Protein AF-U5DNF2-F1 (afdb_monomer)

InterPro domains:
  IPR011105 Cell wall hydrolase, SleB [PF07486] (314-427)
  IPR042047 Cell wall hydrolase SleB, domain 1 [G3DSA:1.10.10.2520] (299-389)

Radius of gyration: 23.35 Å; Cα contacts (8 Å, |Δi|>4): 906; chains: 1; bounding box: 60×56×62 Å

Foldseek 3Di:
DWKKKFFQAWWKWFQDLDDPVPDDPVGIDIDHHGDMFIFPDWDDDDNQWIWTQTAQPPGITTTRNVRMDMDDFDQDPDDPQVLVVVLCVLAVNDDDADPQAKAKEKEQQADLVGDGHRNDAFAQRIWIFIWYYDPNHIDTPAIFRWDQFAWPQLLPDVVLQQAQWGQDAFKQPLQFAFDDDPHDTFTWQPFGWTWTQHNNVSSRDSPHDIDIDGPPGQTEEEDDPPPDDNGGCNHVDSRHIYGHDPVSRVVVVVSVCSGPQCVVPVGGRHMYHYDYSVSSRDDPDPPDDDDPDDPVVLVLLLLQLLLLCQAPLPFDLLSSLQSLLLLVLLLVPPPPPNGHNGSNCNSCPPPNGLCNDPPDPNVVVSVPDDCVDPSSVSSSVSNVCVVVVSHDHPQQSFNDKDFQPDDQDPLPPPFDFSDDGGRMTTGHPD

Sequence (430 aa):
MGQSIRALVNTVAKKEPIDSLHLEGNRKTNILAGWVCPILDSQGAENNHVKVNLGFNAGIWYFYKPHIQLYGSMHASGTLAEKVVACCEERDFPLDREPGEINIIGIEGMHPNGEFNLDQNDKWNDTVAILTFREGKPHFNLLCKATTEPGYHYTHNTEIHEGVARLDTGYHHNLWQVGQHRGYEALAQKGNLARLVRDANRDYLRNDTTSYERLRGINLHTTKPGLASPDTIGKWSAGCVVIYSPKEFLQFMELVKGSSQFRRYSDFAFSFILIWSRWLEQTPRPIEPVPTVSDDYDVDIDVLARTIWGEARGEKRLGKTAVAWVVRNRASRSPSYGWPPTIRQVCQQPWQFSCWNENDPNRDKLLTVNVSNSEFRESQEIAKKVLNGEIPDPTNGADHFFANYISTPDWARGQSIVAEIGVHLFYRLV

Structure (mmCIF, N/CA/C/O backbone):
data_AF-U5DNF2-F1
#
_entry.id   AF-U5DNF2-F1
#
loop_
_atom_site.group_PDB
_atom_site.id
_atom_site.type_symbol
_atom_site.label_atom_id
_atom_site.label_alt_id
_atom_site.label_comp_id
_atom_site.label_asym_id
_atom_site.label_entity_id
_atom_site.label_seq_id
_atom_site.pdbx_PDB_ins_code
_atom_site.Cartn_x
_atom_site.Cartn_y
_atom_site.Cartn_z
_atom_site.occupancy
_atom_site.B_iso_or_equiv
_atom_site.auth_seq_id
_atom_site.auth_comp_id
_atom_site.auth_asym_id
_atom_site.auth_atom_id
_atom_site.pdbx_PDB_model_num
ATOM 1 N N . MET A 1 1 ? 6.412 27.424 5.410 1.00 42.31 1 MET A N 1
ATOM 2 C CA . MET A 1 1 ? 6.980 27.160 4.070 1.00 42.31 1 MET A CA 1
ATOM 3 C C . MET A 1 1 ? 7.927 25.986 4.222 1.00 42.31 1 MET A C 1
ATOM 5 O O . MET A 1 1 ? 8.867 26.116 4.995 1.00 42.31 1 MET A O 1
ATOM 9 N N . GLY A 1 2 ? 7.637 24.842 3.600 1.00 57.50 2 GLY A N 1
ATOM 10 C CA . GLY A 1 2 ? 8.504 23.664 3.693 1.00 57.50 2 GLY A CA 1
ATOM 11 C C . GLY A 1 2 ? 9.762 23.852 2.847 1.00 57.50 2 GLY A C 1
ATOM 12 O O . GLY A 1 2 ? 9.683 24.354 1.725 1.00 57.50 2 GLY A O 1
ATOM 13 N N . GLN A 1 3 ? 10.925 23.494 3.385 1.00 73.06 3 GLN A N 1
ATOM 14 C CA . GLN A 1 3 ? 12.145 23.310 2.600 1.00 73.06 3 GLN A CA 1
ATOM 15 C C . GLN A 1 3 ? 12.346 21.808 2.377 1.00 73.06 3 GLN A C 1
ATOM 17 O O . GLN A 1 3 ? 11.937 20.995 3.203 1.00 73.06 3 GLN A O 1
ATOM 22 N N . SER A 1 4 ? 12.999 21.439 1.284 1.00 77.62 4 SER A N 1
ATOM 23 C CA . SER A 1 4 ? 13.388 20.064 0.976 1.00 77.62 4 SER A CA 1
ATOM 24 C C . SER A 1 4 ? 14.872 20.013 0.622 1.00 77.62 4 SER A C 1
ATOM 26 O O . SER A 1 4 ? 15.437 20.986 0.118 1.00 77.62 4 SER A O 1
ATOM 28 N N . ILE A 1 5 ? 15.500 18.869 0.876 1.00 82.19 5 ILE A N 1
ATOM 29 C CA . ILE A 1 5 ? 16.857 18.529 0.458 1.00 82.19 5 ILE A CA 1
ATOM 30 C C . ILE A 1 5 ? 16.806 17.531 -0.690 1.00 82.19 5 ILE A C 1
ATOM 32 O O . ILE A 1 5 ? 16.055 16.566 -0.622 1.00 82.19 5 ILE A O 1
ATOM 36 N N . ARG A 1 6 ? 17.643 17.725 -1.708 1.00 79.62 6 ARG A N 1
ATOM 37 C CA . ARG A 1 6 ? 17.862 16.770 -2.797 1.00 79.62 6 ARG A CA 1
ATOM 38 C C . ARG A 1 6 ? 19.317 16.365 -2.895 1.00 79.62 6 ARG A C 1
ATOM 40 O O . ARG A 1 6 ? 20.182 17.231 -2.825 1.00 79.62 6 ARG A O 1
ATOM 47 N N . ALA A 1 7 ? 19.580 15.086 -3.133 1.00 73.69 7 ALA A N 1
ATOM 48 C CA . ALA A 1 7 ? 20.891 14.592 -3.528 1.00 73.69 7 ALA A CA 1
ATOM 49 C C . ALA A 1 7 ? 21.111 14.813 -5.034 1.00 73.69 7 ALA A C 1
ATOM 51 O O . ALA A 1 7 ? 20.321 14.367 -5.864 1.00 73.69 7 ALA A O 1
ATOM 52 N N . LEU A 1 8 ? 22.177 15.521 -5.393 1.00 64.94 8 LEU A N 1
ATOM 53 C CA . LEU A 1 8 ? 22.583 15.780 -6.779 1.00 64.94 8 LEU A CA 1
ATOM 54 C C . LEU A 1 8 ? 23.404 14.622 -7.361 1.00 64.94 8 LEU A C 1
ATOM 56 O O . LEU A 1 8 ? 23.393 14.398 -8.565 1.00 64.94 8 LEU A O 1
ATOM 60 N N . VAL A 1 9 ? 24.094 13.884 -6.494 1.00 62.97 9 VAL A N 1
ATOM 61 C CA . VAL A 1 9 ? 24.914 12.709 -6.808 1.00 62.97 9 VAL A CA 1
ATOM 62 C C . VAL A 1 9 ? 24.701 11.647 -5.731 1.00 62.97 9 VAL A C 1
ATOM 64 O O . VAL A 1 9 ? 24.157 11.952 -4.666 1.00 62.97 9 VAL A O 1
ATOM 67 N N . ASN A 1 10 ? 25.162 10.418 -5.974 1.00 61.34 10 ASN A N 1
ATOM 68 C CA . ASN A 1 10 ? 25.234 9.410 -4.919 1.00 61.34 10 ASN A CA 1
ATOM 69 C C . ASN A 1 10 ? 26.087 9.960 -3.768 1.00 61.34 10 ASN A C 1
ATOM 71 O O . ASN A 1 10 ? 27.220 10.398 -3.966 1.00 61.34 10 ASN A O 1
ATOM 75 N N . THR A 1 11 ? 25.522 9.985 -2.570 1.00 78.69 11 THR A N 1
ATOM 76 C CA . THR A 1 11 ? 26.112 10.633 -1.402 1.00 78.69 11 THR A CA 1
ATOM 77 C C . THR A 1 11 ? 25.825 9.836 -0.138 1.00 78.69 11 THR A C 1
ATOM 79 O O . THR A 1 11 ? 25.131 8.824 -0.165 1.00 78.69 11 THR A O 1
ATOM 82 N N . VAL A 1 12 ? 26.379 10.281 0.985 1.00 75.69 12 VAL A N 1
ATOM 83 C CA . VAL A 1 12 ? 26.211 9.632 2.284 1.00 75.69 12 VAL A CA 1
ATOM 84 C C . VAL A 1 12 ? 25.625 10.640 3.264 1.00 75.69 12 VAL A C 1
ATOM 86 O O . VAL A 1 12 ? 26.224 11.690 3.512 1.00 75.69 12 VAL A O 1
ATOM 89 N N . ALA A 1 13 ? 24.469 10.314 3.836 1.00 79.12 13 ALA A N 1
ATOM 90 C CA . ALA A 1 13 ? 23.935 11.021 4.993 1.00 79.12 13 ALA A CA 1
ATOM 91 C C . ALA A 1 13 ? 24.624 10.492 6.255 1.00 79.12 13 ALA A C 1
ATOM 93 O O . ALA A 1 13 ? 24.758 9.281 6.430 1.00 79.12 13 ALA A O 1
ATOM 94 N N . LYS A 1 14 ? 25.083 11.387 7.135 1.00 84.38 14 LYS A N 1
ATOM 95 C CA . LYS A 1 14 ? 25.913 11.026 8.298 1.00 84.38 14 LYS A CA 1
ATOM 96 C C . LYS A 1 14 ? 25.365 11.557 9.614 1.00 84.38 14 LYS A C 1
ATOM 98 O O . LYS A 1 14 ? 24.763 12.622 9.638 1.00 84.38 14 LYS A O 1
ATOM 103 N N . LYS A 1 15 ? 25.613 10.867 10.726 1.00 82.44 15 LYS A N 1
ATOM 104 C CA . LYS A 1 15 ? 25.274 11.382 12.067 1.00 82.44 15 LYS A CA 1
ATOM 105 C C . LYS A 1 15 ? 26.269 12.418 12.597 1.00 82.44 15 LYS A C 1
ATOM 107 O O . LYS A 1 15 ? 25.939 13.123 13.542 1.00 82.44 15 LYS A O 1
ATOM 112 N N . GLU A 1 16 ? 27.436 12.547 11.966 1.00 82.62 16 GLU A N 1
ATOM 113 C CA . GLU A 1 16 ? 28.480 13.517 12.317 1.00 82.62 16 GLU A CA 1
ATOM 114 C C . GLU A 1 16 ? 29.124 14.137 11.059 1.00 82.62 16 GLU A C 1
ATOM 116 O O . GLU A 1 16 ? 29.165 13.492 10.002 1.00 82.62 16 GLU A O 1
ATOM 121 N N . PRO A 1 17 ? 29.673 15.364 11.143 1.00 82.62 17 PRO A N 1
ATOM 122 C CA . PRO A 1 17 ? 30.290 16.073 10.019 1.00 82.62 17 PRO A CA 1
ATOM 123 C C . PRO A 1 17 ? 31.735 15.616 9.724 1.00 82.62 17 PRO A C 1
ATOM 125 O O . PRO A 1 17 ? 32.603 16.438 9.434 1.00 82.62 17 PRO A O 1
ATOM 128 N N . ILE A 1 18 ? 32.009 14.308 9.779 1.00 77.88 18 ILE A N 1
ATOM 129 C CA . ILE A 1 18 ? 33.337 13.710 9.524 1.00 77.88 18 ILE A CA 1
ATOM 130 C C . ILE A 1 18 ? 33.327 12.821 8.276 1.00 77.88 18 ILE A C 1
ATOM 132 O O . ILE A 1 18 ? 32.259 12.520 7.746 1.00 77.88 18 ILE A O 1
ATOM 136 N N . ASP A 1 19 ? 34.490 12.414 7.762 1.00 75.38 19 ASP A N 1
ATOM 137 C CA . ASP A 1 19 ? 34.551 11.527 6.591 1.00 75.38 19 ASP A CA 1
ATOM 138 C C . ASP A 1 19 ? 33.742 10.236 6.822 1.00 75.38 19 ASP A C 1
ATOM 140 O O . ASP A 1 19 ? 33.830 9.601 7.874 1.00 75.38 19 ASP A O 1
ATOM 144 N N . SER A 1 20 ? 32.946 9.851 5.823 1.00 73.69 20 SER A N 1
ATOM 145 C CA . SER A 1 20 ? 32.124 8.641 5.862 1.00 73.69 20 SER A CA 1
ATOM 146 C C . SER A 1 20 ? 32.933 7.358 6.067 1.00 73.69 20 SER A C 1
ATOM 148 O O . SER A 1 20 ? 32.396 6.401 6.622 1.00 73.69 20 SER A O 1
ATOM 150 N N . LEU A 1 21 ? 34.206 7.320 5.661 1.00 73.38 21 LEU A N 1
ATOM 151 C CA . LEU A 1 21 ? 35.096 6.174 5.868 1.00 73.38 21 LEU A CA 1
ATOM 152 C C . LEU A 1 21 ? 35.409 5.937 7.351 1.00 73.38 21 LEU A C 1
ATOM 154 O O . LEU A 1 21 ? 35.654 4.800 7.742 1.00 73.38 21 LEU A O 1
ATOM 158 N N . HIS A 1 22 ? 35.330 6.980 8.180 1.00 80.62 22 HIS A N 1
ATOM 159 C CA . HIS A 1 22 ? 35.590 6.915 9.621 1.00 80.62 22 HIS A CA 1
ATOM 160 C C . HIS A 1 22 ? 34.326 6.686 10.462 1.00 80.62 22 HIS A C 1
ATOM 162 O O . HIS A 1 22 ? 34.403 6.633 11.686 1.00 80.62 22 HIS A O 1
ATOM 168 N N . LEU A 1 23 ? 33.159 6.562 9.823 1.00 71.31 23 LEU A N 1
ATOM 169 C CA . LEU A 1 23 ? 31.889 6.303 10.496 1.00 71.31 23 LEU A CA 1
ATOM 170 C C . LEU A 1 23 ? 31.502 4.828 10.403 1.00 71.31 23 LEU A C 1
ATOM 172 O O . LEU A 1 23 ? 31.531 4.226 9.323 1.00 71.31 23 LEU A O 1
ATOM 176 N N . GLU A 1 24 ? 31.063 4.279 11.534 1.00 69.00 24 GLU A N 1
ATOM 177 C CA . GLU A 1 24 ? 30.434 2.962 11.608 1.00 69.00 24 GLU A CA 1
ATOM 178 C C . GLU A 1 24 ? 29.165 2.900 10.740 1.00 69.00 24 GLU A C 1
ATOM 180 O O . GLU A 1 24 ? 28.495 3.910 10.501 1.00 69.00 24 GLU A O 1
ATOM 185 N N . GLY A 1 25 ? 28.834 1.704 10.243 1.00 54.19 25 GLY A N 1
ATOM 186 C CA . GLY A 1 25 ? 27.746 1.499 9.278 1.00 54.19 25 GLY A CA 1
ATOM 187 C C . GLY A 1 25 ? 26.366 1.946 9.773 1.00 54.19 25 GLY A C 1
ATOM 188 O O . GLY A 1 25 ? 25.574 2.442 8.987 1.00 54.19 25 GLY A O 1
ATOM 189 N N . ASN A 1 26 ? 26.100 1.867 11.075 1.00 65.12 26 ASN A N 1
ATOM 190 C CA . ASN A 1 26 ? 24.862 2.343 11.709 1.00 65.12 26 ASN A CA 1
ATOM 191 C C . ASN A 1 26 ? 24.789 3.879 11.865 1.00 65.12 26 ASN A C 1
ATOM 193 O O . ASN A 1 26 ? 23.743 4.413 12.230 1.00 65.12 26 ASN A O 1
ATOM 197 N N . ARG A 1 27 ? 25.882 4.610 11.604 1.00 68.75 27 ARG A N 1
ATOM 198 C CA . ARG A 1 27 ? 25.961 6.078 11.739 1.00 68.75 27 ARG A CA 1
ATOM 199 C C . ARG A 1 27 ? 25.954 6.811 10.400 1.00 68.75 27 ARG A C 1
ATOM 201 O O . ARG A 1 27 ? 26.093 8.039 10.370 1.00 68.75 27 ARG A O 1
ATOM 208 N N . LYS A 1 28 ? 25.795 6.077 9.300 1.00 72.56 28 LYS A N 1
ATOM 209 C CA . LYS A 1 28 ? 25.769 6.612 7.941 1.00 72.56 28 LYS A CA 1
ATOM 210 C C . LYS A 1 28 ? 24.793 5.827 7.072 1.00 72.56 28 LYS A C 1
ATOM 212 O O . LYS A 1 28 ? 24.588 4.644 7.295 1.00 72.56 28 LYS A O 1
ATOM 217 N N . THR A 1 29 ? 24.209 6.470 6.071 1.00 70.06 29 THR A N 1
ATOM 218 C CA . THR A 1 29 ? 23.381 5.774 5.083 1.00 70.06 29 THR A CA 1
ATOM 219 C C . THR A 1 29 ? 23.651 6.301 3.684 1.00 70.06 29 THR A C 1
ATOM 221 O O . THR A 1 29 ? 23.907 7.494 3.499 1.00 70.06 29 THR A O 1
ATOM 224 N N . ASN A 1 30 ? 23.637 5.400 2.704 1.00 66.06 30 ASN A N 1
ATOM 225 C CA . ASN A 1 30 ? 23.854 5.748 1.307 1.00 66.06 30 ASN A CA 1
ATOM 226 C C . ASN A 1 30 ? 22.571 6.332 0.723 1.00 66.06 30 ASN A C 1
ATOM 228 O O . ASN A 1 30 ? 21.487 5.776 0.878 1.00 66.06 30 ASN A O 1
ATOM 232 N N . ILE A 1 31 ? 22.718 7.446 0.024 1.00 63.38 31 ILE A N 1
ATOM 233 C CA . ILE A 1 31 ? 21.638 8.198 -0.592 1.00 63.38 31 ILE A CA 1
ATOM 234 C C . ILE A 1 31 ? 21.933 8.282 -2.084 1.00 63.38 31 ILE A C 1
ATOM 236 O O . ILE A 1 31 ? 22.993 8.757 -2.487 1.00 63.38 31 ILE A O 1
ATOM 240 N N . LEU A 1 32 ? 21.006 7.804 -2.907 1.00 54.78 32 LEU A N 1
ATOM 241 C CA . LEU A 1 32 ? 21.160 7.833 -4.358 1.00 54.78 32 LEU A CA 1
ATOM 242 C C . LEU A 1 32 ? 20.923 9.240 -4.917 1.00 54.78 32 LEU A C 1
ATOM 244 O O . LEU A 1 32 ? 20.154 10.027 -4.357 1.00 54.78 32 LEU A O 1
ATOM 248 N N . ALA A 1 33 ? 21.565 9.544 -6.044 1.00 56.81 33 ALA A N 1
ATOM 249 C CA . ALA A 1 33 ? 21.292 10.753 -6.810 1.00 56.81 33 ALA A CA 1
ATOM 250 C C . ALA A 1 33 ? 19.790 10.859 -7.127 1.00 56.81 33 ALA A C 1
ATOM 252 O O . ALA A 1 33 ? 19.139 9.870 -7.455 1.00 56.81 33 ALA A O 1
ATOM 253 N N . GLY A 1 34 ? 19.231 12.062 -7.013 1.00 52.78 34 GLY A N 1
ATOM 254 C CA . GLY A 1 34 ? 17.803 12.313 -7.202 1.00 52.78 34 GLY A CA 1
ATOM 255 C C . GLY A 1 34 ? 16.940 12.089 -5.959 1.00 52.78 34 GLY A C 1
ATOM 256 O O . GLY A 1 34 ? 15.789 12.514 -5.972 1.00 52.78 34 GLY A O 1
ATOM 257 N N . TRP A 1 35 ? 17.472 11.507 -4.875 1.00 70.00 35 TRP A N 1
ATOM 258 C CA . TRP A 1 35 ? 16.742 11.380 -3.609 1.00 70.00 35 TRP A CA 1
ATOM 259 C C . TRP A 1 35 ? 16.317 12.748 -3.074 1.00 70.00 35 TRP A C 1
ATOM 261 O O . TRP A 1 35 ? 17.135 13.669 -3.055 1.00 70.00 35 TRP A O 1
ATOM 271 N N . VAL A 1 36 ? 15.070 12.869 -2.607 1.00 64.50 36 VAL A N 1
ATOM 272 C CA . VAL A 1 36 ? 14.536 14.091 -1.996 1.00 64.50 36 VAL A CA 1
ATOM 273 C C . VAL A 1 36 ? 13.842 13.797 -0.670 1.00 64.50 36 VAL A C 1
ATOM 275 O O . VAL A 1 36 ? 13.149 12.790 -0.540 1.00 64.50 36 VAL A O 1
ATOM 278 N N . CYS A 1 37 ? 13.987 14.702 0.298 1.00 61.94 37 CYS A N 1
ATOM 279 C CA . CYS A 1 37 ? 13.280 14.646 1.573 1.00 61.94 37 CYS A CA 1
ATOM 280 C C . CYS A 1 37 ? 12.952 16.054 2.103 1.00 61.94 37 CYS A C 1
ATOM 282 O O . CYS A 1 37 ? 13.775 16.960 1.965 1.00 61.94 37 CYS A O 1
ATOM 284 N N . PRO A 1 38 ? 11.786 16.276 2.726 1.00 64.56 38 PRO A N 1
ATOM 285 C CA . PRO A 1 38 ? 11.510 17.465 3.527 1.00 64.56 38 PRO A CA 1
ATOM 286 C C . PRO A 1 38 ? 12.495 17.665 4.660 1.00 64.56 38 PRO A C 1
ATOM 288 O O . PRO A 1 38 ? 12.936 16.714 5.309 1.00 64.56 38 PRO A O 1
ATOM 291 N N . ILE A 1 39 ? 12.783 18.930 4.934 1.00 71.88 39 ILE A N 1
ATOM 292 C CA . ILE A 1 39 ? 13.620 19.342 6.049 1.00 71.88 39 ILE A CA 1
ATOM 293 C C . ILE A 1 39 ? 12.798 20.226 6.986 1.00 71.88 39 ILE A C 1
ATOM 295 O O . ILE A 1 39 ? 12.076 21.124 6.552 1.00 71.88 39 ILE A O 1
ATOM 299 N N . LEU A 1 40 ? 12.896 19.941 8.280 1.00 65.62 40 LEU A N 1
ATOM 300 C CA . LEU A 1 40 ? 12.295 20.730 9.355 1.00 65.62 40 LEU A CA 1
ATOM 301 C C . LEU A 1 40 ? 13.070 22.025 9.548 1.00 65.62 40 LEU A C 1
ATOM 303 O O . LEU A 1 40 ? 12.498 23.102 9.688 1.00 65.62 40 LEU A O 1
ATOM 307 N N . ASP A 1 41 ? 14.390 21.896 9.506 1.00 73.50 41 ASP A N 1
ATOM 308 C CA . ASP A 1 41 ? 15.338 22.986 9.550 1.00 73.50 41 ASP A CA 1
ATOM 309 C C . ASP A 1 41 ? 16.657 22.551 8.899 1.00 73.50 41 ASP A C 1
ATOM 311 O O . ASP A 1 41 ? 16.923 21.367 8.654 1.00 73.50 41 ASP A O 1
ATOM 315 N N . SER A 1 42 ? 17.489 23.541 8.600 1.00 81.50 42 SER A N 1
ATOM 316 C CA . SER A 1 42 ? 18.898 23.324 8.314 1.00 81.50 42 SER A CA 1
ATOM 317 C C . SER A 1 42 ? 19.724 24.346 9.083 1.00 81.50 42 SER A C 1
ATOM 319 O O . SER A 1 42 ? 19.302 25.487 9.283 1.00 81.50 42 SER A O 1
ATOM 321 N N . GLN A 1 43 ? 20.900 23.929 9.540 1.00 79.06 43 GLN A N 1
ATOM 322 C CA . GLN A 1 43 ? 21.872 24.794 10.201 1.00 79.06 43 GLN A CA 1
ATOM 323 C C . GLN A 1 43 ? 23.115 24.939 9.315 1.00 79.06 43 GLN A C 1
ATOM 325 O O . GLN A 1 43 ? 23.354 24.125 8.419 1.00 79.06 43 GLN A O 1
ATOM 330 N N . GLY A 1 44 ? 23.877 26.016 9.545 1.00 70.31 44 GLY A N 1
ATOM 331 C CA . GLY A 1 44 ? 25.045 26.401 8.748 1.00 70.31 44 GLY A CA 1
ATOM 332 C C . GLY A 1 44 ? 26.069 25.279 8.542 1.00 70.31 44 GLY A C 1
ATOM 333 O O . GLY A 1 44 ? 26.063 24.260 9.229 1.00 70.31 44 GLY A O 1
ATOM 334 N N . ALA A 1 45 ? 26.946 25.459 7.554 1.00 73.88 45 ALA A N 1
ATOM 335 C CA . ALA A 1 45 ? 27.891 24.418 7.176 1.00 73.88 45 ALA A CA 1
ATOM 336 C C . ALA A 1 45 ? 29.030 24.275 8.202 1.00 73.88 45 ALA A C 1
ATOM 338 O O . ALA A 1 45 ? 29.739 25.240 8.473 1.00 73.88 45 ALA A O 1
ATOM 339 N N . GLU A 1 46 ? 29.247 23.058 8.693 1.00 73.94 46 GLU A N 1
ATOM 340 C CA . GLU A 1 46 ? 30.386 22.665 9.529 1.00 73.94 46 GLU A CA 1
ATOM 341 C C . GLU A 1 46 ? 31.239 21.668 8.733 1.00 73.94 46 GLU A C 1
ATOM 343 O O . GLU A 1 46 ? 30.721 20.675 8.227 1.00 73.94 46 GLU A O 1
ATOM 348 N N . ASN A 1 47 ? 32.534 21.942 8.536 1.00 76.88 47 ASN A N 1
ATOM 349 C CA . ASN A 1 47 ? 33.428 21.113 7.708 1.00 76.88 47 ASN A CA 1
ATOM 350 C C . ASN A 1 47 ? 32.863 20.785 6.306 1.00 76.88 47 ASN A C 1
ATOM 352 O O . ASN A 1 47 ? 32.930 19.642 5.859 1.00 76.88 47 ASN A O 1
ATOM 356 N N . ASN A 1 48 ? 32.258 21.762 5.616 1.00 83.12 48 ASN A N 1
ATOM 357 C CA . ASN A 1 48 ? 31.547 21.585 4.334 1.00 83.12 48 ASN A CA 1
ATOM 358 C C . ASN A 1 48 ? 30.325 20.646 4.375 1.00 83.12 48 ASN A C 1
ATOM 360 O O . ASN A 1 48 ? 29.813 20.258 3.322 1.00 83.12 48 ASN A O 1
ATOM 364 N N . HIS A 1 49 ? 29.817 20.320 5.562 1.00 86.44 49 HIS A N 1
ATOM 365 C CA . HIS A 1 49 ? 28.593 19.553 5.744 1.00 86.44 49 HIS A CA 1
ATOM 366 C C . HIS A 1 49 ? 27.464 20.445 6.234 1.00 86.44 49 HIS A C 1
ATOM 368 O O . HIS A 1 49 ? 27.636 21.208 7.178 1.00 86.44 49 HIS A O 1
ATOM 374 N N . VAL A 1 50 ? 26.297 20.339 5.608 1.00 87.75 50 VAL A N 1
ATOM 375 C CA . VAL A 1 50 ? 25.073 20.980 6.090 1.00 87.75 50 VAL A CA 1
ATOM 376 C C . VAL A 1 50 ? 24.410 20.038 7.080 1.00 87.75 50 VAL A C 1
ATOM 378 O O . VAL A 1 50 ? 24.181 18.870 6.757 1.00 87.75 50 VAL A O 1
ATOM 381 N N . LYS A 1 51 ? 24.098 20.550 8.270 1.00 89.06 51 LYS A N 1
ATOM 382 C CA . LYS A 1 51 ? 23.270 19.850 9.247 1.00 89.06 51 LYS A CA 1
ATOM 383 C C . LYS A 1 51 ? 21.810 20.068 8.879 1.00 89.06 51 LYS A C 1
ATOM 385 O O . LYS A 1 51 ? 21.357 21.205 8.779 1.00 89.06 51 LYS A O 1
ATOM 390 N N . VAL A 1 52 ? 21.094 18.980 8.669 1.00 85.31 52 VAL A N 1
ATOM 391 C CA . VAL A 1 52 ? 19.715 18.964 8.206 1.00 85.31 52 VAL A CA 1
ATOM 392 C C . VAL A 1 52 ? 18.897 18.139 9.177 1.00 85.31 52 VAL A C 1
ATOM 394 O O . VAL A 1 52 ? 19.231 16.988 9.459 1.00 85.31 52 VAL A O 1
ATOM 397 N N . ASN A 1 53 ? 17.822 18.724 9.682 1.00 76.88 53 ASN A N 1
ATOM 398 C CA . ASN A 1 53 ? 16.815 17.996 10.425 1.00 76.88 53 ASN A CA 1
ATOM 399 C C . ASN A 1 53 ? 15.784 17.474 9.423 1.00 76.88 53 ASN A C 1
ATOM 401 O O . ASN A 1 53 ? 14.974 18.244 8.911 1.00 76.88 53 ASN A O 1
ATOM 405 N N . LEU A 1 54 ? 15.880 16.197 9.060 1.00 69.31 54 LEU A N 1
ATOM 406 C CA . LEU A 1 54 ? 14.963 15.584 8.104 1.00 69.31 54 LEU A CA 1
ATOM 407 C C . LEU A 1 54 ? 13.586 15.388 8.755 1.00 69.31 54 LEU A C 1
ATOM 409 O O . LEU A 1 54 ? 13.492 15.024 9.928 1.00 69.31 54 LEU A O 1
ATOM 413 N N . GLY A 1 55 ? 12.520 15.611 7.985 1.00 55.06 55 GLY A N 1
ATOM 414 C CA . GLY A 1 55 ? 11.153 15.302 8.414 1.00 55.06 55 GLY A CA 1
ATOM 415 C C . GLY A 1 55 ? 10.886 13.794 8.541 1.00 55.06 55 GLY A C 1
ATOM 416 O O . GLY A 1 55 ? 11.759 12.972 8.261 1.00 55.06 55 GLY A O 1
ATOM 417 N N . PHE A 1 56 ? 9.661 13.431 8.939 1.00 51.28 56 PHE A N 1
ATOM 418 C CA . PHE A 1 56 ? 9.177 12.037 9.003 1.00 51.28 56 PHE A CA 1
ATOM 419 C C . PHE A 1 56 ? 10.028 11.117 9.886 1.00 51.28 56 PHE A C 1
ATOM 421 O O . PHE A 1 56 ? 10.499 10.072 9.440 1.00 51.28 56 PHE A O 1
ATOM 428 N N . ASN A 1 57 ? 10.315 11.561 11.112 1.00 44.06 57 ASN A N 1
ATOM 429 C CA . ASN A 1 57 ? 11.136 10.836 12.086 1.00 44.06 57 ASN A CA 1
ATOM 430 C C . ASN A 1 57 ? 12.533 10.379 11.604 1.00 44.06 57 ASN A C 1
ATOM 432 O O . ASN A 1 57 ? 13.222 9.629 12.295 1.00 44.06 57 ASN A O 1
ATOM 436 N N . ALA A 1 58 ? 13.019 10.888 10.466 1.00 56.94 58 ALA A N 1
ATOM 437 C CA . ALA A 1 58 ? 14.357 10.585 9.970 1.00 56.94 58 ALA A CA 1
ATOM 438 C C . ALA A 1 58 ? 15.449 11.272 10.815 1.00 56.94 58 ALA A C 1
ATOM 440 O O . ALA A 1 58 ? 16.585 10.797 10.868 1.00 56.94 58 ALA A O 1
ATOM 441 N N . GLY A 1 59 ? 15.109 12.347 11.532 1.00 65.62 59 GLY A N 1
ATOM 442 C CA . GLY A 1 59 ? 15.975 13.007 12.507 1.00 65.62 59 GLY A CA 1
ATOM 443 C C . GLY A 1 59 ? 17.124 13.798 11.878 1.00 65.62 59 GLY A C 1
ATOM 444 O O . GLY A 1 59 ? 17.120 14.132 10.695 1.00 65.62 59 GLY A O 1
ATOM 445 N N . ILE A 1 60 ? 18.134 14.120 12.689 1.00 80.31 60 ILE A N 1
ATOM 446 C CA . ILE A 1 60 ? 19.245 14.985 12.270 1.00 80.31 60 ILE A CA 1
ATOM 447 C C . ILE A 1 60 ? 20.310 14.188 11.506 1.00 80.31 60 ILE A C 1
ATOM 449 O O . ILE A 1 60 ? 20.749 13.121 11.957 1.00 80.31 60 ILE A O 1
ATOM 453 N N . TRP A 1 61 ? 20.751 14.753 10.380 1.00 83.62 61 TRP A N 1
ATOM 454 C CA . TRP A 1 61 ? 21.810 14.237 9.517 1.00 83.62 61 TRP A CA 1
ATOM 455 C C . TRP A 1 61 ? 22.709 15.350 8.976 1.00 83.62 61 TRP A C 1
ATOM 457 O O . TRP A 1 61 ? 22.318 16.507 8.872 1.00 83.62 61 TRP A O 1
ATOM 467 N N . TYR A 1 62 ? 23.919 14.976 8.587 1.00 88.25 62 TYR A N 1
ATOM 468 C CA . TYR A 1 62 ? 24.910 15.815 7.936 1.00 88.25 62 TYR A CA 1
ATOM 469 C C . TYR A 1 62 ? 25.101 15.354 6.495 1.00 88.25 62 TYR A C 1
ATOM 471 O O . TYR A 1 62 ? 25.378 14.178 6.243 1.00 88.25 62 TYR A O 1
ATOM 479 N N . PHE A 1 63 ? 25.010 16.294 5.560 1.00 85.88 63 PHE A N 1
ATOM 480 C CA . PHE A 1 63 ? 25.197 16.058 4.130 1.00 85.88 63 PHE A CA 1
ATOM 481 C C . PHE A 1 63 ? 26.346 16.893 3.594 1.00 85.88 63 PHE A C 1
ATOM 483 O O . PHE A 1 63 ? 26.466 18.066 3.939 1.00 85.88 63 PHE A O 1
ATOM 490 N N . TYR A 1 64 ? 27.182 16.313 2.731 1.00 85.44 64 TYR A N 1
ATOM 491 C CA . TYR A 1 64 ? 28.249 17.070 2.082 1.00 85.44 64 TYR A CA 1
ATOM 492 C C . TYR A 1 64 ? 27.634 18.093 1.126 1.00 85.44 64 TYR A C 1
ATOM 494 O O . TYR A 1 64 ? 26.924 17.725 0.190 1.00 85.44 64 TYR A O 1
ATOM 502 N N . LYS A 1 65 ? 27.874 19.383 1.383 1.00 85.38 65 LYS A N 1
ATOM 503 C CA . LYS A 1 65 ? 27.164 20.498 0.743 1.00 85.38 65 LYS A CA 1
ATOM 504 C C . LYS A 1 65 ? 27.198 20.450 -0.795 1.00 85.38 65 LYS A C 1
ATOM 506 O O . LYS A 1 65 ? 26.148 20.668 -1.385 1.00 85.38 65 LYS A O 1
ATOM 511 N N . PRO A 1 66 ? 28.325 20.128 -1.464 1.00 85.31 66 PRO A N 1
ATOM 512 C CA . PRO A 1 66 ? 28.360 20.012 -2.926 1.00 85.31 66 PRO A CA 1
ATOM 513 C C . PRO A 1 66 ? 27.491 18.892 -3.508 1.00 85.31 66 PRO A C 1
ATOM 515 O O . PRO A 1 66 ? 27.160 18.934 -4.687 1.00 85.31 66 PRO A O 1
ATOM 518 N N . HIS A 1 67 ? 27.123 17.885 -2.712 1.00 84.50 67 HIS A N 1
ATOM 519 C CA . HIS A 1 67 ? 26.312 16.760 -3.178 1.00 84.50 67 HIS A CA 1
ATOM 520 C C . HIS A 1 67 ? 24.812 17.011 -3.053 1.00 84.50 67 HIS A C 1
ATOM 522 O O . HIS A 1 67 ? 24.033 16.137 -3.429 1.00 84.50 67 HIS A O 1
ATOM 528 N N . ILE A 1 68 ? 24.394 18.147 -2.492 1.00 83.31 68 ILE A N 1
ATOM 529 C CA . ILE A 1 68 ? 22.992 18.393 -2.171 1.00 83.31 68 ILE A CA 1
ATOM 530 C C . ILE A 1 68 ? 22.516 19.775 -2.606 1.00 83.31 68 ILE A C 1
ATOM 532 O O . ILE A 1 68 ? 23.288 20.724 -2.719 1.00 83.31 68 ILE A O 1
ATOM 536 N N . GLN A 1 69 ? 21.208 19.897 -2.792 1.00 84.25 69 GLN A N 1
ATOM 537 C CA . GLN A 1 69 ? 20.526 21.161 -3.024 1.00 84.25 69 GLN A CA 1
ATOM 538 C C . GLN A 1 69 ? 19.378 21.312 -2.028 1.00 84.25 69 GLN A C 1
ATOM 540 O O . GLN A 1 69 ? 18.578 20.393 -1.868 1.00 84.25 69 GLN A O 1
ATOM 545 N N . LEU A 1 70 ? 19.287 22.477 -1.384 1.00 81.00 70 LEU A N 1
ATOM 546 C CA . LEU A 1 70 ? 18.117 22.871 -0.602 1.00 81.00 70 LEU A CA 1
ATOM 547 C C . LEU A 1 70 ? 17.214 23.751 -1.469 1.00 81.00 70 LEU A C 1
ATOM 549 O O . LEU A 1 70 ? 17.702 24.691 -2.099 1.00 81.00 70 LEU A O 1
ATOM 553 N N . TYR A 1 71 ? 15.915 23.470 -1.503 1.00 68.06 71 TYR A N 1
ATOM 554 C CA . TYR A 1 71 ? 14.934 24.306 -2.201 1.00 68.06 71 TYR A CA 1
ATOM 555 C C . TYR A 1 71 ? 13.596 24.339 -1.462 1.00 68.06 71 TYR A C 1
ATOM 557 O O . TYR A 1 71 ? 13.271 23.440 -0.692 1.00 68.06 71 TYR A O 1
ATOM 565 N N . GLY A 1 72 ? 12.820 25.404 -1.676 1.00 56.69 72 GLY A N 1
ATOM 566 C CA . GLY A 1 72 ? 11.460 25.512 -1.145 1.00 56.69 72 GLY A CA 1
ATOM 567 C C . GLY A 1 72 ? 10.511 24.568 -1.881 1.00 56.69 72 GLY A C 1
ATOM 568 O O . GLY A 1 72 ? 10.579 24.465 -3.106 1.00 56.69 72 GLY A O 1
ATOM 569 N N . SER A 1 73 ? 9.627 23.887 -1.150 1.00 50.31 73 SER A N 1
ATOM 570 C CA . SER A 1 73 ? 8.622 22.999 -1.737 1.00 50.31 73 SER A CA 1
ATOM 571 C C . SER A 1 73 ? 7.737 23.782 -2.713 1.00 50.31 73 SER A C 1
ATOM 573 O O . SER A 1 73 ? 7.008 24.688 -2.299 1.00 50.31 73 SER A O 1
ATOM 575 N N . MET A 1 74 ? 7.760 23.439 -4.002 1.00 42.72 74 MET A N 1
ATOM 576 C CA . MET A 1 74 ? 6.706 23.874 -4.916 1.00 42.72 74 MET A CA 1
ATOM 577 C C . MET A 1 74 ? 5.482 23.003 -4.648 1.00 42.72 74 MET A C 1
ATOM 579 O O . MET A 1 74 ? 5.497 21.802 -4.906 1.00 42.72 74 MET A O 1
ATOM 583 N N . HIS A 1 75 ? 4.418 23.590 -4.099 1.00 44.31 75 HIS A N 1
ATOM 584 C CA . HIS A 1 75 ? 3.145 22.888 -4.019 1.00 44.31 75 HIS A CA 1
ATOM 585 C C . HIS A 1 75 ? 2.644 22.641 -5.442 1.00 44.31 75 HIS A C 1
ATOM 587 O O . HIS A 1 75 ? 2.357 23.588 -6.171 1.00 44.31 75 HIS A O 1
ATOM 593 N N . ALA A 1 76 ? 2.512 21.371 -5.820 1.00 46.66 76 ALA A N 1
ATOM 594 C CA . ALA A 1 76 ? 1.748 20.990 -6.996 1.00 46.66 76 ALA A CA 1
ATOM 595 C C . ALA A 1 76 ? 0.367 21.662 -6.946 1.00 46.66 76 ALA A C 1
ATOM 597 O O . ALA A 1 76 ? -0.311 21.615 -5.908 1.00 46.66 76 ALA A O 1
ATOM 598 N N . SER A 1 77 ? -0.036 22.292 -8.048 1.00 54.81 77 SER A N 1
ATOM 599 C CA . SER A 1 77 ? -1.394 22.801 -8.230 1.00 54.81 77 SER A CA 1
ATOM 600 C C . SER A 1 77 ? -2.381 21.631 -8.203 1.00 54.81 77 SER A C 1
ATOM 602 O O . SER A 1 77 ? -2.147 20.632 -8.878 1.00 54.81 77 SER A O 1
ATOM 604 N N . GLY A 1 78 ? -3.465 21.753 -7.436 1.00 74.19 78 GLY A N 1
ATOM 605 C CA . GLY A 1 78 ? -4.516 20.734 -7.335 1.00 74.19 78 GLY A CA 1
ATOM 606 C C . GLY A 1 78 ? -4.975 20.475 -5.899 1.00 74.19 78 GLY A C 1
ATOM 607 O O . GLY A 1 78 ? -4.269 20.764 -4.928 1.00 74.19 78 GLY A O 1
ATOM 608 N N . THR A 1 79 ? -6.179 19.933 -5.768 1.00 90.69 79 THR A N 1
ATOM 609 C CA . THR A 1 79 ? -6.771 19.448 -4.518 1.00 90.69 79 THR A CA 1
ATOM 610 C C . THR A 1 79 ? -5.991 18.253 -3.961 1.00 90.69 79 THR A C 1
ATOM 612 O O . THR A 1 79 ? -5.267 17.559 -4.676 1.00 90.69 79 THR A O 1
ATOM 615 N N . LEU A 1 80 ? -6.154 17.965 -2.666 1.00 91.50 80 LEU A N 1
ATOM 616 C CA . LEU A 1 80 ? -5.549 16.783 -2.042 1.00 91.50 80 LEU A CA 1
ATOM 617 C C . LEU A 1 80 ? -5.994 15.477 -2.723 1.00 91.50 80 LEU A C 1
ATOM 619 O O . LEU A 1 80 ? -5.181 14.578 -2.907 1.00 91.50 80 LEU A O 1
ATOM 623 N N . ALA A 1 81 ? -7.264 15.384 -3.131 1.00 95.25 81 ALA A N 1
ATOM 624 C CA . ALA A 1 81 ? -7.795 14.208 -3.818 1.00 95.25 81 ALA A CA 1
ATOM 625 C C . ALA A 1 81 ? -7.101 13.978 -5.168 1.00 95.25 81 ALA A C 1
ATOM 627 O O . ALA A 1 81 ? -6.715 12.854 -5.468 1.00 95.25 81 ALA A O 1
ATOM 628 N N . GLU A 1 82 ? -6.866 15.039 -5.945 1.00 93.06 82 GLU A N 1
ATOM 629 C CA . GLU A 1 82 ? -6.113 14.958 -7.204 1.00 93.06 82 GLU A CA 1
ATOM 630 C C . GLU A 1 82 ? -4.663 14.519 -6.972 1.00 93.06 82 GLU A C 1
ATOM 632 O O . GLU A 1 82 ? -4.163 13.670 -7.704 1.00 93.06 82 GLU A O 1
ATOM 637 N N . LYS A 1 83 ? -4.003 15.026 -5.922 1.00 89.62 83 LYS A N 1
ATOM 638 C CA . LYS A 1 83 ? -2.636 14.607 -5.563 1.00 89.62 83 LYS A CA 1
ATOM 639 C C . LYS A 1 83 ? -2.570 13.131 -5.185 1.00 89.62 83 LYS A C 1
ATOM 641 O O . LYS A 1 83 ? -1.651 12.435 -5.600 1.00 89.62 83 LYS A O 1
ATOM 646 N N . VAL A 1 84 ? -3.548 12.651 -4.419 1.00 94.00 84 VAL A N 1
ATOM 647 C CA . VAL A 1 84 ? -3.640 11.242 -4.018 1.00 94.00 84 VAL A CA 1
ATOM 648 C C . VAL A 1 84 ? -3.913 10.351 -5.223 1.00 94.00 84 VAL A C 1
ATOM 650 O O . VAL A 1 84 ? -3.247 9.330 -5.367 1.00 94.00 84 VAL A O 1
ATOM 653 N N . VAL A 1 85 ? -4.819 10.748 -6.122 1.00 94.19 85 VAL A N 1
ATOM 654 C CA . VAL A 1 85 ? -5.058 10.015 -7.373 1.00 94.19 85 VAL A CA 1
ATOM 655 C C . VAL A 1 85 ? -3.805 9.974 -8.234 1.00 94.19 85 VAL A C 1
ATOM 657 O O . VAL A 1 85 ? -3.412 8.886 -8.635 1.00 94.19 85 VAL A O 1
ATOM 660 N N . ALA A 1 86 ? -3.131 11.106 -8.443 1.00 84.19 86 ALA A N 1
ATOM 661 C CA . ALA A 1 86 ? -1.885 11.150 -9.203 1.00 84.19 86 ALA A CA 1
ATOM 662 C C . ALA A 1 86 ? -0.795 10.268 -8.569 1.00 84.19 86 ALA A C 1
ATOM 664 O O . ALA A 1 86 ? -0.101 9.543 -9.274 1.00 84.19 86 ALA A O 1
ATOM 665 N N . CYS A 1 87 ? -0.676 10.273 -7.237 1.00 80.25 87 CYS A N 1
ATOM 666 C CA . CYS A 1 87 ? 0.243 9.400 -6.506 1.00 80.25 87 CYS A CA 1
ATOM 667 C C . CYS A 1 87 ? -0.085 7.914 -6.703 1.00 80.25 87 CYS A C 1
ATOM 669 O O . CYS A 1 87 ? 0.835 7.107 -6.841 1.00 80.25 87 CYS A O 1
ATOM 671 N N . CYS A 1 88 ? -1.372 7.553 -6.695 1.00 83.25 88 CYS A N 1
ATOM 672 C CA . CYS A 1 88 ? -1.830 6.188 -6.946 1.00 83.25 88 CYS A CA 1
ATOM 673 C C . CYS A 1 88 ? -1.576 5.774 -8.399 1.00 83.25 88 CYS A C 1
ATOM 675 O O . CYS A 1 88 ? -1.045 4.696 -8.625 1.00 83.25 88 CYS A O 1
ATOM 677 N N . GLU A 1 89 ? -1.892 6.634 -9.370 1.00 81.88 89 GLU A N 1
ATOM 678 C CA . GLU A 1 89 ? -1.663 6.395 -10.800 1.00 81.88 89 GLU A CA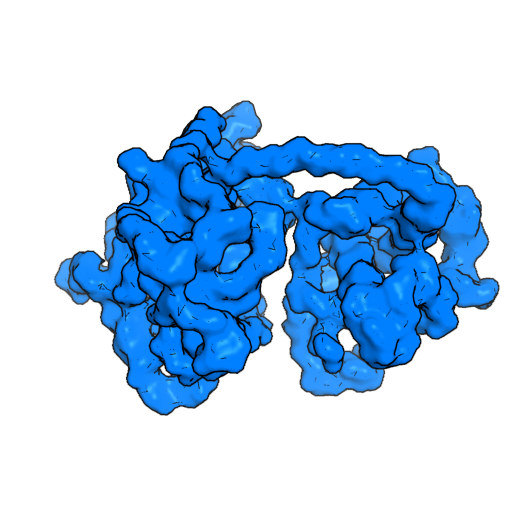 1
ATOM 679 C C . GLU A 1 89 ? -0.171 6.251 -11.123 1.00 81.88 89 GLU A C 1
ATOM 681 O O . GLU A 1 89 ? 0.208 5.319 -11.820 1.00 81.88 89 GLU A O 1
ATOM 686 N N . GLU A 1 90 ? 0.690 7.106 -10.559 1.00 70.81 90 GLU A N 1
ATOM 687 C CA . GLU A 1 90 ? 2.152 6.999 -10.701 1.00 70.81 90 GLU A CA 1
ATOM 688 C C . GLU A 1 90 ? 2.701 5.682 -10.133 1.00 70.81 90 GLU A C 1
ATOM 690 O O . GLU A 1 90 ? 3.771 5.229 -10.533 1.00 70.81 90 GLU A O 1
ATOM 695 N N . ARG A 1 91 ? 1.981 5.066 -9.191 1.00 75.25 91 ARG A N 1
ATOM 696 C CA . ARG A 1 91 ? 2.385 3.822 -8.525 1.00 75.25 91 ARG A CA 1
ATOM 697 C C . ARG A 1 91 ? 1.581 2.603 -8.975 1.00 75.25 91 ARG A C 1
ATOM 699 O O . ARG A 1 91 ? 1.703 1.548 -8.358 1.00 75.25 91 ARG A O 1
ATOM 706 N N . ASP A 1 92 ? 0.757 2.754 -10.013 1.00 71.69 92 ASP A N 1
ATOM 707 C CA . ASP A 1 92 ? -0.160 1.728 -10.520 1.00 71.69 92 ASP A CA 1
ATOM 708 C C . ASP A 1 92 ? -1.065 1.108 -9.434 1.00 71.69 92 ASP A C 1
ATOM 710 O O . ASP A 1 92 ? -1.445 -0.063 -9.503 1.00 71.69 92 ASP A O 1
ATOM 714 N N . PHE A 1 93 ? -1.441 1.886 -8.415 1.00 85.94 93 PHE A N 1
ATOM 715 C CA . PHE A 1 93 ? -2.415 1.460 -7.414 1.00 85.94 93 PHE A CA 1
ATOM 716 C C . PHE A 1 93 ? -3.825 1.549 -8.011 1.00 85.94 93 PHE A C 1
ATOM 718 O O . PHE A 1 93 ? -4.262 2.652 -8.362 1.00 85.94 93 PHE A O 1
ATOM 725 N N . PRO A 1 94 ? -4.550 0.420 -8.142 1.00 84.88 94 PRO A N 1
ATOM 726 C CA . PRO A 1 94 ? -5.874 0.419 -8.746 1.00 84.88 94 PRO A CA 1
ATOM 727 C C . PRO A 1 94 ? -6.847 1.290 -7.953 1.00 84.88 94 PRO A C 1
ATOM 729 O O . PRO A 1 94 ? -6.921 1.188 -6.729 1.00 84.88 94 PRO A O 1
ATOM 732 N N . LEU A 1 95 ? -7.609 2.116 -8.670 1.00 95.69 95 LEU A N 1
ATOM 733 C CA . LEU A 1 95 ? -8.681 2.932 -8.112 1.00 95.69 95 LEU A CA 1
ATOM 734 C C . LEU A 1 95 ? -9.996 2.580 -8.799 1.00 95.69 95 LEU A C 1
ATOM 736 O O . LEU A 1 95 ? -10.087 2.645 -10.027 1.00 95.69 95 LEU A O 1
ATOM 740 N N . ASP A 1 96 ? -11.003 2.273 -7.994 1.00 95.69 96 ASP A N 1
ATOM 741 C CA . ASP A 1 96 ? -12.386 2.107 -8.419 1.00 95.69 96 ASP A CA 1
ATOM 742 C C . ASP A 1 96 ? -12.974 3.488 -8.758 1.00 95.69 96 ASP A C 1
ATOM 744 O O . ASP A 1 96 ? -12.819 4.452 -7.995 1.00 95.69 96 ASP A O 1
ATOM 748 N N . ARG A 1 97 ? -13.599 3.621 -9.933 1.00 96.12 97 ARG A N 1
ATOM 749 C CA . ARG A 1 97 ? -14.013 4.920 -10.506 1.00 96.12 97 ARG A CA 1
ATOM 750 C C . ARG A 1 97 ? -15.482 4.987 -10.880 1.00 96.12 97 ARG A C 1
ATOM 752 O O . ARG A 1 97 ? -15.956 6.077 -11.208 1.00 96.12 97 ARG A O 1
ATOM 759 N N . GLU A 1 98 ? -16.195 3.866 -10.849 1.00 93.38 98 GLU A N 1
ATOM 760 C CA . GLU A 1 98 ? -17.590 3.865 -11.254 1.00 93.38 98 GLU A CA 1
ATOM 761 C C . GLU A 1 98 ? -18.451 4.625 -10.234 1.00 93.38 98 GLU A C 1
ATOM 763 O O . GLU A 1 98 ? -18.135 4.677 -9.038 1.00 93.38 98 GLU A O 1
ATOM 768 N N . PRO A 1 99 ? -19.569 5.229 -10.671 1.00 92.00 99 PRO A N 1
ATOM 769 C CA . PRO A 1 99 ? -20.455 5.953 -9.772 1.00 92.00 99 PRO A CA 1
ATOM 770 C C . PRO A 1 99 ? -20.891 5.111 -8.563 1.00 92.00 99 PRO A C 1
ATOM 772 O O . PRO A 1 99 ? -21.474 4.033 -8.690 1.00 92.00 99 PRO A O 1
ATOM 775 N N . GLY A 1 100 ? -20.641 5.644 -7.366 1.00 92.75 100 GLY A N 1
ATOM 776 C CA . GLY A 1 100 ? -20.972 4.992 -6.098 1.00 92.75 100 GLY A CA 1
ATOM 777 C C . GLY A 1 100 ? -19.935 3.987 -5.595 1.00 92.75 100 GLY A C 1
ATOM 778 O O . GLY A 1 100 ? -20.134 3.453 -4.501 1.00 92.75 100 GLY A O 1
ATOM 779 N N . GLU A 1 101 ? -18.854 3.741 -6.340 1.00 97.12 101 GLU A N 1
ATOM 780 C CA . GLU A 1 101 ? -17.702 3.000 -5.831 1.00 97.12 101 GLU A CA 1
ATOM 781 C C . GLU A 1 101 ? -16.856 3.860 -4.888 1.00 97.12 101 GLU A C 1
ATOM 783 O O . GLU A 1 101 ? -16.773 5.085 -5.021 1.00 97.12 101 GLU A O 1
ATOM 788 N N . ILE A 1 102 ? -16.231 3.205 -3.912 1.00 98.50 102 ILE A N 1
ATOM 789 C CA . ILE A 1 102 ? -15.354 3.847 -2.933 1.00 98.50 102 ILE A CA 1
ATOM 790 C C . ILE A 1 102 ? -13.948 3.259 -2.959 1.00 98.50 102 ILE A C 1
ATOM 792 O O . ILE A 1 102 ? -13.771 2.075 -3.221 1.00 98.50 102 ILE A O 1
ATOM 796 N N . ASN A 1 103 ? -12.966 4.074 -2.581 1.00 98.62 103 ASN A N 1
ATOM 797 C CA . ASN A 1 103 ? -11.591 3.658 -2.330 1.00 98.62 103 ASN A CA 1
ATOM 798 C C . ASN A 1 103 ? -11.211 4.040 -0.899 1.00 98.62 103 ASN A C 1
ATOM 800 O O . ASN A 1 103 ? -11.429 5.184 -0.485 1.00 98.62 103 ASN A O 1
ATOM 804 N N . ILE A 1 104 ? -10.636 3.099 -0.149 1.00 98.75 104 ILE A N 1
ATOM 805 C CA . ILE A 1 104 ? -10.180 3.341 1.222 1.00 98.75 104 ILE A CA 1
ATOM 806 C C . ILE A 1 104 ? -8.694 3.688 1.184 1.00 98.75 104 ILE A C 1
ATOM 808 O O . ILE A 1 104 ? -7.868 2.858 0.799 1.00 98.75 104 ILE A O 1
ATOM 812 N N . ILE A 1 105 ? -8.365 4.914 1.590 1.00 98.62 105 ILE A N 1
ATOM 813 C CA . ILE A 1 105 ? -7.005 5.454 1.533 1.00 98.62 105 ILE A CA 1
ATOM 814 C C . ILE A 1 105 ? -6.502 5.732 2.949 1.00 98.62 105 ILE A C 1
ATOM 816 O O . ILE A 1 105 ? -7.165 6.426 3.715 1.00 98.62 105 ILE A O 1
ATOM 820 N N . GLY A 1 106 ? -5.328 5.218 3.292 1.00 98.38 106 GLY A N 1
ATOM 821 C CA . GLY A 1 106 ? -4.533 5.640 4.438 1.00 98.38 106 GLY A CA 1
ATOM 822 C C . GLY A 1 106 ? -3.408 6.554 3.975 1.00 98.38 106 GLY A C 1
ATOM 823 O O . GLY A 1 106 ? -2.737 6.259 2.989 1.00 98.38 106 GLY A O 1
ATOM 824 N N . ILE A 1 107 ? -3.206 7.659 4.679 1.00 96.19 107 ILE A N 1
ATOM 825 C CA . ILE A 1 107 ? -2.132 8.613 4.424 1.00 96.19 107 ILE A CA 1
ATOM 826 C C . ILE A 1 107 ? -1.373 8.785 5.730 1.00 96.19 107 ILE A C 1
ATOM 828 O O . ILE A 1 107 ? -1.856 9.441 6.655 1.00 96.19 107 ILE A O 1
ATOM 832 N N . GLU A 1 108 ? -0.207 8.156 5.787 1.00 88.38 108 GLU A N 1
ATOM 833 C CA . GLU A 1 108 ? 0.687 8.201 6.938 1.00 88.38 108 GLU A CA 1
ATOM 834 C C . GLU A 1 108 ? 1.435 9.539 6.989 1.00 88.38 108 GLU A C 1
ATOM 836 O O . GLU A 1 108 ? 1.917 10.018 5.955 1.00 88.38 108 GLU A O 1
ATOM 841 N N . GLY A 1 109 ? 1.498 10.163 8.166 1.00 81.00 109 GLY A N 1
ATOM 842 C CA . GLY A 1 109 ? 2.165 11.447 8.375 1.00 81.00 109 GLY A CA 1
ATOM 843 C C . GLY A 1 109 ? 1.416 12.652 7.792 1.00 81.00 109 GLY A C 1
ATOM 844 O O . GLY A 1 109 ? 2.043 13.597 7.298 1.00 81.00 109 GLY A O 1
ATOM 845 N N . MET A 1 110 ? 0.078 12.632 7.794 1.00 86.31 110 MET A N 1
ATOM 846 C CA . MET A 1 110 ? -0.757 13.751 7.335 1.00 86.31 110 MET A CA 1
ATOM 847 C C . MET A 1 110 ? -2.013 13.930 8.190 1.00 86.31 110 MET A C 1
ATOM 849 O O . MET A 1 110 ? -2.700 12.969 8.532 1.00 86.31 110 MET A O 1
ATOM 853 N N . HIS A 1 111 ? -2.352 15.181 8.495 1.00 85.94 111 HIS A N 1
ATOM 854 C CA . HIS A 1 111 ? -3.589 15.544 9.177 1.00 85.94 111 HIS A CA 1
ATOM 855 C C . HIS A 1 111 ? -4.799 15.559 8.222 1.00 85.94 111 HIS A C 1
ATOM 857 O O . HIS A 1 111 ? -4.636 15.816 7.028 1.00 85.94 111 HIS A O 1
ATOM 863 N N . PRO A 1 112 ? -6.038 15.384 8.731 1.00 92.31 112 PRO A N 1
ATOM 864 C CA . PRO A 1 112 ? -7.242 15.379 7.890 1.00 92.31 112 PRO A CA 1
ATOM 865 C C . PRO A 1 112 ? -7.496 16.676 7.110 1.00 92.31 112 PRO A C 1
ATOM 867 O O . PRO A 1 112 ? -8.220 16.665 6.120 1.00 92.31 112 PRO A O 1
ATOM 870 N N . ASN A 1 113 ? -6.904 17.796 7.535 1.00 85.56 113 ASN A N 1
ATOM 871 C CA . ASN A 1 113 ? -6.945 19.071 6.813 1.00 85.56 113 ASN A CA 1
ATOM 872 C C . ASN A 1 113 ? -5.984 19.118 5.601 1.00 85.56 113 ASN A C 1
ATOM 874 O O . ASN A 1 113 ? -5.967 20.115 4.883 1.00 85.56 113 ASN A O 1
ATOM 878 N N . GLY A 1 114 ? -5.205 18.057 5.362 1.00 81.50 114 GLY A N 1
ATOM 879 C CA . GLY A 1 114 ? -4.224 17.952 4.282 1.00 81.50 114 GLY A CA 1
ATOM 880 C C . GLY A 1 114 ? -2.836 18.496 4.622 1.00 81.50 114 GLY A C 1
ATOM 881 O O . GLY A 1 114 ? -1.976 18.530 3.743 1.00 81.50 114 GLY A O 1
ATOM 882 N N . GLU A 1 115 ? -2.601 18.928 5.863 1.00 75.94 115 GLU A N 1
ATOM 883 C CA . GLU A 1 115 ? -1.285 19.380 6.311 1.00 75.94 115 GLU A CA 1
ATOM 884 C C . GLU A 1 115 ? -0.385 18.189 6.663 1.00 75.94 115 GLU A C 1
ATOM 886 O O . GLU A 1 115 ? -0.777 17.278 7.398 1.00 75.94 115 GLU A O 1
ATOM 891 N N . PHE A 1 116 ? 0.848 18.210 6.154 1.00 71.75 116 PHE A N 1
ATOM 892 C CA . PHE A 1 116 ? 1.893 17.261 6.532 1.00 71.75 116 PHE A CA 1
ATOM 893 C C . PHE A 1 116 ? 2.251 17.400 8.010 1.00 71.75 116 PHE A C 1
ATOM 895 O O . PHE A 1 116 ? 2.237 18.501 8.563 1.00 71.75 116 PHE A O 1
ATOM 902 N N . ASN A 1 117 ? 2.642 16.294 8.636 1.00 68.38 117 ASN A N 1
ATOM 903 C CA . ASN A 1 117 ? 3.203 16.314 9.980 1.00 68.38 117 ASN A CA 1
ATOM 904 C C . ASN A 1 117 ? 4.453 15.435 10.088 1.00 68.38 117 ASN A C 1
ATOM 906 O O . ASN A 1 117 ? 4.905 14.833 9.120 1.00 68.38 117 ASN A O 1
ATOM 910 N N . LEU A 1 118 ? 5.049 15.428 11.280 1.00 58.84 118 LEU A N 1
ATOM 911 C CA . LEU A 1 118 ? 6.356 14.819 11.543 1.00 58.84 118 LEU A CA 1
ATOM 912 C C . LEU A 1 118 ? 6.364 13.294 11.564 1.00 58.84 118 LEU A C 1
ATOM 914 O O . LEU A 1 118 ? 7.434 12.718 11.743 1.00 58.84 118 LEU A O 1
ATOM 918 N N . ASP A 1 119 ? 5.201 12.677 11.414 1.00 67.44 119 ASP A N 1
ATOM 919 C CA . ASP A 1 119 ? 5.019 11.247 11.571 1.00 67.44 119 ASP A CA 1
ATOM 920 C C . ASP A 1 119 ? 5.531 10.724 12.929 1.00 67.44 119 ASP A C 1
ATOM 922 O O . ASP A 1 119 ? 6.418 9.880 13.026 1.00 67.44 119 ASP A O 1
ATOM 926 N N . GLN A 1 120 ? 5.080 11.366 14.014 1.00 70.44 120 GLN A N 1
ATOM 927 C CA . GLN A 1 120 ? 5.562 11.051 15.356 1.00 70.44 120 GLN A CA 1
ATOM 928 C C . GLN A 1 120 ? 5.013 9.704 15.819 1.00 70.44 120 GLN A C 1
ATOM 930 O O . GLN A 1 120 ? 3.804 9.544 15.966 1.00 70.44 120 GLN A O 1
ATOM 935 N N . ASN A 1 121 ? 5.925 8.808 16.184 1.00 80.44 121 ASN A N 1
ATOM 936 C CA . ASN A 1 121 ? 5.622 7.532 16.822 1.00 80.44 121 ASN A CA 1
ATOM 937 C C . ASN A 1 121 ? 4.585 7.664 17.950 1.00 80.44 121 ASN A C 1
ATOM 939 O O . ASN A 1 121 ? 4.674 8.557 18.798 1.00 80.44 121 ASN A O 1
ATOM 943 N N . ASP A 1 122 ? 3.658 6.705 18.008 1.00 84.50 122 ASP A N 1
ATOM 944 C CA . ASP A 1 122 ? 2.613 6.628 19.033 1.00 84.50 122 ASP A CA 1
ATOM 945 C C . ASP A 1 122 ? 1.669 7.848 19.060 1.00 84.50 122 ASP A C 1
ATOM 947 O O . ASP A 1 122 ? 1.153 8.209 20.118 1.00 84.50 122 ASP A O 1
ATOM 951 N N . LYS A 1 123 ? 1.397 8.489 17.914 1.00 89.75 123 LYS A N 1
ATOM 952 C CA . LYS A 1 123 ? 0.448 9.612 17.807 1.00 89.75 123 LYS A CA 1
ATOM 953 C C . LYS A 1 123 ? -0.715 9.328 16.854 1.00 89.75 123 LYS A C 1
ATOM 955 O O . LYS A 1 123 ? -0.743 8.383 16.082 1.00 89.75 123 LYS A O 1
ATOM 960 N N . TRP A 1 124 ? -1.744 10.165 16.962 1.00 94.69 124 TRP A N 1
ATOM 961 C CA . TRP A 1 124 ? -2.904 10.160 16.068 1.00 94.69 124 TRP A CA 1
ATOM 962 C C . TRP A 1 124 ? -2.703 11.188 14.958 1.00 94.69 124 TRP A C 1
ATOM 964 O O . TRP A 1 124 ? -3.295 12.272 14.970 1.00 94.69 124 TRP A O 1
ATOM 974 N N . ASN A 1 125 ? -1.780 10.895 14.063 1.00 86.56 125 ASN A N 1
ATOM 975 C CA . ASN A 1 125 ? -1.205 11.835 13.110 1.00 86.56 125 ASN A CA 1
ATOM 976 C C . ASN A 1 125 ? -1.290 11.327 11.665 1.00 86.56 125 ASN A C 1
ATOM 978 O O . ASN A 1 125 ? -0.688 11.921 10.776 1.00 86.56 125 ASN A O 1
ATOM 982 N N . ASP A 1 126 ? -2.117 10.315 11.428 1.00 96.31 126 ASP A N 1
ATOM 983 C CA . ASP A 1 126 ? -2.433 9.837 10.092 1.00 96.31 126 ASP A CA 1
ATOM 984 C C . ASP A 1 126 ? -3.848 10.229 9.699 1.00 96.31 126 ASP A C 1
ATOM 986 O O . ASP A 1 126 ? -4.689 10.625 10.520 1.00 96.31 126 ASP A O 1
ATOM 990 N N . THR A 1 127 ? -4.124 10.058 8.413 1.00 98.19 127 THR A N 1
ATOM 991 C CA . THR A 1 127 ? -5.451 10.243 7.849 1.00 98.19 127 THR A CA 1
ATOM 992 C C . THR A 1 127 ? -5.939 8.950 7.226 1.00 98.19 127 THR A C 1
ATOM 994 O O . THR A 1 127 ? -5.246 8.335 6.423 1.00 98.19 127 THR A O 1
ATOM 997 N N . VAL A 1 128 ? -7.169 8.561 7.551 1.00 98.69 128 VAL A N 1
ATOM 998 C CA . VAL A 1 128 ? -7.900 7.520 6.820 1.00 98.69 128 VAL A CA 1
ATOM 999 C C . VAL A 1 128 ? -9.072 8.176 6.114 1.00 98.69 128 VAL A C 1
ATOM 1001 O O . VAL A 1 128 ? -9.797 8.967 6.715 1.00 98.69 128 VAL A O 1
ATOM 1004 N N . ALA A 1 129 ? -9.249 7.875 4.835 1.00 98.38 129 ALA A N 1
ATOM 1005 C CA . ALA A 1 129 ? -10.148 8.604 3.963 1.00 98.38 129 ALA A CA 1
ATOM 1006 C C . ALA A 1 129 ? -10.964 7.686 3.050 1.00 98.38 129 ALA A C 1
ATOM 1008 O O . ALA A 1 129 ? -10.523 6.598 2.676 1.00 98.38 129 ALA A O 1
ATOM 1009 N N . ILE A 1 130 ? -12.139 8.176 2.652 1.00 98.69 130 ILE A N 1
ATOM 1010 C CA . ILE A 1 130 ? -12.960 7.587 1.590 1.00 98.69 130 ILE A CA 1
ATOM 1011 C C . ILE A 1 130 ? -12.877 8.484 0.359 1.00 98.69 130 ILE A C 1
ATOM 1013 O O . ILE A 1 130 ? -13.423 9.592 0.349 1.00 98.69 130 ILE A O 1
ATOM 1017 N N . LEU A 1 131 ? -12.198 7.995 -0.675 1.00 98.56 131 LEU A N 1
ATOM 1018 C CA . LEU A 1 131 ? -12.057 8.647 -1.973 1.00 98.56 131 LEU A CA 1
ATOM 1019 C C . LEU A 1 131 ? -13.084 8.074 -2.952 1.00 98.56 131 LEU A C 1
ATOM 1021 O O . LEU A 1 131 ? -13.185 6.856 -3.103 1.00 98.56 131 LEU A O 1
ATOM 1025 N N . THR A 1 132 ? -13.816 8.940 -3.651 1.00 98.12 132 THR A N 1
ATOM 1026 C CA . THR A 1 132 ? -14.726 8.521 -4.728 1.00 98.12 132 THR A CA 1
ATOM 1027 C C . THR A 1 132 ? -14.612 9.468 -5.930 1.00 98.12 132 THR A C 1
ATOM 1029 O O . THR A 1 132 ? -13.925 10.493 -5.860 1.00 98.12 132 THR A O 1
ATOM 1032 N N . PHE A 1 133 ? -15.267 9.142 -7.045 1.00 96.69 133 PHE A N 1
ATOM 1033 C CA . PHE A 1 133 ? -15.255 9.948 -8.270 1.00 96.69 133 PHE A CA 1
ATOM 1034 C C . PHE A 1 133 ? -16.674 10.459 -8.580 1.00 96.69 133 PHE A C 1
ATOM 1036 O O . PHE A 1 133 ? -17.609 9.666 -8.658 1.00 96.69 133 PHE A O 1
ATOM 1043 N N . ARG A 1 134 ? -16.863 11.782 -8.749 1.00 91.19 134 ARG A N 1
ATOM 1044 C CA . ARG A 1 134 ? -18.111 12.355 -9.316 1.00 91.19 134 ARG A CA 1
ATOM 1045 C C . ARG A 1 134 ? -17.773 12.986 -10.646 1.00 91.19 134 ARG A C 1
ATOM 1047 O O . ARG A 1 134 ? -16.856 13.799 -10.705 1.00 91.19 134 ARG A O 1
ATOM 1054 N N . GLU A 1 135 ? -18.494 12.605 -11.696 1.00 89.38 135 GLU A N 1
ATOM 1055 C CA . GLU A 1 135 ? -18.278 13.149 -13.045 1.00 89.38 135 GLU A CA 1
ATOM 1056 C C . GLU A 1 135 ? -16.800 13.042 -13.483 1.00 89.38 135 GLU A C 1
ATOM 1058 O O . GLU A 1 135 ? -16.227 13.961 -14.063 1.00 89.38 135 GLU A O 1
ATOM 1063 N N . GLY A 1 136 ? -16.146 11.929 -13.124 1.00 86.69 136 GLY A N 1
ATOM 1064 C CA . GLY A 1 136 ? -14.730 11.675 -13.409 1.00 86.69 136 GLY A CA 1
ATOM 1065 C C . GLY A 1 136 ? -13.728 12.430 -12.526 1.00 86.69 136 GLY A C 1
ATOM 1066 O O . GLY A 1 136 ? -12.531 12.175 -12.636 1.00 86.69 136 GLY A O 1
ATOM 1067 N N . LYS A 1 137 ? -14.175 13.316 -11.625 1.00 93.69 137 LYS A N 1
ATOM 1068 C CA . LYS A 1 137 ? -13.299 14.089 -10.732 1.00 93.69 137 LYS A CA 1
ATOM 1069 C C . LYS A 1 137 ? -13.188 13.460 -9.338 1.00 93.69 137 LYS A C 1
ATOM 1071 O O . LYS A 1 137 ? -14.217 13.124 -8.734 1.00 93.69 137 LYS A O 1
ATOM 1076 N N . PRO A 1 138 ? -11.966 13.324 -8.797 1.00 96.56 138 PRO A N 1
ATOM 1077 C CA . PRO A 1 138 ? -11.766 12.734 -7.485 1.00 96.56 138 PRO A CA 1
ATOM 1078 C C . PRO A 1 138 ? -12.153 13.692 -6.362 1.00 96.56 138 PRO A C 1
ATOM 1080 O O . PRO A 1 138 ? -11.928 14.898 -6.437 1.00 96.56 138 PRO A O 1
ATOM 1083 N N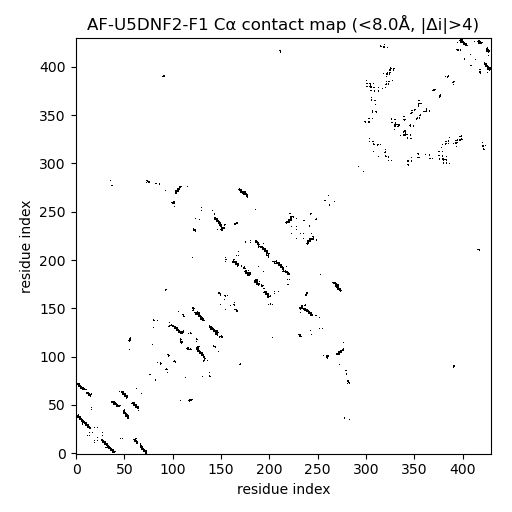 . HIS A 1 139 ? -12.714 13.141 -5.292 1.00 95.25 139 HIS A N 1
ATOM 1084 C CA . HIS A 1 139 ? -13.048 13.889 -4.085 1.00 95.25 139 HIS A CA 1
ATOM 1085 C C . HIS A 1 139 ? -13.055 12.969 -2.864 1.00 95.25 139 HIS A C 1
ATOM 1087 O O . HIS A 1 139 ? -13.422 11.794 -2.944 1.00 95.25 139 HIS A O 1
ATOM 1093 N N . PHE A 1 140 ? -12.693 13.527 -1.713 1.00 97.19 140 PHE A N 1
ATOM 1094 C CA . PHE A 1 140 ? -12.847 12.841 -0.438 1.00 97.19 140 PHE A CA 1
ATOM 1095 C C . PHE A 1 140 ? -14.249 13.079 0.119 1.00 97.19 140 PHE A C 1
ATOM 1097 O O . PHE A 1 140 ? -14.637 14.221 0.356 1.00 97.19 140 PHE A 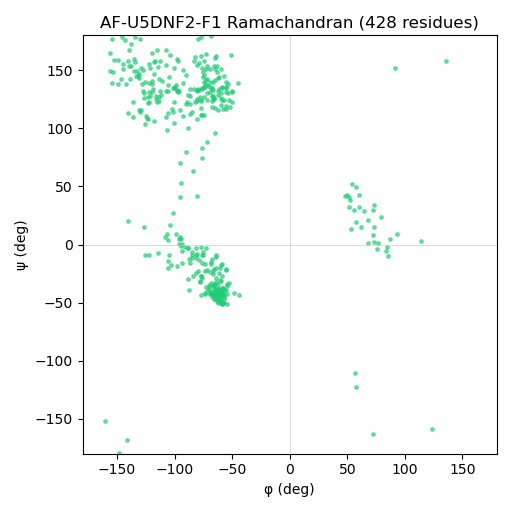O 1
ATOM 1104 N N . ASN A 1 141 ? -14.999 12.000 0.348 1.00 95.50 141 ASN A N 1
ATOM 1105 C CA . ASN A 1 141 ? -16.270 12.061 1.076 1.00 95.50 141 ASN A CA 1
ATOM 1106 C C . ASN A 1 141 ? -16.050 12.198 2.584 1.00 95.50 141 ASN A C 1
ATOM 1108 O O . ASN A 1 141 ? -16.901 12.747 3.280 1.00 95.50 141 ASN A O 1
ATOM 1112 N N . LEU A 1 142 ? -14.930 11.672 3.082 1.00 97.88 142 LEU A N 1
ATOM 1113 C CA . LEU A 1 142 ? -14.582 11.682 4.494 1.00 97.88 142 LEU A CA 1
ATOM 1114 C C . LEU A 1 142 ? -13.062 11.614 4.656 1.00 97.88 142 LEU A C 1
ATOM 1116 O O . LEU A 1 142 ? -12.403 10.862 3.938 1.00 97.88 142 LEU A O 1
ATOM 1120 N N . LEU A 1 143 ? -12.538 12.387 5.605 1.00 98.25 143 LEU A N 1
ATOM 1121 C CA . LEU A 1 143 ? -11.145 12.399 6.052 1.00 98.25 143 LEU A CA 1
ATOM 1122 C C . LEU A 1 143 ? -11.175 12.317 7.581 1.00 98.25 143 LEU A C 1
ATOM 1124 O O . LEU A 1 143 ? -11.707 13.213 8.232 1.00 98.25 143 LEU A O 1
ATOM 1128 N N . CYS A 1 144 ? -10.650 11.236 8.148 1.00 98.31 144 CYS A N 1
ATOM 1129 C CA . CYS A 1 144 ? -10.692 10.966 9.581 1.00 98.31 144 CYS A CA 1
ATOM 1130 C C . CYS A 1 144 ? -9.302 11.062 10.195 1.00 98.31 144 CYS A C 1
ATOM 1132 O O . CYS A 1 144 ? -8.336 10.548 9.627 1.00 98.31 144 CYS A O 1
ATOM 1134 N N . LYS A 1 145 ? -9.221 11.628 11.406 1.00 98.00 145 LYS A N 1
ATOM 1135 C CA . LYS A 1 145 ? -8.013 11.531 12.234 1.00 98.00 145 LYS A CA 1
ATOM 1136 C C . LYS A 1 145 ? -7.817 10.069 12.627 1.00 98.00 145 LYS A C 1
ATOM 1138 O O . LYS A 1 145 ? -8.728 9.453 13.186 1.00 98.00 145 LYS A O 1
ATOM 1143 N N . ALA A 1 146 ? -6.646 9.515 12.348 1.00 98.25 146 ALA A N 1
ATOM 1144 C CA . ALA A 1 146 ? -6.394 8.093 12.511 1.00 98.25 146 ALA A CA 1
ATOM 1145 C C . ALA A 1 146 ? -4.938 7.799 12.894 1.00 98.25 146 ALA A C 1
ATOM 1147 O O . ALA A 1 146 ? -4.118 8.702 13.069 1.00 98.25 146 ALA A O 1
ATOM 1148 N N . THR A 1 147 ? -4.651 6.512 13.040 1.00 97.62 147 THR A N 1
ATOM 1149 C CA . THR A 1 147 ? -3.310 5.943 12.945 1.00 97.62 147 THR A CA 1
ATOM 1150 C C . THR A 1 147 ? -3.342 4.721 12.029 1.00 97.62 147 THR A C 1
ATOM 1152 O O . THR A 1 147 ? -4.325 3.970 11.999 1.00 97.62 147 THR A O 1
ATOM 1155 N N . THR A 1 148 ? -2.268 4.537 11.279 1.00 96.50 148 THR A N 1
ATOM 1156 C CA . THR A 1 148 ? -1.944 3.359 10.472 1.00 96.50 148 THR A CA 1
ATOM 1157 C C . THR A 1 148 ? -0.795 2.557 11.094 1.00 96.50 148 THR A C 1
ATOM 1159 O O . THR A 1 148 ? -0.335 1.563 10.528 1.00 96.50 148 THR A O 1
ATOM 1162 N N . GLU A 1 149 ? -0.381 2.962 12.296 1.00 92.31 149 GLU A N 1
ATOM 1163 C CA . GLU A 1 149 ? 0.766 2.467 13.035 1.00 92.31 149 GLU A CA 1
ATOM 1164 C C . GLU A 1 149 ? 0.354 1.801 14.363 1.00 92.31 149 GLU A C 1
ATOM 1166 O O . GLU A 1 149 ? -0.730 2.050 14.908 1.00 92.31 149 GLU A O 1
ATOM 1171 N N . PRO A 1 150 ? 1.204 0.922 14.920 1.00 94.75 150 PRO A N 1
ATOM 1172 C CA . PRO A 1 150 ? 1.027 0.395 16.262 1.00 94.75 150 PRO A CA 1
ATOM 1173 C C . PRO A 1 150 ? 1.330 1.444 17.337 1.00 94.75 150 PRO A C 1
ATOM 1175 O O . PRO A 1 150 ? 2.171 2.327 17.178 1.00 94.75 150 PRO A O 1
ATOM 1178 N N . GLY A 1 151 ? 0.663 1.299 18.481 1.00 92.81 151 GLY A N 1
ATOM 1179 C CA . GLY A 1 151 ? 0.926 2.131 19.650 1.00 92.81 151 GLY A CA 1
ATOM 1180 C C . GLY A 1 151 ? 2.117 1.651 20.476 1.00 92.81 151 GLY A C 1
ATOM 1181 O O . GLY A 1 151 ? 2.503 0.478 20.432 1.00 92.81 151 GLY A O 1
ATOM 1182 N N . TYR A 1 152 ? 2.647 2.554 21.304 1.00 91.50 152 TYR A N 1
ATOM 1183 C CA . TYR A 1 152 ? 3.837 2.345 22.140 1.00 91.50 152 TYR A CA 1
ATOM 1184 C C . TYR A 1 152 ? 3.785 1.031 22.925 1.00 91.50 152 TYR A C 1
ATOM 1186 O O . TYR A 1 152 ? 4.777 0.304 22.997 1.00 91.50 152 TYR A O 1
ATOM 1194 N N . HIS A 1 153 ? 2.612 0.704 23.483 1.00 94.12 153 HIS A N 1
ATOM 1195 C CA . HIS A 1 153 ? 2.418 -0.496 24.295 1.00 94.12 153 HIS A CA 1
ATOM 1196 C C . HIS A 1 153 ? 2.774 -1.781 23.548 1.00 94.12 153 HIS A C 1
ATOM 1198 O O . HIS A 1 153 ? 3.329 -2.687 24.159 1.00 94.12 153 HIS A O 1
ATOM 1204 N N . TYR A 1 154 ? 2.442 -1.870 22.259 1.00 94.94 154 TYR A N 1
ATOM 1205 C CA . TYR A 1 154 ? 2.687 -3.069 21.465 1.00 94.94 154 TYR A CA 1
ATOM 1206 C C . TYR A 1 154 ? 4.080 -3.067 20.850 1.00 94.94 154 TYR A C 1
ATOM 1208 O O . TYR A 1 154 ? 4.738 -4.100 20.884 1.00 94.94 154 TYR A O 1
ATOM 1216 N N . THR A 1 155 ? 4.567 -1.914 20.385 1.00 89.75 155 THR A N 1
ATOM 1217 C CA . THR A 1 155 ? 5.938 -1.787 19.868 1.00 89.75 155 THR A CA 1
ATOM 1218 C C . THR A 1 155 ? 6.981 -2.193 20.908 1.00 89.75 155 THR A C 1
ATOM 1220 O O . THR A 1 155 ? 7.965 -2.848 20.585 1.00 89.75 155 THR A O 1
ATOM 1223 N N . HIS A 1 156 ? 6.747 -1.864 22.181 1.00 90.12 156 HIS A N 1
ATOM 1224 C CA . HIS A 1 156 ? 7.671 -2.178 23.275 1.00 90.12 156 HIS A CA 1
ATOM 1225 C C . HIS A 1 156 ? 7.327 -3.473 24.020 1.00 90.12 156 HIS A C 1
ATOM 1227 O O . HIS A 1 156 ? 7.968 -3.784 25.025 1.00 90.12 156 HIS A O 1
ATOM 1233 N N . ASN A 1 157 ? 6.339 -4.246 23.556 1.00 89.81 157 ASN A N 1
ATOM 1234 C CA . ASN A 1 157 ? 6.004 -5.511 24.197 1.00 89.81 157 ASN A CA 1
ATOM 1235 C C . ASN A 1 157 ? 7.027 -6.596 23.822 1.00 89.81 157 ASN A C 1
ATOM 1237 O O . ASN A 1 157 ? 7.067 -7.077 22.692 1.00 89.81 157 ASN A O 1
ATOM 1241 N N . THR A 1 158 ? 7.832 -7.020 24.796 1.00 85.50 158 THR A N 1
ATOM 1242 C CA . THR A 1 158 ? 8.858 -8.060 24.630 1.00 85.50 158 THR A CA 1
ATOM 1243 C C . THR A 1 158 ? 8.303 -9.465 24.390 1.00 85.50 158 THR A C 1
ATOM 1245 O O . THR A 1 158 ? 9.055 -10.336 23.961 1.00 85.50 158 THR A O 1
ATOM 1248 N N . GLU A 1 159 ? 7.014 -9.691 24.654 1.00 89.81 159 GLU A N 1
ATOM 1249 C CA . GLU A 1 159 ? 6.326 -10.961 24.379 1.00 89.81 159 GLU A CA 1
ATOM 1250 C C . GLU A 1 159 ? 5.996 -11.143 22.889 1.00 89.81 159 GLU A C 1
ATOM 1252 O O . GLU A 1 159 ? 5.724 -12.258 22.450 1.00 89.81 159 GLU A O 1
ATOM 1257 N N . ILE A 1 160 ? 6.039 -10.070 22.090 1.00 86.44 160 ILE A N 1
ATOM 1258 C CA . ILE A 1 160 ? 5.868 -10.136 20.634 1.00 86.44 160 ILE A CA 1
ATOM 1259 C C . ILE A 1 160 ? 7.250 -10.340 20.013 1.00 86.44 160 ILE A C 1
ATOM 1261 O O . ILE A 1 160 ? 7.910 -9.393 19.585 1.00 86.44 160 ILE A O 1
ATOM 1265 N N . HIS A 1 161 ? 7.724 -11.583 20.038 1.00 85.62 161 HIS A N 1
ATOM 1266 C CA . HIS A 1 161 ? 9.094 -11.924 19.651 1.00 85.62 161 HIS A CA 1
ATOM 1267 C C . HIS A 1 161 ? 9.410 -11.603 18.190 1.00 85.62 161 HIS A C 1
ATOM 1269 O O . HIS A 1 161 ? 10.533 -11.207 17.890 1.00 85.62 161 HIS A O 1
ATOM 1275 N N . GLU A 1 162 ? 8.433 -11.737 17.295 1.00 86.44 162 GLU A N 1
ATOM 1276 C CA . GLU A 1 162 ? 8.600 -11.384 15.889 1.00 86.44 162 GLU A CA 1
ATOM 1277 C C . GLU A 1 162 ? 8.592 -9.873 15.629 1.00 86.44 162 GLU A C 1
ATOM 1279 O O . GLU A 1 162 ? 8.897 -9.471 14.518 1.00 86.44 162 GLU A O 1
ATOM 1284 N N . GLY A 1 163 ? 8.254 -9.039 16.618 1.00 90.50 163 GLY A N 1
ATOM 1285 C CA . GLY A 1 163 ? 8.016 -7.611 16.427 1.00 90.50 163 GLY A CA 1
ATOM 1286 C C . GLY A 1 163 ? 6.552 -7.275 16.146 1.00 90.50 163 GLY A C 1
ATOM 1287 O O . GLY A 1 163 ? 5.771 -8.080 15.618 1.00 90.50 163 GLY A O 1
ATOM 1288 N N . VAL A 1 164 ? 6.150 -6.061 16.526 1.00 94.00 164 VAL A N 1
ATOM 1289 C CA . VAL A 1 164 ? 4.769 -5.617 16.313 1.00 94.00 164 VAL A CA 1
ATOM 1290 C C . VAL A 1 164 ? 4.474 -5.521 14.815 1.00 94.00 164 VAL A C 1
ATOM 1292 O O . VAL A 1 164 ? 5.322 -5.126 14.015 1.00 94.00 164 VAL A O 1
ATOM 1295 N N . ALA A 1 165 ? 3.265 -5.917 14.419 1.00 94.56 165 ALA A N 1
ATOM 1296 C CA . ALA A 1 165 ? 2.844 -5.808 13.033 1.00 94.56 165 ALA A CA 1
ATOM 1297 C C . ALA A 1 165 ? 2.681 -4.337 12.628 1.00 94.56 165 ALA A C 1
ATOM 1299 O O . ALA A 1 165 ? 2.032 -3.557 13.325 1.00 94.56 165 ALA A O 1
ATOM 1300 N N . ARG A 1 166 ? 3.211 -3.984 11.460 1.00 92.94 166 ARG A N 1
ATOM 1301 C CA . ARG A 1 166 ? 2.949 -2.729 10.753 1.00 92.94 166 ARG A CA 1
ATOM 1302 C C . ARG A 1 166 ? 2.420 -3.073 9.375 1.00 92.94 166 ARG A C 1
ATOM 1304 O O . ARG A 1 166 ? 3.054 -3.844 8.661 1.00 92.94 166 ARG A O 1
ATOM 1311 N N . LEU A 1 167 ? 1.270 -2.532 8.986 1.00 93.38 167 LEU A N 1
ATOM 1312 C CA . LEU A 1 167 ? 0.800 -2.709 7.615 1.00 93.38 167 LEU A CA 1
ATOM 1313 C C . LEU A 1 167 ? 1.765 -1.986 6.671 1.00 93.38 167 LEU A C 1
ATOM 1315 O O . LEU A 1 167 ? 2.042 -0.806 6.878 1.00 93.38 167 LEU A O 1
ATOM 1319 N N . ASP A 1 168 ? 2.302 -2.685 5.675 1.00 87.56 168 ASP A N 1
ATOM 1320 C CA . ASP A 1 168 ? 3.271 -2.102 4.747 1.00 87.56 168 ASP A CA 1
ATOM 1321 C C . ASP A 1 168 ? 2.633 -1.001 3.881 1.00 87.56 168 ASP A C 1
ATOM 1323 O O . ASP A 1 168 ? 1.425 -1.022 3.637 1.00 87.56 168 ASP A O 1
ATOM 1327 N N . THR A 1 169 ? 3.409 -0.036 3.391 1.00 84.62 169 THR A N 1
ATOM 1328 C CA . THR A 1 169 ? 2.864 0.968 2.467 1.00 84.62 169 THR A CA 1
ATOM 1329 C C . THR A 1 169 ? 2.652 0.370 1.079 1.00 84.62 169 THR A C 1
ATOM 1331 O O . THR A 1 169 ? 3.373 -0.521 0.642 1.00 84.62 169 THR A O 1
ATOM 1334 N N . GLY A 1 170 ? 1.619 0.825 0.378 1.00 82.12 170 GLY A N 1
ATOM 1335 C CA . GLY A 1 170 ? 1.232 0.425 -0.970 1.00 82.12 170 GLY A CA 1
ATOM 1336 C C . GLY A 1 170 ? -0.205 -0.088 -1.056 1.00 82.12 170 GLY A C 1
ATOM 1337 O O . GLY A 1 170 ? -1.051 0.221 -0.217 1.00 82.12 170 GLY A O 1
ATOM 1338 N N . TYR A 1 171 ? -0.486 -0.858 -2.106 1.00 89.50 171 TYR A N 1
ATOM 1339 C CA . TYR A 1 171 ? -1.806 -1.427 -2.367 1.00 89.50 171 TYR A CA 1
ATOM 1340 C C . TYR A 1 171 ? -1.992 -2.796 -1.699 1.00 89.50 171 TYR A C 1
ATOM 1342 O O . TYR A 1 171 ? -1.257 -3.741 -1.985 1.00 89.50 171 TYR A O 1
ATOM 1350 N N . HIS A 1 172 ? -3.013 -2.909 -0.850 1.00 91.38 172 HIS A N 1
ATOM 1351 C CA . HIS A 1 172 ? -3.462 -4.151 -0.222 1.00 91.38 172 HIS A CA 1
ATOM 1352 C C . HIS A 1 172 ? -4.767 -4.601 -0.860 1.00 91.38 172 HIS A C 1
ATOM 1354 O O . HIS A 1 172 ? -5.846 -4.108 -0.521 1.00 91.38 172 HIS A O 1
ATOM 1360 N N . HIS A 1 173 ? -4.656 -5.542 -1.789 1.00 91.56 173 HIS A N 1
ATOM 1361 C CA . HIS A 1 173 ? -5.798 -6.100 -2.499 1.00 91.56 173 HIS A CA 1
ATOM 1362 C C . HIS A 1 173 ? -6.702 -6.906 -1.553 1.00 91.56 173 HIS A C 1
ATOM 1364 O O . HIS A 1 173 ? -6.237 -7.824 -0.875 1.00 91.56 173 HIS A O 1
ATOM 1370 N N . ASN A 1 174 ? -8.001 -6.594 -1.546 1.00 93.62 174 ASN A N 1
ATOM 1371 C CA . ASN A 1 174 ? -9.039 -7.315 -0.800 1.00 93.62 174 ASN A CA 1
ATOM 1372 C C . ASN A 1 174 ? -8.717 -7.511 0.691 1.00 93.62 174 ASN A C 1
ATOM 1374 O O . ASN A 1 174 ? -8.969 -8.575 1.247 1.00 93.62 174 ASN A O 1
ATOM 1378 N N . LEU A 1 175 ? -8.156 -6.503 1.357 1.00 94.69 175 LEU A N 1
ATOM 1379 C CA . LEU A 1 175 ? -7.686 -6.623 2.737 1.00 94.69 175 LEU A CA 1
ATOM 1380 C C . LEU A 1 175 ? -8.819 -6.891 3.744 1.00 94.69 175 LEU A C 1
ATOM 1382 O O . LEU A 1 175 ? -8.678 -7.744 4.626 1.00 94.69 175 LEU A O 1
ATOM 1386 N N . TRP A 1 176 ? -9.963 -6.212 3.611 1.00 97.06 176 TRP A N 1
ATOM 1387 C CA . TRP A 1 176 ? -11.014 -6.230 4.636 1.00 97.06 176 TRP A CA 1
ATOM 1388 C C . TRP A 1 176 ? -12.407 -6.506 4.103 1.00 97.06 176 TRP A C 1
ATOM 1390 O O . TRP A 1 176 ? -12.786 -6.022 3.052 1.00 97.06 176 TRP A O 1
ATOM 1400 N N . GLN A 1 177 ? -13.224 -7.185 4.898 1.00 97.00 177 GLN A N 1
ATOM 1401 C CA . GLN A 1 177 ? -14.669 -7.298 4.688 1.00 97.00 177 GLN A CA 1
ATOM 1402 C C . GLN A 1 177 ? -15.403 -6.678 5.877 1.00 97.00 177 GLN A C 1
ATOM 1404 O O . GLN A 1 177 ? -14.865 -6.645 6.988 1.00 97.00 177 GLN A O 1
ATOM 1409 N N . VAL A 1 178 ? -16.659 -6.262 5.697 1.00 97.75 178 VAL A N 1
ATOM 1410 C CA . VAL A 1 178 ? -17.501 -5.895 6.846 1.00 97.75 178 VAL A CA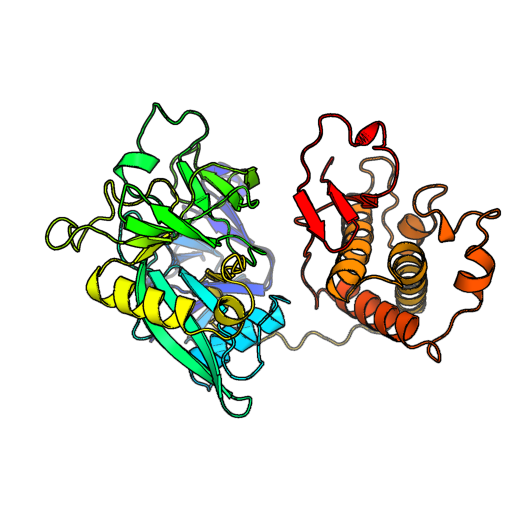 1
ATOM 1411 C C . VAL A 1 178 ? -17.646 -7.113 7.767 1.00 97.75 178 VAL A C 1
ATOM 1413 O O . VAL A 1 178 ? -17.978 -8.232 7.356 1.00 97.75 178 VAL A O 1
ATOM 1416 N N . GLY A 1 179 ? -17.308 -6.916 9.034 1.00 95.94 179 GLY A N 1
ATOM 1417 C CA . GLY A 1 179 ? -17.142 -7.964 10.027 1.00 95.94 179 GLY A CA 1
ATOM 1418 C C . GLY A 1 179 ? -17.222 -7.411 11.440 1.00 95.94 179 GLY A C 1
ATOM 1419 O O . GLY A 1 179 ? -17.918 -6.435 11.691 1.00 95.94 179 GLY A O 1
ATOM 1420 N N . GLN A 1 180 ? -16.542 -8.067 12.378 1.00 95.12 180 GLN A N 1
ATOM 1421 C CA . GLN A 1 180 ? -16.586 -7.714 13.794 1.00 95.12 180 GLN A CA 1
ATOM 1422 C C . GLN A 1 180 ? -15.175 -7.488 14.332 1.00 95.12 180 GLN A C 1
ATOM 1424 O O . GLN A 1 180 ? -14.262 -8.257 14.037 1.00 95.12 180 GLN A O 1
ATOM 1429 N N . HIS A 1 181 ? -15.022 -6.478 15.181 1.00 94.19 181 HIS A N 1
ATOM 1430 C CA . HIS A 1 181 ? -13.842 -6.254 16.002 1.00 94.19 181 HIS A CA 1
ATOM 1431 C C . HIS A 1 181 ? -14.282 -6.153 17.463 1.00 94.19 181 HIS A C 1
ATOM 1433 O O . HIS A 1 181 ? -14.945 -5.200 17.852 1.00 94.19 181 HIS A O 1
ATOM 1439 N N . ARG A 1 182 ? -13.931 -7.149 18.289 1.00 91.69 182 ARG A N 1
ATOM 1440 C CA . ARG A 1 182 ? -14.193 -7.147 19.746 1.00 91.69 182 ARG A CA 1
ATOM 1441 C C . ARG A 1 182 ? -15.642 -6.770 20.132 1.00 91.69 182 ARG A C 1
ATOM 1443 O O . ARG A 1 182 ? -15.854 -6.042 21.098 1.00 91.69 182 ARG A O 1
ATOM 1450 N N . GLY A 1 183 ? -16.623 -7.288 19.389 1.00 91.94 183 GLY A N 1
ATOM 1451 C CA . GLY A 1 183 ? -18.053 -7.151 19.698 1.00 91.94 183 GLY A CA 1
ATOM 1452 C C . GLY A 1 183 ? -18.778 -5.973 19.038 1.00 91.94 183 GLY A C 1
ATOM 1453 O O . GLY A 1 183 ? -19.924 -5.719 19.396 1.00 91.94 183 GLY A O 1
ATOM 1454 N N . TYR A 1 184 ? -18.148 -5.258 18.102 1.00 95.75 184 TYR A N 1
ATOM 1455 C CA . TYR A 1 184 ? -18.826 -4.264 17.265 1.00 95.75 184 TYR A CA 1
ATOM 1456 C C . TYR A 1 184 ? -18.426 -4.384 15.790 1.00 95.75 184 TYR A C 1
ATOM 1458 O O . TYR A 1 184 ? -17.390 -4.965 15.458 1.00 95.75 184 TYR A O 1
ATOM 1466 N N . GLU A 1 185 ? -19.266 -3.844 14.904 1.00 97.50 185 GLU A N 1
ATOM 1467 C CA . GLU A 1 185 ? -19.056 -3.898 13.454 1.00 97.50 185 GLU A CA 1
ATOM 1468 C C . GLU A 1 185 ? -17.824 -3.082 13.034 1.00 97.50 185 GLU A C 1
ATOM 1470 O O . GLU A 1 185 ? -17.648 -1.940 13.456 1.00 97.50 185 GLU A O 1
ATOM 1475 N N . ALA A 1 186 ? -16.971 -3.673 12.200 1.00 98.06 186 ALA A N 1
ATOM 1476 C CA . ALA A 1 186 ? -15.752 -3.050 11.694 1.00 98.06 186 ALA A CA 1
ATOM 1477 C C . ALA A 1 186 ? -15.338 -3.652 10.346 1.00 98.06 186 ALA A C 1
ATOM 1479 O O . ALA A 1 186 ? -15.945 -4.616 9.875 1.00 98.06 186 ALA A O 1
ATOM 1480 N N . LEU A 1 187 ? -14.279 -3.119 9.739 1.00 98.12 187 LEU A N 1
ATOM 1481 C CA . LEU A 1 187 ? -13.627 -3.749 8.595 1.00 98.12 187 LEU A CA 1
ATOM 1482 C C . LEU A 1 187 ? -12.590 -4.754 9.102 1.00 98.12 187 LEU A C 1
ATOM 1484 O O . LEU A 1 187 ? -11.602 -4.385 9.735 1.00 98.12 187 LEU A O 1
ATOM 1488 N N . ALA A 1 188 ? -12.853 -6.038 8.870 1.00 96.75 188 ALA A N 1
ATOM 1489 C CA . ALA A 1 188 ? -12.103 -7.135 9.462 1.00 96.75 188 ALA A CA 1
ATOM 1490 C C . ALA A 1 188 ? -11.301 -7.935 8.430 1.00 96.75 188 ALA A C 1
ATOM 1492 O O . ALA A 1 188 ? -11.785 -8.218 7.331 1.00 96.75 188 ALA A O 1
ATOM 1493 N N . GLN A 1 189 ? -10.095 -8.363 8.812 1.00 93.81 189 GLN A N 1
ATOM 1494 C CA . GLN A 1 189 ? -9.266 -9.273 8.015 1.00 93.81 189 GLN A CA 1
ATOM 1495 C C . GLN A 1 189 ? -9.801 -10.710 8.127 1.00 93.81 189 GLN A C 1
ATOM 1497 O O . GLN A 1 189 ? -9.325 -11.522 8.924 1.00 93.81 189 GLN A O 1
ATOM 1502 N N . LYS A 1 190 ? -10.808 -11.047 7.321 1.00 85.00 190 LYS A N 1
ATOM 1503 C CA . LYS A 1 190 ? -11.451 -12.371 7.296 1.00 85.00 190 LYS A CA 1
ATOM 1504 C C . LYS A 1 190 ? -10.686 -13.370 6.411 1.00 85.00 190 LYS A C 1
ATOM 1506 O O . LYS A 1 190 ? -11.184 -13.841 5.401 1.00 85.00 190 LYS A O 1
ATOM 1511 N N . GLY A 1 191 ? -9.442 -13.676 6.782 1.00 76.25 191 GLY A N 1
ATOM 1512 C CA . GLY A 1 191 ? -8.589 -14.644 6.064 1.00 76.25 191 GLY A CA 1
ATOM 1513 C C . GLY A 1 191 ? -7.835 -14.079 4.858 1.00 76.25 191 GLY A C 1
ATOM 1514 O O . GLY A 1 191 ? -6.967 -14.755 4.299 1.00 76.25 191 GLY A O 1
ATOM 1515 N N . ASN A 1 192 ? -8.104 -12.825 4.506 1.00 85.12 192 ASN A N 1
ATOM 1516 C CA . ASN A 1 192 ? -7.391 -12.091 3.469 1.00 85.12 192 ASN A CA 1
ATOM 1517 C C . ASN A 1 192 ? -5.924 -11.855 3.849 1.00 85.12 192 ASN A C 1
ATOM 1519 O O . ASN A 1 192 ? -5.579 -11.780 5.032 1.00 85.12 192 ASN A O 1
ATOM 1523 N N . LEU A 1 193 ? -5.062 -11.760 2.840 1.00 86.25 193 LEU A N 1
ATOM 1524 C CA . LEU A 1 193 ? -3.625 -11.588 3.020 1.00 86.25 193 LEU A CA 1
ATOM 1525 C C . LEU A 1 193 ? -3.312 -10.129 3.368 1.00 86.25 193 LEU A C 1
ATOM 1527 O O . LEU A 1 193 ? -3.719 -9.226 2.644 1.00 86.25 193 LEU A O 1
ATOM 1531 N N . ALA A 1 194 ? -2.587 -9.904 4.460 1.00 89.81 194 ALA A N 1
ATOM 1532 C CA . ALA A 1 194 ? -2.024 -8.601 4.793 1.00 89.81 194 ALA A CA 1
ATOM 1533 C C . ALA A 1 194 ? -0.516 -8.626 4.542 1.00 89.81 194 ALA A C 1
ATOM 1535 O O . ALA A 1 194 ? 0.165 -9.549 4.999 1.00 89.81 194 ALA A O 1
ATOM 1536 N N . ARG A 1 195 ? 0.004 -7.611 3.845 1.00 90.12 195 ARG A N 1
ATOM 1537 C CA . ARG A 1 195 ? 1.448 -7.393 3.719 1.00 90.12 195 ARG A CA 1
ATOM 1538 C C . ARG A 1 195 ? 1.925 -6.596 4.933 1.00 90.12 195 ARG A C 1
ATOM 1540 O O . ARG A 1 195 ? 1.508 -5.458 5.133 1.00 90.12 195 ARG A O 1
ATOM 1547 N N . LEU A 1 196 ? 2.743 -7.211 5.776 1.00 91.56 196 LEU A N 1
ATOM 1548 C CA . LEU A 1 196 ? 3.167 -6.658 7.060 1.00 91.56 196 LEU A CA 1
ATOM 1549 C C . LEU A 1 196 ? 4.680 -6.504 7.107 1.00 91.56 196 LEU A C 1
ATOM 1551 O O . LEU A 1 196 ? 5.404 -7.401 6.694 1.00 91.56 196 LEU A O 1
ATOM 1555 N N . VAL A 1 197 ? 5.160 -5.415 7.687 1.00 85.50 197 VAL A N 1
ATOM 1556 C CA . VAL A 1 197 ? 6.529 -5.322 8.192 1.00 85.50 197 VAL A CA 1
ATOM 1557 C C . VAL A 1 197 ? 6.491 -5.588 9.689 1.00 85.50 197 VAL A C 1
ATOM 1559 O O . VAL A 1 197 ? 5.630 -5.070 10.404 1.00 85.50 197 VAL A O 1
ATOM 1562 N N . ARG A 1 198 ? 7.383 -6.457 10.152 1.00 89.81 198 ARG A N 1
ATOM 1563 C CA . ARG A 1 198 ? 7.469 -6.863 11.550 1.00 89.81 198 ARG A CA 1
ATOM 1564 C C . ARG A 1 198 ? 8.597 -6.102 12.223 1.00 89.81 198 ARG A C 1
ATOM 1566 O O . ARG A 1 198 ? 9.751 -6.408 11.972 1.00 89.81 198 ARG A O 1
ATOM 1573 N N . ASP A 1 199 ? 8.224 -5.115 13.033 1.00 82.56 199 ASP A N 1
ATOM 1574 C CA . ASP A 1 199 ? 9.120 -4.180 13.725 1.00 82.56 199 ASP A CA 1
ATOM 1575 C C . ASP A 1 199 ? 9.780 -4.880 14.923 1.00 82.56 199 ASP A C 1
ATOM 1577 O O . ASP A 1 199 ? 9.363 -4.740 16.079 1.00 82.56 199 ASP A O 1
ATOM 1581 N N . ALA A 1 200 ? 10.740 -5.755 14.620 1.00 85.25 200 ALA A N 1
ATOM 1582 C CA . ALA A 1 200 ? 11.433 -6.591 15.598 1.00 85.25 200 ALA A CA 1
ATOM 1583 C C . ALA A 1 200 ? 12.500 -5.789 16.351 1.00 85.25 200 ALA A C 1
ATOM 1585 O O . ALA A 1 200 ? 12.778 -6.049 17.527 1.00 85.25 200 ALA A O 1
ATOM 1586 N N . ASN A 1 201 ? 13.083 -4.798 15.672 1.00 81.44 201 ASN A N 1
ATOM 1587 C CA . ASN A 1 201 ? 14.095 -3.904 16.222 1.00 81.44 201 ASN A CA 1
ATOM 1588 C C . ASN A 1 201 ? 13.493 -2.751 17.063 1.00 81.44 201 ASN A C 1
ATOM 1590 O O . ASN A 1 201 ? 14.229 -2.121 17.827 1.00 81.44 201 ASN A O 1
ATOM 1594 N N . ARG A 1 202 ? 12.166 -2.547 17.004 1.00 83.62 202 ARG A N 1
ATOM 1595 C CA . ARG A 1 202 ? 11.387 -1.552 17.764 1.00 83.62 202 ARG A CA 1
ATOM 1596 C C . ARG A 1 202 ? 11.749 -0.106 17.418 1.00 83.62 202 ARG A C 1
ATOM 1598 O O . ARG A 1 202 ? 11.637 0.778 18.272 1.00 83.62 202 ARG A O 1
ATOM 1605 N N . ASP A 1 203 ? 12.203 0.142 16.192 1.00 73.62 203 ASP A N 1
ATOM 1606 C CA . ASP A 1 203 ? 12.612 1.466 15.712 1.00 73.62 203 ASP A CA 1
ATOM 1607 C C . ASP A 1 203 ? 11.456 2.284 15.114 1.00 73.62 203 ASP A C 1
ATOM 1609 O O . ASP A 1 203 ? 11.623 3.468 14.817 1.00 73.62 203 ASP A O 1
ATOM 1613 N N . TYR A 1 204 ? 10.268 1.679 15.049 1.00 73.81 204 TYR A N 1
ATOM 1614 C CA . TYR A 1 204 ? 9.042 2.213 14.469 1.00 73.81 204 TYR A CA 1
ATOM 1615 C C . TYR A 1 204 ? 9.005 2.308 12.943 1.00 73.81 204 TYR A C 1
ATOM 1617 O O . TYR A 1 204 ? 8.052 2.841 12.378 1.00 73.81 204 TYR A O 1
ATOM 1625 N N . LEU A 1 205 ? 9.994 1.763 12.251 1.00 69.88 205 LEU A N 1
ATOM 1626 C CA . LEU A 1 205 ? 10.116 1.893 10.812 1.00 69.88 205 LEU A CA 1
ATOM 1627 C C . LEU A 1 205 ? 9.565 0.661 10.086 1.00 69.88 205 LEU A C 1
ATOM 1629 O O . LEU A 1 205 ? 9.432 -0.441 10.614 1.00 69.88 205 LEU A O 1
ATOM 1633 N N . ARG A 1 206 ? 9.239 0.859 8.807 1.00 72.50 206 ARG A N 1
ATOM 1634 C CA . ARG A 1 206 ? 8.916 -0.215 7.854 1.00 72.50 206 ARG A CA 1
ATOM 1635 C C . ARG A 1 206 ? 10.165 -0.617 7.065 1.00 72.50 206 ARG A C 1
ATOM 1637 O O . ARG A 1 206 ? 10.181 -0.533 5.841 1.00 72.50 206 ARG A O 1
ATOM 1644 N N . ASN A 1 207 ? 11.245 -0.942 7.770 1.00 61.75 207 ASN A N 1
ATOM 1645 C CA . ASN A 1 207 ? 12.552 -1.279 7.185 1.00 61.75 207 ASN A CA 1
ATOM 1646 C C . ASN A 1 207 ? 12.980 -2.738 7.436 1.00 61.75 207 ASN A C 1
ATOM 1648 O O . ASN A 1 207 ? 13.972 -3.179 6.857 1.00 61.75 207 ASN A O 1
ATOM 1652 N N . ASP A 1 208 ? 12.230 -3.472 8.258 1.00 67.81 208 ASP A N 1
ATOM 1653 C CA . ASP A 1 208 ? 12.404 -4.903 8.481 1.00 67.81 208 ASP A CA 1
ATOM 1654 C C . ASP A 1 208 ? 11.826 -5.740 7.321 1.00 67.81 208 ASP A C 1
ATOM 1656 O O . ASP A 1 208 ? 11.274 -5.237 6.338 1.00 67.81 208 ASP A O 1
ATOM 1660 N N . THR A 1 209 ? 11.968 -7.064 7.419 1.00 68.81 209 THR A N 1
ATOM 1661 C CA . THR A 1 209 ? 11.507 -7.981 6.371 1.00 68.81 209 THR A CA 1
ATOM 1662 C C . THR A 1 209 ? 9.985 -7.978 6.265 1.00 68.81 209 THR A C 1
ATOM 1664 O O . THR A 1 209 ? 9.266 -8.213 7.238 1.00 68.81 209 THR A O 1
ATOM 1667 N N . THR A 1 210 ? 9.493 -7.773 5.047 1.00 76.00 210 THR A N 1
ATOM 1668 C CA . THR A 1 210 ? 8.077 -7.921 4.731 1.00 76.00 210 THR A CA 1
ATOM 1669 C C . THR A 1 210 ? 7.639 -9.381 4.846 1.00 76.00 210 THR A C 1
ATOM 1671 O O . THR A 1 210 ? 8.277 -10.295 4.324 1.00 76.00 210 THR A O 1
ATOM 1674 N N . SER A 1 211 ? 6.499 -9.587 5.485 1.00 81.31 211 SER A N 1
ATOM 1675 C CA . SER A 1 211 ? 5.806 -10.854 5.670 1.00 81.31 211 SER A CA 1
ATOM 1676 C C . SER A 1 211 ? 4.390 -10.755 5.102 1.00 81.31 211 SER A C 1
ATOM 1678 O O . SER A 1 211 ? 3.824 -9.669 4.979 1.00 81.31 211 SER A O 1
ATOM 1680 N N . TYR A 1 212 ? 3.813 -11.895 4.732 1.00 84.12 212 TYR A N 1
ATOM 1681 C CA . TYR A 1 212 ? 2.477 -11.972 4.147 1.00 84.12 212 TYR A CA 1
ATOM 1682 C C . TYR A 1 212 ? 1.631 -12.887 5.009 1.00 84.12 212 TYR A C 1
ATOM 1684 O O . TYR A 1 212 ? 1.844 -14.098 5.047 1.00 84.12 212 TYR A O 1
ATOM 1692 N N . GLU A 1 213 ? 0.694 -12.305 5.748 1.00 87.25 213 GLU A N 1
ATOM 1693 C CA . GLU A 1 213 ? 0.058 -13.001 6.857 1.00 87.25 213 GLU A CA 1
ATOM 1694 C C . GLU A 1 213 ? -1.463 -12.952 6.765 1.00 87.25 213 GLU A C 1
ATOM 1696 O O . GLU A 1 213 ? -2.066 -11.924 6.455 1.00 87.25 213 GLU A O 1
ATOM 1701 N N . ARG A 1 214 ? -2.099 -14.087 7.064 1.00 88.75 214 ARG A N 1
ATOM 1702 C CA . ARG A 1 214 ? -3.558 -14.243 7.116 1.00 88.75 214 ARG A CA 1
ATOM 1703 C C . ARG A 1 214 ? -4.011 -14.378 8.567 1.00 88.75 214 ARG A C 1
ATOM 1705 O O . ARG A 1 214 ? -3.251 -14.840 9.413 1.00 88.75 214 ARG A O 1
ATOM 1712 N N . LEU A 1 215 ? -5.267 -14.014 8.838 1.00 83.12 215 LEU A N 1
ATOM 1713 C CA . LEU A 1 215 ? -5.937 -14.241 10.132 1.00 83.12 215 LEU A CA 1
ATOM 1714 C C . LEU A 1 215 ? -5.198 -13.648 11.349 1.00 83.12 215 LEU A C 1
ATOM 1716 O O . LEU A 1 215 ? -5.318 -14.155 12.462 1.00 83.12 215 LEU A O 1
ATOM 1720 N N . ARG A 1 216 ? -4.455 -12.552 11.160 1.00 87.75 216 ARG A N 1
ATOM 1721 C CA . ARG A 1 216 ? -3.777 -11.839 12.256 1.00 87.75 216 ARG A CA 1
ATOM 1722 C C . ARG A 1 216 ? -4.670 -10.826 12.960 1.00 87.75 216 ARG A C 1
ATOM 1724 O O . ARG A 1 216 ? -4.296 -10.304 14.003 1.00 87.75 216 ARG A O 1
ATOM 1731 N N . GLY A 1 217 ? -5.860 -10.569 12.418 1.00 88.62 217 GLY A N 1
ATOM 1732 C CA . GLY A 1 217 ? -6.794 -9.603 12.986 1.00 88.62 217 GLY A CA 1
ATOM 1733 C C . GLY A 1 217 ? -6.338 -8.161 12.780 1.00 88.62 217 GLY A C 1
ATOM 1734 O O . GLY A 1 217 ? -6.666 -7.303 13.599 1.00 88.62 217 GLY A O 1
ATOM 1735 N N . ILE A 1 218 ? -5.602 -7.903 11.694 1.00 94.25 218 ILE A N 1
ATOM 1736 C CA . ILE A 1 218 ? -5.229 -6.560 11.242 1.00 94.25 218 ILE A CA 1
ATOM 1737 C C . ILE A 1 218 ? -6.487 -5.904 10.688 1.00 94.25 218 ILE A C 1
ATOM 1739 O O . ILE A 1 218 ? -6.816 -6.080 9.525 1.00 94.25 218 ILE A O 1
ATOM 1743 N N . ASN A 1 219 ? -7.254 -5.240 11.545 1.00 97.44 219 ASN A N 1
ATOM 1744 C CA . ASN A 1 219 ? -8.568 -4.687 11.217 1.00 97.44 219 ASN A CA 1
ATOM 1745 C C . ASN A 1 219 ? -8.483 -3.166 11.027 1.00 97.44 219 ASN A C 1
ATOM 1747 O O . ASN A 1 219 ? -7.548 -2.540 11.525 1.00 97.44 219 ASN A O 1
ATOM 1751 N N . LEU A 1 220 ? -9.493 -2.572 10.389 1.00 98.50 220 LEU A N 1
ATOM 1752 C CA . LEU A 1 220 ? -9.769 -1.140 10.485 1.00 98.50 220 LEU A CA 1
ATOM 1753 C C . LEU A 1 220 ? -10.936 -0.926 11.448 1.00 98.50 220 LEU A C 1
ATOM 1755 O O . LEU A 1 220 ? -12.062 -1.359 11.189 1.00 98.50 220 LEU A O 1
ATOM 1759 N N . HIS A 1 221 ? -10.654 -0.287 12.581 1.00 98.31 221 HIS A N 1
ATOM 1760 C CA . HIS A 1 221 ? -11.613 -0.105 13.670 1.00 98.31 221 HIS A CA 1
ATOM 1761 C C . HIS A 1 221 ? -11.498 1.282 14.318 1.00 98.31 221 HIS A C 1
ATOM 1763 O O . HIS A 1 221 ? -10.846 2.178 13.784 1.00 98.31 221 HIS A O 1
ATOM 1769 N N . THR A 1 222 ? -12.148 1.487 15.466 1.00 98.44 222 THR A N 1
ATOM 1770 C CA . THR A 1 222 ? -12.097 2.759 16.199 1.00 98.44 222 THR A CA 1
ATOM 1771 C C . THR A 1 222 ? -11.774 2.580 17.677 1.00 98.44 222 THR A C 1
ATOM 1773 O O . THR A 1 222 ? -11.597 1.462 18.176 1.00 98.44 222 THR A O 1
ATOM 1776 N N . THR A 1 223 ? -11.643 3.702 18.374 1.00 97.38 223 THR A N 1
ATOM 1777 C CA . THR A 1 223 ? -11.461 3.762 19.819 1.00 97.38 223 THR A CA 1
ATOM 1778 C C . THR A 1 223 ? -12.794 3.586 20.551 1.00 97.38 223 THR A C 1
ATOM 1780 O O . THR A 1 223 ? -13.859 3.473 19.946 1.00 97.38 223 THR A O 1
ATOM 1783 N N . LYS A 1 224 ? -12.766 3.552 21.885 1.00 94.19 224 LYS A N 1
ATOM 1784 C CA . LYS A 1 224 ? -13.999 3.636 22.682 1.00 94.19 224 LYS A CA 1
ATOM 1785 C C . LYS A 1 224 ? -14.286 5.097 23.054 1.00 94.19 224 LYS A C 1
ATOM 1787 O O . LYS A 1 224 ? -13.344 5.795 23.444 1.00 94.19 224 LYS A O 1
ATOM 1792 N N . PRO A 1 225 ? -15.557 5.550 23.007 1.00 91.31 225 PRO A N 1
ATOM 1793 C CA . PRO A 1 225 ? -15.928 6.917 23.368 1.00 91.31 225 PRO A CA 1
ATOM 1794 C C . PRO A 1 225 ? -15.357 7.339 24.726 1.00 91.31 225 PRO A C 1
ATOM 1796 O O . PRO A 1 225 ? -15.588 6.672 25.732 1.00 91.31 225 PRO A O 1
ATOM 1799 N N . GLY A 1 226 ? -14.587 8.430 24.740 1.00 89.06 226 GLY A N 1
ATOM 1800 C CA . GLY A 1 226 ? -14.012 9.016 25.956 1.00 89.06 226 GLY A CA 1
ATOM 1801 C C . GLY A 1 226 ? -12.852 8.246 26.601 1.00 89.06 226 GLY A C 1
ATOM 1802 O O . GLY A 1 226 ? -12.375 8.679 27.643 1.00 89.06 226 GLY A O 1
ATOM 1803 N N . LEU A 1 227 ? -12.387 7.130 26.019 1.00 92.00 227 LEU A N 1
ATOM 1804 C CA . LEU A 1 227 ? -11.311 6.314 26.605 1.00 92.00 227 LEU A CA 1
ATOM 1805 C C . LEU A 1 227 ? -9.959 6.445 25.897 1.00 92.00 227 LEU A C 1
ATOM 1807 O O . LEU A 1 227 ? -8.938 6.080 26.479 1.00 92.00 227 LEU A O 1
ATOM 1811 N N . ALA A 1 228 ? -9.926 6.910 24.648 1.00 93.31 228 ALA A N 1
ATOM 1812 C CA . ALA A 1 228 ? -8.660 7.162 23.972 1.00 93.31 228 ALA A CA 1
ATOM 1813 C C . ALA A 1 228 ? -8.056 8.495 24.404 1.00 93.31 228 ALA A C 1
ATOM 1815 O O . ALA A 1 228 ? -8.738 9.517 24.436 1.00 93.31 228 ALA A O 1
ATOM 1816 N N . SER A 1 229 ? -6.757 8.468 24.702 1.00 93.94 229 SER A N 1
ATOM 1817 C CA . SER A 1 229 ? -5.985 9.690 24.879 1.00 93.94 229 SER A CA 1
ATOM 1818 C C . SER A 1 229 ? -5.805 10.376 23.522 1.00 93.94 229 SER A C 1
ATOM 1820 O O . SER A 1 229 ? -5.467 9.690 22.553 1.00 93.94 229 SER A O 1
ATOM 1822 N N . PRO A 1 230 ? -5.963 11.707 23.431 1.00 91.94 230 PRO A N 1
ATOM 1823 C CA . PRO A 1 230 ? -5.663 12.450 22.209 1.00 91.94 230 PRO A CA 1
ATOM 1824 C C . PRO A 1 230 ? -4.164 12.479 21.878 1.00 91.94 230 PRO A C 1
ATOM 1826 O O . PRO A 1 230 ? -3.811 12.774 20.734 1.00 91.94 230 PRO A O 1
ATOM 1829 N N . ASP A 1 231 ? -3.310 12.157 22.854 1.00 90.25 231 ASP A N 1
ATOM 1830 C CA . ASP A 1 231 ? -1.859 12.310 22.773 1.00 90.25 231 ASP A CA 1
ATOM 1831 C C . ASP A 1 231 ? -1.112 10.992 22.572 1.00 90.25 231 ASP A C 1
ATOM 1833 O O . ASP A 1 231 ? 0.097 11.027 22.380 1.00 90.25 231 ASP A O 1
ATOM 1837 N N . THR A 1 232 ? -1.768 9.835 22.661 1.00 94.38 232 THR A N 1
ATOM 1838 C CA . THR A 1 232 ? -1.096 8.532 22.508 1.00 94.38 232 THR A CA 1
ATOM 1839 C C . THR A 1 232 ? -2.026 7.481 21.914 1.00 94.38 232 THR A C 1
ATOM 1841 O O . THR A 1 232 ? -3.198 7.395 22.302 1.00 94.38 232 THR A O 1
ATOM 1844 N N . ILE A 1 233 ? -1.502 6.669 20.988 1.00 95.94 233 ILE A N 1
ATOM 1845 C CA . ILE A 1 233 ? -2.191 5.466 20.498 1.00 95.94 233 ILE A CA 1
ATOM 1846 C C . ILE A 1 233 ? -2.241 4.421 21.620 1.00 95.94 233 ILE A C 1
ATOM 1848 O O . ILE A 1 233 ? -3.264 3.769 21.835 1.00 95.94 233 ILE A O 1
ATOM 1852 N N . GLY A 1 234 ? -1.146 4.239 22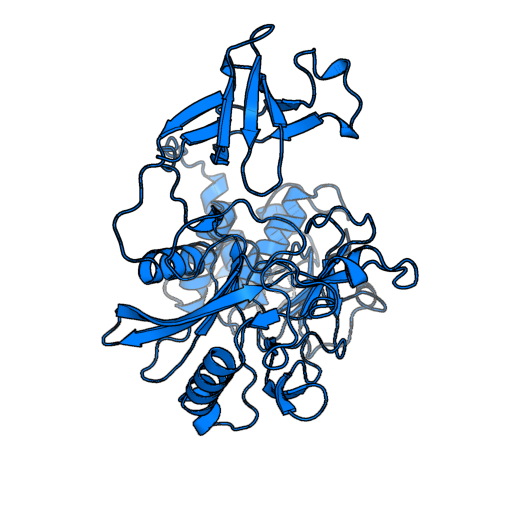.359 1.00 93.00 234 GLY A N 1
ATOM 1853 C CA . GLY A 1 234 ? -1.071 3.350 23.511 1.00 93.00 234 GLY A CA 1
ATOM 1854 C C . GLY A 1 234 ? -1.458 1.912 23.158 1.00 93.00 234 GLY A C 1
ATOM 1855 O O . GLY A 1 234 ? -0.723 1.213 22.466 1.00 93.00 234 GLY A O 1
ATOM 1856 N N . LYS A 1 235 ? -2.613 1.449 23.655 1.00 95.62 235 LYS A N 1
ATOM 1857 C CA . LYS A 1 235 ? -3.120 0.073 23.462 1.00 95.62 235 LYS A CA 1
ATOM 1858 C C . LYS A 1 235 ? -4.155 -0.063 22.343 1.00 95.62 235 LYS A C 1
ATOM 1860 O O . LYS A 1 235 ? -4.811 -1.101 22.249 1.00 95.62 235 LYS A O 1
ATOM 1865 N N . TRP A 1 236 ? -4.367 0.975 21.541 1.00 96.31 236 TRP A N 1
ATOM 1866 C CA . TRP A 1 236 ? -5.430 0.957 20.537 1.00 96.31 236 TRP A CA 1
ATOM 1867 C C . TRP A 1 236 ? -5.049 0.219 19.257 1.00 96.31 236 TRP A C 1
ATOM 1869 O O . TRP A 1 236 ? -5.948 -0.307 18.612 1.00 96.31 236 TRP A O 1
ATOM 1879 N N . SER A 1 237 ? -3.758 0.100 18.932 1.00 96.38 237 SER A N 1
ATOM 1880 C CA . SER A 1 237 ? -3.300 -0.594 17.726 1.00 96.38 237 SER A CA 1
ATOM 1881 C C . SER A 1 237 ? -2.108 -1.509 17.995 1.00 96.38 237 SER A C 1
ATOM 1883 O O . SER A 1 237 ? -1.059 -1.046 18.432 1.00 96.38 237 SER A O 1
ATOM 1885 N N . ALA A 1 238 ? -2.262 -2.794 17.669 1.00 94.56 238 ALA A N 1
ATOM 1886 C CA . ALA A 1 238 ? -1.174 -3.772 17.555 1.00 94.56 238 ALA A CA 1
ATOM 1887 C C . ALA A 1 238 ? -0.782 -4.019 16.080 1.00 94.56 238 ALA A C 1
ATOM 1889 O O . ALA A 1 238 ? -0.387 -5.126 15.723 1.00 94.56 238 ALA A O 1
ATOM 1890 N N . GLY A 1 239 ? -1.002 -3.017 15.220 1.00 92.88 239 GLY A N 1
ATOM 1891 C CA . GLY A 1 239 ? -0.885 -3.113 13.761 1.00 92.88 239 GLY A CA 1
ATOM 1892 C C . GLY A 1 239 ? -2.206 -2.946 13.008 1.00 92.88 239 GLY A C 1
ATOM 1893 O O . GLY A 1 239 ? -2.232 -3.067 11.789 1.00 92.88 239 GLY A O 1
ATOM 1894 N N . CYS A 1 240 ? -3.307 -2.675 13.717 1.00 97.06 240 CYS A N 1
ATOM 1895 C CA . CYS A 1 240 ? -4.585 -2.301 13.112 1.00 97.06 240 CYS A CA 1
ATOM 1896 C C . CYS A 1 240 ? -4.543 -0.858 12.591 1.00 97.06 240 CYS A C 1
ATOM 1898 O O . CYS A 1 240 ? -3.791 -0.025 13.092 1.00 97.06 240 CYS A O 1
ATOM 1900 N N . VAL A 1 241 ? -5.427 -0.539 11.649 1.00 98.44 241 VAL A N 1
ATOM 1901 C CA . VAL A 1 241 ? -5.720 0.854 11.299 1.00 98.44 241 VAL A CA 1
ATOM 1902 C C . VAL A 1 241 ? -6.837 1.342 12.215 1.00 98.44 241 VAL A C 1
ATOM 1904 O O . VAL A 1 241 ? -7.861 0.674 12.368 1.00 98.44 241 VAL A O 1
ATOM 1907 N N . VAL A 1 242 ? -6.654 2.487 12.868 1.00 98.62 242 VAL A N 1
ATOM 1908 C CA . VAL A 1 242 ? -7.599 2.949 13.892 1.00 98.62 242 VAL A CA 1
ATOM 1909 C C . VAL A 1 242 ? -8.022 4.382 13.629 1.00 98.62 242 VAL A C 1
ATOM 1911 O O . VAL A 1 242 ? -7.217 5.303 13.722 1.00 98.62 242 VAL A O 1
ATOM 1914 N N . ILE A 1 243 ? -9.310 4.579 13.352 1.00 98.69 243 ILE A N 1
ATOM 1915 C CA . ILE A 1 243 ? -9.930 5.905 13.308 1.00 98.69 243 ILE A CA 1
ATOM 1916 C C . ILE A 1 243 ? -10.164 6.374 14.745 1.00 98.69 243 ILE A C 1
ATOM 1918 O O . ILE A 1 243 ? -10.835 5.698 15.529 1.00 98.69 243 ILE A O 1
ATOM 1922 N N . TYR A 1 244 ? -9.626 7.541 15.097 1.00 98.19 244 TYR A N 1
ATOM 1923 C CA . TYR A 1 244 ? -9.623 8.049 16.467 1.00 98.19 244 TYR A CA 1
ATOM 1924 C C . TYR A 1 244 ? -11.038 8.273 17.011 1.00 98.19 244 TYR A C 1
ATOM 1926 O O . TYR A 1 244 ? -11.341 7.853 18.125 1.00 98.19 244 TYR A O 1
ATOM 1934 N N . SER A 1 245 ? -11.910 8.919 16.232 1.00 97.50 245 SER A N 1
ATOM 1935 C CA . SER A 1 245 ? -13.256 9.303 16.664 1.00 97.50 245 SER A CA 1
ATOM 1936 C C . SER A 1 245 ? -14.289 8.213 16.354 1.00 97.50 245 SER A C 1
ATOM 1938 O O . SER A 1 245 ? -14.536 7.936 15.178 1.00 97.50 245 SER A O 1
ATOM 1940 N N . PRO A 1 246 ? -14.995 7.662 17.362 1.00 97.75 246 PRO A N 1
ATOM 1941 C CA . PRO A 1 246 ? -16.067 6.693 17.120 1.00 97.75 246 PRO A CA 1
ATOM 1942 C C . PRO A 1 246 ? -17.208 7.260 16.271 1.00 97.75 246 PRO A C 1
ATOM 1944 O O . PRO A 1 246 ? -17.830 6.536 15.501 1.00 97.75 246 PRO A O 1
ATOM 1947 N N . LYS A 1 247 ? -17.468 8.571 16.372 1.00 97.50 247 LYS A N 1
ATOM 1948 C CA . LYS A 1 247 ? -18.479 9.251 15.554 1.00 97.50 247 LYS A CA 1
ATOM 1949 C C . LYS A 1 247 ? -18.088 9.255 14.075 1.00 97.50 247 LYS A C 1
ATOM 1951 O O . LYS A 1 247 ? -18.915 8.925 13.233 1.00 97.50 247 LYS A O 1
ATOM 1956 N N . GLU A 1 248 ? -16.841 9.613 13.772 1.00 97.75 248 GLU A N 1
ATOM 1957 C CA . GLU A 1 248 ? -16.333 9.608 12.394 1.00 97.75 248 GLU A CA 1
ATOM 1958 C C . GLU A 1 248 ? -16.258 8.180 11.847 1.00 97.75 248 GLU A C 1
ATOM 1960 O O . GLU A 1 248 ? -16.586 7.944 10.691 1.00 97.75 248 GLU A O 1
ATOM 1965 N N . PHE A 1 249 ? -15.916 7.206 12.693 1.00 98.56 249 PHE A N 1
ATOM 1966 C CA . PHE A 1 249 ? -15.916 5.798 12.310 1.00 98.56 249 PHE A CA 1
ATOM 1967 C C . PHE A 1 249 ? -17.308 5.277 11.927 1.00 98.56 249 PHE A C 1
ATOM 1969 O O . PHE A 1 249 ? -17.436 4.526 10.965 1.00 98.56 249 PHE A O 1
ATOM 1976 N N . LEU A 1 250 ? -18.370 5.686 12.627 1.00 98.31 250 LEU A N 1
ATOM 1977 C CA . LEU A 1 250 ? -19.734 5.318 12.233 1.00 98.31 250 LEU A CA 1
ATOM 1978 C C . LEU A 1 250 ? -20.107 5.906 10.864 1.00 98.31 250 LEU A C 1
ATOM 1980 O O . LEU A 1 250 ? -20.674 5.195 10.040 1.00 98.31 250 LEU A O 1
ATOM 1984 N N . GLN A 1 251 ? -19.724 7.159 10.591 1.00 98.50 251 GLN A N 1
ATOM 1985 C CA . GLN A 1 251 ? -19.901 7.777 9.268 1.00 98.50 251 GLN A CA 1
ATOM 1986 C C . GLN A 1 251 ? -19.086 7.047 8.191 1.00 98.50 251 GLN A C 1
ATOM 1988 O O . GLN A 1 251 ? -19.564 6.826 7.081 1.00 98.50 251 GLN A O 1
ATOM 1993 N N . PHE A 1 252 ? -17.865 6.626 8.527 1.00 98.75 252 PHE A N 1
ATOM 1994 C CA . PHE A 1 252 ? -17.022 5.819 7.652 1.00 98.75 252 PHE A CA 1
ATOM 1995 C C . PHE A 1 252 ? -17.702 4.488 7.298 1.00 98.75 252 PHE A C 1
ATOM 1997 O O . PHE A 1 252 ? -17.815 4.148 6.122 1.00 98.75 252 PHE A O 1
ATOM 2004 N N . MET A 1 253 ? -18.220 3.758 8.292 1.00 98.62 253 MET A N 1
ATOM 2005 C CA . MET A 1 253 ? -18.925 2.490 8.071 1.00 98.62 253 MET A CA 1
ATOM 2006 C C . MET A 1 253 ? -20.234 2.670 7.288 1.00 98.62 253 MET A C 1
ATOM 2008 O O . MET A 1 253 ? -20.583 1.809 6.478 1.00 98.62 253 MET A O 1
ATOM 2012 N N . GLU A 1 254 ? -20.936 3.790 7.474 1.00 98.50 254 GLU A N 1
ATOM 2013 C CA . GLU A 1 254 ? -22.111 4.150 6.674 1.00 98.50 254 GLU A CA 1
ATOM 2014 C C . GLU A 1 254 ? -21.749 4.325 5.191 1.00 98.50 254 GLU A C 1
ATOM 2016 O O . GLU A 1 254 ? -22.416 3.753 4.329 1.00 98.50 254 GLU A O 1
ATOM 2021 N N . LEU A 1 255 ? -20.648 5.022 4.881 1.00 98.50 255 LEU A N 1
ATOM 2022 C CA . LEU A 1 255 ? -20.147 5.160 3.507 1.00 98.50 255 LEU A CA 1
ATOM 2023 C C . LEU A 1 255 ? -19.708 3.816 2.909 1.00 98.50 255 LEU A C 1
ATOM 2025 O O . LEU A 1 255 ? -20.021 3.535 1.753 1.00 98.50 255 LEU A O 1
ATOM 2029 N N . VAL A 1 256 ? -19.039 2.965 3.694 1.00 98.56 256 VAL A N 1
ATOM 2030 C CA . VAL A 1 256 ? -18.646 1.608 3.275 1.00 98.56 256 VAL A CA 1
ATOM 2031 C C . VAL A 1 256 ? -19.867 0.780 2.886 1.00 98.56 256 VAL A C 1
ATOM 2033 O O . VAL A 1 256 ? -19.919 0.228 1.786 1.00 98.56 256 VAL A O 1
ATOM 2036 N N . LYS A 1 257 ? -20.888 0.732 3.746 1.00 98.31 257 LYS A N 1
ATOM 2037 C CA . LYS A 1 257 ? -22.115 -0.044 3.501 1.00 98.31 257 LYS A CA 1
ATOM 2038 C C . LYS A 1 257 ? -23.020 0.598 2.447 1.00 98.31 257 LYS A C 1
ATOM 2040 O O . LYS A 1 257 ? -23.810 -0.088 1.803 1.00 98.31 257 LYS A O 1
ATOM 2045 N N . GLY A 1 258 ? -22.881 1.905 2.245 1.00 98.00 258 GLY A N 1
ATOM 2046 C CA . GLY A 1 258 ? -23.524 2.673 1.185 1.00 98.00 258 GLY A CA 1
ATOM 2047 C C . GLY A 1 258 ? -22.820 2.601 -0.173 1.00 98.00 258 GLY A C 1
ATOM 2048 O O . GLY A 1 258 ? -23.333 3.176 -1.136 1.00 98.00 258 GLY A O 1
ATOM 2049 N N . SER A 1 259 ? -21.680 1.919 -0.287 1.00 98.25 259 SER A N 1
ATOM 2050 C CA . SER A 1 259 ? -20.968 1.761 -1.559 1.00 98.25 259 SER A CA 1
ATOM 2051 C C . SER A 1 259 ? -21.690 0.814 -2.522 1.00 98.25 259 SER A C 1
ATOM 2053 O O . SER A 1 259 ? -22.433 -0.088 -2.119 1.00 98.25 259 SER A O 1
ATOM 2055 N N . SER A 1 260 ? -21.479 1.006 -3.825 1.00 97.44 260 SER A N 1
ATOM 2056 C CA . SER A 1 260 ? -21.979 0.086 -4.852 1.00 97.44 260 SER A CA 1
ATOM 2057 C C . SER A 1 260 ? -21.369 -1.310 -4.701 1.00 97.44 260 SER A C 1
ATOM 2059 O O . SER A 1 260 ? -22.098 -2.293 -4.855 1.00 97.44 260 SER A O 1
ATOM 2061 N N . GLN A 1 261 ? -20.084 -1.401 -4.330 1.00 97.31 261 GLN A N 1
ATOM 2062 C CA . GLN A 1 261 ? -19.392 -2.672 -4.121 1.00 97.31 261 GLN A CA 1
ATOM 2063 C C . GLN A 1 261 ? -20.079 -3.503 -3.024 1.00 97.31 261 GLN A C 1
ATOM 2065 O O . GLN A 1 261 ? -20.448 -4.653 -3.268 1.00 97.31 261 GLN A O 1
ATOM 2070 N N . PHE A 1 262 ? -20.359 -2.902 -1.858 1.00 97.75 262 PHE A N 1
ATOM 2071 C CA . PHE A 1 262 ? -21.024 -3.600 -0.750 1.00 97.75 262 PHE A CA 1
ATOM 2072 C C . PHE A 1 262 ? -22.486 -3.942 -1.035 1.00 97.75 262 PHE A C 1
ATOM 2074 O O . PHE A 1 262 ? -22.953 -5.029 -0.707 1.00 97.75 262 PHE A O 1
ATOM 2081 N N . ARG A 1 263 ? -23.240 -3.018 -1.647 1.00 97.56 263 ARG A N 1
ATOM 2082 C CA . ARG A 1 263 ? -24.651 -3.280 -1.975 1.00 97.56 263 ARG A CA 1
ATOM 2083 C C . ARG A 1 263 ? -24.814 -4.406 -2.988 1.00 97.56 263 ARG A C 1
ATOM 2085 O O . ARG A 1 263 ? -25.849 -5.066 -2.986 1.00 97.56 263 ARG A O 1
ATOM 2092 N N . ARG A 1 264 ? -23.823 -4.600 -3.862 1.00 96.00 264 ARG A N 1
ATOM 2093 C CA . ARG A 1 264 ? -23.809 -5.702 -4.823 1.00 96.00 264 ARG A CA 1
ATOM 2094 C C . ARG A 1 264 ? -23.435 -7.022 -4.152 1.00 96.00 264 ARG A C 1
ATOM 2096 O O . ARG A 1 264 ? -24.097 -8.021 -4.410 1.00 96.00 264 ARG A O 1
ATOM 2103 N N . TYR A 1 265 ? -22.421 -7.008 -3.287 1.00 94.62 265 TYR A N 1
ATOM 2104 C CA . TYR A 1 265 ? -21.957 -8.179 -2.547 1.00 94.62 265 TYR A CA 1
ATOM 2105 C C . TYR A 1 265 ? -21.700 -7.801 -1.082 1.00 94.62 265 TYR A C 1
ATOM 2107 O O . TYR A 1 265 ? -20.747 -7.091 -0.769 1.00 94.62 265 TYR A O 1
ATOM 2115 N N . SER A 1 266 ? -22.538 -8.278 -0.157 1.00 91.88 266 SER A N 1
ATOM 2116 C CA . SER A 1 266 ? -22.415 -7.946 1.275 1.00 91.88 266 SER A CA 1
ATOM 2117 C C . SER A 1 266 ? -21.166 -8.538 1.943 1.00 91.88 266 SER A C 1
ATOM 2119 O O . SER A 1 266 ? -20.830 -8.190 3.072 1.00 91.88 266 SER A O 1
ATOM 2121 N N . ASP A 1 267 ? -20.487 -9.457 1.265 1.00 92.50 267 ASP A N 1
ATOM 2122 C CA . ASP A 1 267 ? -19.191 -10.022 1.622 1.00 92.50 267 ASP A CA 1
ATOM 2123 C C . ASP A 1 267 ? -18.051 -9.450 0.760 1.00 92.50 267 ASP A C 1
ATOM 2125 O O . ASP A 1 267 ? -16.957 -10.009 0.735 1.00 92.50 267 ASP A O 1
ATOM 2129 N N . PHE A 1 268 ? -18.260 -8.324 0.071 1.00 96.38 268 PHE A N 1
ATOM 2130 C CA . PHE A 1 268 ? -17.208 -7.683 -0.712 1.00 96.38 268 PHE A CA 1
ATOM 2131 C C . PHE A 1 268 ? -15.974 -7.383 0.149 1.00 96.38 268 PHE A C 1
ATOM 2133 O O . PHE A 1 268 ? -16.074 -6.817 1.245 1.00 96.38 268 PHE A O 1
ATOM 2140 N N . ALA A 1 269 ? -14.805 -7.768 -0.363 1.00 95.56 269 ALA A N 1
ATOM 2141 C CA . ALA A 1 269 ? -13.526 -7.487 0.261 1.00 95.56 269 ALA A CA 1
ATOM 2142 C C . ALA A 1 269 ? -12.949 -6.186 -0.310 1.00 95.56 269 ALA A C 1
ATOM 2144 O O . ALA A 1 269 ? -12.541 -6.121 -1.464 1.00 95.56 269 ALA A O 1
ATOM 2145 N N . PHE A 1 270 ? -12.915 -5.145 0.509 1.00 97.88 270 PHE A N 1
ATOM 2146 C CA . PHE A 1 270 ? -12.342 -3.854 0.175 1.00 97.88 270 PHE A CA 1
ATOM 2147 C C . PHE A 1 270 ? -10.822 -3.907 0.166 1.00 97.88 270 PHE A C 1
ATOM 2149 O O . PHE A 1 270 ? -10.190 -4.433 1.087 1.00 97.88 270 PHE A O 1
ATOM 2156 N N . SER A 1 271 ? -10.248 -3.296 -0.864 1.00 97.12 271 SER A N 1
ATOM 2157 C CA . SER A 1 271 ? -8.8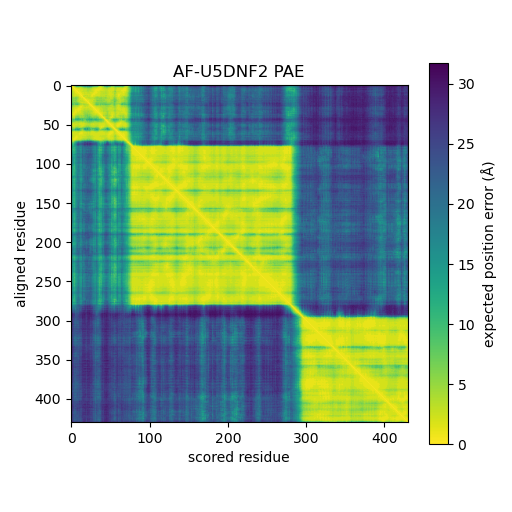20 -3.013 -0.925 1.00 97.12 271 SER A CA 1
ATOM 2158 C C . SER A 1 271 ? -8.479 -1.762 -0.113 1.00 97.12 271 SER A C 1
ATOM 2160 O O . SER A 1 271 ? -9.321 -0.883 0.081 1.00 97.12 271 SER A O 1
ATOM 2162 N N . PHE A 1 272 ? -7.236 -1.679 0.352 1.00 98.06 272 PHE A N 1
ATOM 2163 C CA . PHE A 1 272 ? -6.721 -0.532 1.093 1.00 98.06 272 PHE A CA 1
ATOM 2164 C C . PHE A 1 272 ? -5.440 -0.022 0.446 1.00 98.06 272 PHE A C 1
ATOM 2166 O O . PHE A 1 272 ? -4.532 -0.802 0.167 1.00 98.06 272 PHE A O 1
ATOM 2173 N N . ILE A 1 273 ? -5.361 1.282 0.209 1.00 98.12 273 ILE A N 1
ATOM 2174 C CA . ILE A 1 273 ? -4.149 1.932 -0.290 1.00 98.12 273 ILE A CA 1
ATOM 2175 C C . ILE A 1 273 ? -3.535 2.703 0.867 1.00 98.12 273 ILE A C 1
ATOM 2177 O O . ILE A 1 273 ? -4.124 3.677 1.326 1.00 98.12 273 ILE A O 1
ATOM 2181 N N . LEU A 1 274 ? -2.358 2.289 1.326 1.00 96.62 274 LEU A N 1
ATOM 2182 C CA . LEU A 1 274 ? -1.589 3.022 2.324 1.00 96.62 274 LEU A CA 1
ATOM 2183 C C . LEU A 1 274 ? -0.454 3.771 1.635 1.00 96.62 274 LEU A C 1
ATOM 2185 O O . LEU A 1 274 ? 0.434 3.154 1.058 1.00 96.62 274 LEU A O 1
ATOM 2189 N N . ILE A 1 275 ? -0.454 5.093 1.690 1.00 88.75 275 ILE A N 1
ATOM 2190 C CA . ILE A 1 275 ? 0.600 5.914 1.094 1.00 88.75 275 ILE A CA 1
ATOM 2191 C C . ILE A 1 275 ? 1.310 6.714 2.176 1.00 88.75 275 ILE A C 1
ATOM 2193 O O . ILE A 1 275 ? 0.692 7.162 3.142 1.00 88.75 275 ILE A O 1
ATOM 2197 N N . TRP A 1 276 ? 2.607 6.945 1.995 1.00 79.31 276 TRP A N 1
ATOM 2198 C CA . TRP A 1 276 ? 3.275 7.980 2.772 1.00 79.31 276 TRP A CA 1
ATOM 2199 C C . TRP A 1 276 ? 2.860 9.348 2.255 1.00 79.31 276 TRP A C 1
ATOM 2201 O O . TRP A 1 276 ? 2.856 9.575 1.044 1.00 79.31 276 TRP A O 1
ATOM 2211 N N . SER A 1 277 ? 2.608 10.290 3.158 1.00 79.69 277 SER A N 1
ATOM 2212 C CA . SER A 1 277 ? 2.322 11.672 2.780 1.00 79.69 277 SER A CA 1
ATOM 2213 C C . SER A 1 277 ? 3.428 12.261 1.895 1.00 79.69 277 SER A C 1
ATOM 2215 O O . SER A 1 277 ? 3.127 12.913 0.900 1.00 79.69 277 SER A O 1
ATOM 2217 N N . ARG A 1 278 ? 4.700 11.908 2.134 1.00 66.50 278 ARG A N 1
ATOM 2218 C CA . ARG A 1 278 ? 5.845 12.307 1.288 1.00 66.50 278 ARG A CA 1
ATOM 2219 C C . ARG A 1 278 ? 5.721 11.933 -0.193 1.00 66.50 278 ARG A C 1
ATOM 2221 O O . ARG A 1 278 ? 6.389 12.534 -1.022 1.00 66.50 278 ARG A O 1
ATOM 2228 N N . TRP A 1 279 ? 4.892 10.952 -0.553 1.00 72.31 279 TRP A N 1
ATOM 2229 C CA . TRP A 1 279 ? 4.627 10.628 -1.960 1.00 72.31 279 TRP A CA 1
ATOM 2230 C C . TRP A 1 279 ? 3.729 11.654 -2.660 1.00 72.31 279 TRP A C 1
ATOM 2232 O O . TRP A 1 279 ? 3.696 11.697 -3.885 1.00 72.31 279 TRP A O 1
ATOM 2242 N N . LEU A 1 280 ? 3.023 12.491 -1.897 1.00 76.06 280 LEU A N 1
ATOM 2243 C CA . LEU A 1 280 ? 2.176 13.574 -2.403 1.00 76.06 280 LEU A CA 1
ATOM 2244 C C . LEU A 1 280 ? 2.961 14.863 -2.675 1.00 76.06 280 LEU A C 1
ATOM 2246 O O . LEU A 1 280 ? 2.432 15.802 -3.278 1.00 76.06 280 LEU A O 1
ATOM 2250 N N . GLU A 1 281 ? 4.212 14.933 -2.222 1.00 61.91 281 GLU A N 1
ATOM 2251 C CA . GLU A 1 281 ? 5.104 16.041 -2.519 1.00 61.91 281 GLU A CA 1
ATOM 2252 C C . GLU A 1 281 ? 5.713 15.852 -3.908 1.00 61.91 281 GLU A C 1
ATOM 2254 O O . GLU A 1 281 ? 6.574 15.001 -4.129 1.00 61.91 281 GLU A O 1
ATOM 2259 N N . GLN A 1 282 ? 5.282 16.669 -4.870 1.00 50.50 282 GLN A N 1
ATOM 2260 C CA . GLN A 1 282 ? 5.984 16.734 -6.144 1.00 50.50 282 GLN A CA 1
ATOM 2261 C C . GLN A 1 282 ? 7.361 17.352 -5.928 1.00 50.50 282 GLN A C 1
ATOM 2263 O O . GLN A 1 282 ? 7.505 18.489 -5.476 1.00 50.50 282 GLN A O 1
ATOM 2268 N N . THR A 1 283 ? 8.379 16.607 -6.325 1.00 39.69 283 THR A N 1
ATOM 2269 C CA . THR A 1 283 ? 9.703 17.155 -6.582 1.00 39.69 283 THR A CA 1
ATOM 2270 C C . THR A 1 283 ? 9.814 17.361 -8.085 1.00 39.69 283 THR A C 1
ATOM 2272 O O . THR A 1 283 ? 9.326 16.516 -8.839 1.00 39.69 283 THR A O 1
ATOM 2275 N N . PRO A 1 284 ? 10.377 18.483 -8.569 1.00 32.50 284 PRO A N 1
ATOM 2276 C CA . PRO A 1 284 ? 10.547 18.672 -10.001 1.00 32.50 284 PRO A CA 1
ATOM 2277 C C . PRO A 1 284 ? 11.327 17.483 -10.563 1.00 32.50 284 PRO A C 1
ATOM 2279 O O . PRO A 1 284 ? 12.472 17.244 -10.147 1.00 32.50 284 PRO A O 1
ATOM 2282 N N . ARG A 1 285 ? 10.711 16.739 -11.495 1.00 30.30 285 ARG A N 1
ATOM 2283 C CA . ARG A 1 285 ? 11.432 15.719 -12.259 1.00 30.30 285 ARG A CA 1
ATOM 2284 C C . ARG A 1 285 ? 12.656 16.403 -12.877 1.00 30.30 285 ARG A C 1
ATOM 2286 O O . ARG A 1 285 ? 12.500 17.482 -13.457 1.00 30.30 285 ARG A O 1
ATOM 2293 N N . PRO A 1 286 ? 13.872 15.847 -12.738 1.00 30.05 286 PRO A N 1
ATOM 2294 C CA . PRO A 1 286 ? 14.953 16.276 -13.608 1.00 30.05 286 PRO A CA 1
ATOM 2295 C C . PRO A 1 286 ? 14.478 16.099 -15.054 1.00 30.05 286 PRO A C 1
ATOM 2297 O O . PRO A 1 286 ? 13.877 15.080 -15.390 1.00 30.05 286 PRO A O 1
ATOM 2300 N N . ILE A 1 287 ? 14.723 17.096 -15.903 1.00 27.31 287 ILE A N 1
ATOM 2301 C CA . ILE A 1 287 ? 14.727 16.867 -17.346 1.00 27.31 287 ILE A CA 1
ATOM 2302 C C . ILE A 1 287 ? 15.910 15.926 -17.565 1.00 27.31 287 ILE A C 1
ATOM 2304 O O . ILE A 1 287 ? 17.058 16.371 -17.551 1.00 27.31 287 ILE A O 1
ATOM 2308 N N . GLU A 1 288 ? 15.654 14.621 -17.636 1.00 29.67 288 GLU A N 1
ATOM 2309 C CA . GLU A 1 288 ? 16.705 13.680 -17.996 1.00 29.67 288 GLU A CA 1
ATOM 2310 C C . GLU A 1 288 ? 17.110 13.925 -19.454 1.00 29.67 288 GLU A C 1
ATOM 2312 O O . GLU A 1 288 ? 16.247 14.201 -20.298 1.00 29.67 288 GLU A O 1
ATOM 2317 N N . PRO A 1 289 ? 18.412 13.861 -19.779 1.00 26.33 289 PRO A N 1
ATOM 2318 C CA . PRO A 1 289 ? 18.832 13.819 -21.167 1.00 26.33 289 PRO A CA 1
ATOM 2319 C C . PRO A 1 289 ? 18.202 12.588 -21.820 1.00 26.33 289 PRO A C 1
ATOM 2321 O O . PRO A 1 289 ? 18.372 11.470 -21.339 1.00 26.33 289 PRO A O 1
ATOM 2324 N N . VAL A 1 290 ? 17.466 12.809 -22.911 1.00 28.33 290 VAL A N 1
ATOM 2325 C CA . VAL A 1 290 ? 16.907 11.741 -23.747 1.00 28.33 290 VAL A CA 1
ATOM 2326 C C . VAL A 1 290 ? 18.046 10.779 -24.106 1.00 28.33 290 VAL A C 1
ATOM 2328 O O . VAL A 1 290 ? 19.007 11.223 -24.746 1.00 28.33 290 VAL A O 1
ATOM 2331 N N . PRO A 1 291 ? 17.984 9.495 -23.703 1.00 30.88 291 PRO A N 1
ATOM 2332 C CA . PRO A 1 291 ? 18.988 8.525 -24.096 1.00 30.88 291 PRO A CA 1
ATOM 2333 C C . PRO A 1 291 ? 19.000 8.430 -25.618 1.00 30.88 291 PRO A C 1
ATOM 2335 O O . PRO A 1 291 ? 17.956 8.292 -26.259 1.00 30.88 291 PRO A O 1
ATOM 2338 N N . THR A 1 292 ? 20.186 8.517 -26.206 1.00 30.59 292 THR A N 1
ATOM 2339 C CA . THR A 1 292 ? 20.389 8.120 -27.593 1.00 30.59 292 THR A CA 1
ATOM 2340 C C . THR A 1 292 ? 20.079 6.627 -27.688 1.00 30.59 292 THR A C 1
ATOM 2342 O O . THR A 1 292 ? 20.710 5.809 -27.023 1.00 30.59 292 THR A O 1
ATOM 2345 N N . VAL A 1 293 ? 19.031 6.294 -28.443 1.00 37.38 293 VAL A N 1
ATOM 2346 C CA . VAL A 1 293 ? 18.536 4.925 -28.626 1.00 37.38 293 VAL A CA 1
ATOM 2347 C C . VAL A 1 293 ? 19.660 4.084 -29.234 1.00 37.38 293 VAL A C 1
ATOM 2349 O O . VAL A 1 293 ? 20.166 4.420 -30.305 1.00 37.38 293 VAL A O 1
ATOM 2352 N N . SER A 1 294 ? 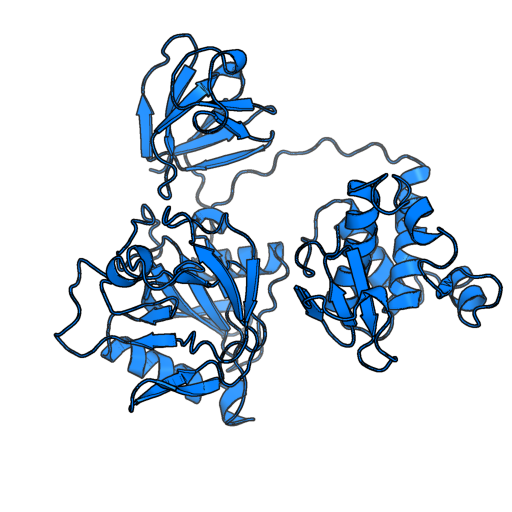20.083 3.030 -28.535 1.00 44.41 294 SER A N 1
ATOM 2353 C CA . SER A 1 294 ? 20.941 1.987 -29.096 1.00 44.41 294 SER A CA 1
ATOM 2354 C C . SER A 1 294 ? 20.067 0.884 -29.694 1.00 44.41 294 SER A C 1
ATOM 2356 O O . SER A 1 294 ? 19.014 0.563 -29.143 1.00 44.41 294 SER A O 1
ATOM 2358 N N . ASP A 1 295 ? 20.523 0.263 -30.785 1.00 50.69 295 ASP A N 1
ATOM 2359 C CA . ASP A 1 295 ? 19.822 -0.850 -31.451 1.00 50.69 295 ASP A CA 1
ATOM 2360 C C . ASP A 1 295 ? 19.520 -2.034 -30.503 1.00 50.69 295 ASP A C 1
ATOM 2362 O O . ASP A 1 295 ? 18.618 -2.828 -30.755 1.00 50.69 295 ASP A O 1
ATOM 2366 N N . ASP A 1 296 ? 20.247 -2.153 -29.388 1.00 63.66 296 ASP A N 1
ATOM 2367 C CA . ASP A 1 296 ? 20.072 -3.230 -28.406 1.00 63.66 296 ASP A CA 1
ATOM 2368 C C . ASP A 1 296 ? 18.849 -3.016 -27.493 1.00 63.66 296 ASP A C 1
ATOM 2370 O O . ASP A 1 296 ? 18.231 -3.977 -27.037 1.00 63.66 296 ASP A O 1
ATOM 2374 N N . TYR A 1 297 ? 18.452 -1.759 -27.269 1.00 68.12 297 TYR A N 1
ATOM 2375 C CA . TYR A 1 297 ? 17.342 -1.399 -26.385 1.00 68.12 297 TYR A CA 1
ATOM 2376 C C . TYR A 1 297 ? 15.972 -1.721 -27.003 1.00 68.12 297 TYR A C 1
ATOM 2378 O O . TYR A 1 297 ? 15.103 -2.282 -26.333 1.00 68.12 297 TYR A O 1
ATOM 2386 N N . ASP A 1 298 ? 15.787 -1.441 -28.296 1.00 77.12 298 ASP A N 1
ATOM 2387 C CA . ASP A 1 298 ? 14.541 -1.781 -28.999 1.00 77.12 298 ASP A CA 1
ATOM 2388 C C . ASP A 1 298 ? 14.346 -3.302 -29.100 1.00 77.12 298 ASP A C 1
ATOM 2390 O O . ASP A 1 298 ? 13.222 -3.804 -28.988 1.00 77.12 298 ASP A O 1
ATOM 2394 N N . VAL A 1 299 ? 15.441 -4.054 -29.240 1.00 85.44 299 VAL A N 1
ATOM 2395 C CA . VAL A 1 299 ? 15.396 -5.519 -29.261 1.00 85.44 299 VAL A CA 1
ATOM 2396 C C . VAL A 1 299 ? 15.115 -6.087 -27.861 1.00 85.44 299 VAL A C 1
ATOM 2398 O O . VAL A 1 299 ? 14.364 -7.054 -27.743 1.00 85.44 299 VAL A O 1
ATOM 2401 N N . ASP A 1 300 ? 15.631 -5.483 -26.787 1.00 86.38 300 ASP A N 1
ATOM 2402 C CA . ASP A 1 300 ? 15.280 -5.867 -25.411 1.00 86.38 300 ASP A CA 1
ATOM 2403 C C . ASP A 1 300 ? 13.799 -5.624 -25.095 1.00 86.38 300 ASP A C 1
ATOM 2405 O O . ASP A 1 300 ? 13.156 -6.480 -24.478 1.00 86.38 300 ASP A O 1
ATOM 2409 N N . ILE A 1 301 ? 13.228 -4.510 -25.571 1.00 89.06 301 ILE A N 1
ATOM 2410 C CA . ILE A 1 301 ? 11.785 -4.255 -25.473 1.00 89.06 301 ILE A CA 1
ATOM 2411 C C . ILE A 1 301 ? 10.995 -5.339 -26.208 1.00 89.06 301 ILE A C 1
ATOM 2413 O O . ILE A 1 301 ? 10.045 -5.875 -25.638 1.00 89.06 301 ILE A O 1
ATOM 2417 N N . ASP A 1 302 ? 11.350 -5.664 -27.455 1.00 93.69 302 ASP A N 1
ATOM 2418 C CA . ASP A 1 302 ? 10.625 -6.666 -28.249 1.00 93.69 302 ASP A CA 1
ATOM 2419 C C . ASP A 1 302 ? 10.693 -8.062 -27.605 1.00 93.69 302 ASP A C 1
ATOM 2421 O O . ASP A 1 302 ? 9.662 -8.719 -27.435 1.00 93.69 302 ASP A O 1
ATOM 2425 N N . VAL A 1 303 ? 11.876 -8.490 -27.156 1.00 95.69 303 VAL A N 1
ATOM 2426 C CA . VAL A 1 303 ? 12.065 -9.786 -26.485 1.00 95.69 303 VAL A CA 1
ATOM 2427 C C . VAL A 1 303 ? 11.300 -9.843 -25.159 1.00 95.69 303 VAL A C 1
ATOM 2429 O O . VAL A 1 303 ? 10.623 -10.838 -24.871 1.00 95.69 303 VAL A O 1
ATOM 2432 N N . LEU A 1 304 ? 11.328 -8.775 -24.361 1.00 96.38 304 LEU A N 1
ATOM 2433 C CA . LEU A 1 304 ? 10.546 -8.715 -23.129 1.00 96.38 304 LEU A CA 1
ATOM 2434 C C . LEU A 1 304 ? 9.038 -8.730 -23.420 1.00 96.38 304 LEU A C 1
ATOM 2436 O O . LEU A 1 304 ? 8.301 -9.481 -22.784 1.00 96.38 304 LEU A O 1
ATOM 2440 N N . ALA A 1 305 ? 8.572 -7.975 -24.417 1.00 97.50 305 ALA A N 1
ATOM 2441 C CA . ALA A 1 305 ? 7.167 -7.929 -24.820 1.00 97.50 305 ALA A CA 1
ATOM 2442 C C . ALA A 1 305 ? 6.643 -9.302 -25.263 1.00 97.50 305 ALA A C 1
ATOM 2444 O O . ALA A 1 305 ? 5.554 -9.719 -24.859 1.00 97.50 305 ALA A O 1
ATOM 2445 N N . ARG A 1 306 ? 7.437 -10.031 -26.055 1.00 97.69 306 ARG A N 1
ATOM 2446 C CA . ARG A 1 306 ? 7.146 -11.409 -26.472 1.00 97.69 306 ARG A CA 1
ATOM 2447 C C . ARG A 1 306 ? 7.066 -12.353 -25.281 1.00 97.69 306 ARG A C 1
ATOM 2449 O O . ARG A 1 306 ? 6.126 -13.139 -25.210 1.00 97.69 306 ARG A O 1
ATOM 2456 N N . THR A 1 307 ? 7.978 -12.217 -24.320 1.00 97.62 307 THR A N 1
ATOM 2457 C CA . THR A 1 307 ? 7.962 -13.002 -23.076 1.00 97.62 307 THR A CA 1
ATOM 2458 C C . THR A 1 307 ? 6.692 -12.730 -22.268 1.00 97.62 307 THR A C 1
ATOM 2460 O O . THR A 1 307 ? 5.964 -13.659 -21.939 1.00 97.62 307 THR A O 1
ATOM 2463 N N . ILE A 1 308 ? 6.349 -11.460 -22.031 1.00 97.75 308 ILE A N 1
ATOM 2464 C CA . ILE A 1 308 ? 5.110 -11.072 -21.334 1.00 97.75 308 ILE A CA 1
ATOM 2465 C C . ILE A 1 308 ? 3.879 -11.635 -22.057 1.00 97.75 308 ILE A C 1
ATOM 2467 O O . ILE A 1 308 ? 2.955 -12.137 -21.423 1.00 97.75 308 ILE A O 1
ATOM 2471 N N . TRP A 1 309 ? 3.843 -11.560 -23.388 1.00 97.50 309 TRP A N 1
ATOM 2472 C CA . TRP A 1 309 ? 2.737 -12.102 -24.174 1.00 97.50 309 TRP A CA 1
ATOM 2473 C C . TRP A 1 309 ? 2.657 -13.635 -24.093 1.00 97.50 309 TRP A C 1
ATOM 2475 O O . TRP A 1 309 ? 1.564 -14.187 -23.976 1.00 97.50 309 TRP A O 1
ATOM 2485 N N . GLY A 1 310 ? 3.794 -14.330 -24.115 1.00 95.62 310 GLY A N 1
ATOM 2486 C CA . GLY A 1 310 ? 3.857 -15.784 -23.969 1.00 95.62 310 GLY A CA 1
ATOM 2487 C C . GLY A 1 310 ? 3.324 -16.266 -22.620 1.00 95.62 310 GLY A C 1
ATOM 2488 O O . GLY A 1 310 ? 2.505 -17.180 -22.582 1.00 95.62 310 GLY A O 1
ATOM 2489 N N . GLU A 1 311 ? 3.729 -15.601 -21.538 1.00 95.56 311 GLU A N 1
ATOM 2490 C CA . GLU A 1 311 ? 3.419 -16.018 -20.165 1.00 95.56 311 GLU A CA 1
ATOM 2491 C C . GLU A 1 311 ? 2.085 -15.457 -19.640 1.00 95.56 311 GLU A C 1
ATOM 2493 O O . GLU A 1 311 ? 1.430 -16.073 -18.804 1.00 95.56 311 GLU A O 1
ATOM 2498 N N . ALA A 1 312 ? 1.659 -14.280 -20.112 1.00 95.69 312 ALA A N 1
ATOM 2499 C CA . ALA A 1 312 ? 0.583 -13.510 -19.482 1.00 95.69 312 ALA A CA 1
ATOM 2500 C C . ALA A 1 312 ? -0.387 -12.827 -20.468 1.00 95.69 312 ALA A C 1
ATOM 2502 O O . ALA A 1 312 ? -1.104 -11.906 -20.076 1.00 95.69 312 ALA A O 1
ATOM 2503 N N . ARG A 1 313 ? -0.490 -13.251 -21.743 1.00 91.81 313 ARG A N 1
ATOM 2504 C CA . ARG A 1 313 ? -1.439 -12.624 -22.704 1.00 91.81 313 ARG A CA 1
ATOM 2505 C C . ARG A 1 313 ? -2.898 -12.588 -22.233 1.00 91.81 313 ARG A C 1
ATOM 2507 O O . ARG A 1 313 ? -3.593 -11.638 -22.573 1.00 91.81 313 ARG A O 1
ATOM 2514 N N . GLY A 1 314 ? -3.343 -13.599 -21.480 1.00 88.25 314 GLY A N 1
ATOM 2515 C CA . GLY A 1 314 ? -4.706 -13.687 -20.937 1.00 88.25 314 GLY A CA 1
ATOM 2516 C C . GLY A 1 314 ? -4.914 -12.941 -19.615 1.00 88.25 314 GLY A C 1
ATOM 2517 O O . GLY A 1 314 ? -6.045 -12.844 -19.147 1.00 88.25 314 GLY A O 1
ATOM 2518 N N . GLU A 1 315 ? -3.844 -12.413 -19.020 1.00 91.88 315 GLU A N 1
ATOM 2519 C CA . GLU A 1 315 ? -3.904 -11.693 -17.753 1.00 91.88 315 GLU A CA 1
ATOM 2520 C C . GLU A 1 315 ? -4.296 -10.228 -17.958 1.00 91.88 315 GLU A C 1
ATOM 2522 O O . GLU A 1 315 ? -4.077 -9.626 -19.014 1.00 91.88 315 GLU A O 1
ATOM 2527 N N . LYS A 1 316 ? -4.819 -9.612 -16.895 1.00 89.88 316 LYS A N 1
ATOM 2528 C CA . LYS A 1 316 ? -4.960 -8.153 -16.834 1.00 89.88 316 LYS A CA 1
ATOM 2529 C C . LYS A 1 316 ? -3.580 -7.487 -16.858 1.00 89.88 316 LYS A C 1
ATOM 2531 O O . LYS A 1 316 ? -2.573 -8.102 -16.504 1.00 89.88 316 LYS A O 1
ATOM 2536 N N . ARG A 1 317 ? -3.554 -6.189 -17.174 1.00 89.94 317 ARG A N 1
ATOM 2537 C CA . ARG A 1 317 ? -2.341 -5.355 -17.221 1.00 89.94 317 ARG A CA 1
ATOM 2538 C C . ARG A 1 317 ? -1.391 -5.574 -16.034 1.00 89.94 317 ARG A C 1
ATOM 2540 O O . ARG A 1 317 ? -0.198 -5.739 -16.246 1.00 89.94 317 ARG A O 1
ATOM 2547 N N . LEU A 1 318 ? -1.920 -5.672 -14.809 1.00 75.56 318 LEU A N 1
ATOM 2548 C CA . LEU A 1 318 ? -1.120 -5.907 -13.599 1.00 75.56 318 LEU A CA 1
ATOM 2549 C C . LEU A 1 318 ? -0.352 -7.246 -13.626 1.00 75.56 318 LEU A C 1
ATOM 2551 O O . LEU A 1 318 ? 0.805 -7.286 -13.221 1.00 75.56 318 LEU A O 1
ATOM 2555 N N . GLY A 1 319 ? -0.954 -8.323 -14.145 1.00 83.94 319 GLY A N 1
ATOM 2556 C CA . GLY A 1 319 ? -0.295 -9.630 -14.285 1.00 83.94 319 GLY A CA 1
ATOM 2557 C C . GLY A 1 319 ? 0.793 -9.626 -15.362 1.00 83.94 319 GLY A C 1
ATOM 2558 O O . GLY A 1 319 ? 1.866 -10.191 -15.166 1.00 83.94 319 GLY A O 1
ATOM 2559 N N . LYS A 1 320 ? 0.569 -8.900 -16.463 1.00 96.88 320 LYS A N 1
ATOM 2560 C CA . LYS A 1 320 ? 1.586 -8.669 -17.503 1.00 96.88 320 LYS A CA 1
ATOM 2561 C C . LYS A 1 320 ? 2.781 -7.873 -16.965 1.00 96.88 320 LYS A C 1
ATOM 2563 O O . LYS A 1 320 ? 3.929 -8.256 -17.179 1.00 96.88 320 LYS A O 1
ATOM 2568 N N . THR A 1 321 ? 2.509 -6.806 -16.214 1.00 83.12 321 THR A N 1
ATOM 2569 C CA . THR A 1 321 ? 3.528 -6.017 -15.507 1.00 83.12 321 THR A CA 1
ATOM 2570 C C . THR A 1 321 ? 4.322 -6.871 -14.521 1.00 83.12 321 THR A C 1
ATOM 2572 O O . THR A 1 321 ? 5.544 -6.754 -14.454 1.00 83.12 321 THR A O 1
ATOM 2575 N N . ALA A 1 322 ? 3.652 -7.756 -13.783 1.00 79.56 322 ALA A N 1
ATOM 2576 C CA . ALA A 1 322 ? 4.290 -8.632 -12.811 1.00 79.56 322 ALA A CA 1
ATOM 2577 C C . ALA A 1 322 ? 5.335 -9.568 -13.451 1.00 79.56 322 ALA A C 1
ATOM 2579 O O . ALA A 1 322 ? 6.457 -9.670 -12.955 1.00 79.56 322 ALA A O 1
ATOM 2580 N N . VAL A 1 323 ? 5.020 -10.180 -14.599 1.00 97.00 323 VAL A N 1
ATOM 2581 C CA . VAL A 1 323 ? 5.984 -11.007 -15.354 1.00 97.00 323 VAL A CA 1
ATOM 2582 C C . VAL A 1 323 ? 7.176 -10.180 -15.845 1.00 97.00 323 VAL A C 1
ATOM 2584 O O . VAL A 1 323 ? 8.322 -10.618 -15.733 1.00 97.00 323 VAL A O 1
ATOM 2587 N N . ALA A 1 324 ? 6.927 -8.969 -16.352 1.00 95.00 324 ALA A N 1
ATOM 2588 C CA . ALA A 1 324 ? 7.988 -8.075 -16.813 1.00 95.00 324 ALA A CA 1
ATOM 2589 C C . ALA A 1 324 ? 8.994 -7.748 -15.695 1.00 95.00 324 ALA A C 1
ATOM 2591 O O . ALA A 1 324 ? 10.209 -7.742 -15.909 1.00 95.00 324 ALA A O 1
ATOM 2592 N N . TRP A 1 325 ? 8.484 -7.520 -14.484 1.00 88.31 325 TRP A N 1
ATOM 2593 C CA . TRP A 1 325 ? 9.303 -7.236 -13.315 1.00 88.31 325 TRP A CA 1
ATOM 2594 C C . TRP A 1 325 ? 10.107 -8.432 -12.823 1.00 88.31 325 TRP A C 1
ATOM 2596 O O . TRP A 1 325 ? 11.261 -8.244 -12.449 1.00 88.31 325 TRP A O 1
ATOM 2606 N N . VAL A 1 326 ? 9.584 -9.658 -12.925 1.00 92.44 326 VAL A N 1
ATOM 2607 C CA . VAL A 1 326 ? 10.380 -10.866 -12.648 1.00 92.44 326 VAL A CA 1
ATOM 2608 C C . VAL A 1 326 ? 11.625 -10.916 -13.538 1.00 92.44 326 VAL A C 1
ATOM 2610 O O . VAL A 1 326 ? 12.723 -11.154 -13.037 1.00 92.44 326 VAL A O 1
ATOM 2613 N N . VAL A 1 327 ? 11.497 -10.631 -14.840 1.00 95.19 327 VAL A N 1
ATOM 2614 C CA . VAL A 1 327 ? 12.651 -10.591 -15.762 1.00 95.19 327 VAL A CA 1
ATOM 2615 C C . VAL A 1 327 ? 13.662 -9.526 -15.335 1.00 95.19 327 VAL A C 1
ATOM 2617 O O . VAL A 1 327 ? 14.858 -9.807 -15.231 1.00 95.19 327 VAL A O 1
ATOM 2620 N N . ARG A 1 328 ? 13.189 -8.307 -15.054 1.00 83.50 328 ARG A N 1
ATOM 2621 C CA . ARG A 1 328 ? 14.044 -7.192 -14.623 1.00 83.50 328 ARG A CA 1
ATOM 2622 C C . ARG A 1 328 ? 14.764 -7.503 -13.303 1.00 83.50 328 ARG A C 1
ATOM 2624 O O . ARG A 1 328 ? 15.964 -7.254 -13.184 1.00 83.50 328 ARG A O 1
ATOM 2631 N N . ASN A 1 329 ? 14.057 -8.092 -12.339 1.00 72.69 329 ASN A N 1
ATOM 2632 C CA . ASN A 1 329 ? 14.602 -8.519 -11.052 1.00 72.69 329 ASN A CA 1
ATOM 2633 C C . ASN A 1 329 ? 15.704 -9.570 -11.234 1.00 72.69 329 ASN A C 1
ATOM 2635 O O . ASN A 1 329 ? 16.788 -9.400 -10.681 1.00 72.69 329 ASN A O 1
ATOM 2639 N N . ARG A 1 330 ? 15.489 -10.593 -12.072 1.00 86.19 330 ARG A N 1
ATOM 2640 C CA . ARG A 1 330 ? 16.520 -11.593 -12.409 1.00 86.19 330 ARG A CA 1
ATOM 2641 C C . ARG A 1 330 ? 17.773 -10.960 -13.021 1.00 86.19 330 ARG A C 1
ATOM 2643 O O . ARG A 1 330 ? 18.872 -11.214 -12.534 1.00 86.19 330 ARG A O 1
ATOM 2650 N N . ALA A 1 331 ? 17.612 -10.092 -14.024 1.00 71.75 331 ALA A N 1
ATOM 2651 C CA . ALA A 1 331 ? 18.736 -9.427 -14.694 1.00 71.75 331 ALA A CA 1
ATOM 2652 C C . ALA A 1 331 ? 19.555 -8.565 -13.715 1.00 71.75 331 ALA A C 1
ATOM 2654 O O . ALA A 1 331 ? 20.779 -8.666 -13.658 1.00 71.75 331 ALA A O 1
ATOM 2655 N N . SER A 1 332 ? 18.876 -7.775 -12.874 1.00 65.62 332 SER A N 1
ATOM 2656 C CA . SER A 1 332 ? 19.523 -6.927 -11.856 1.00 65.62 332 SER A CA 1
ATOM 2657 C C . SER A 1 332 ? 20.245 -7.696 -10.742 1.00 65.62 332 SER A C 1
ATOM 2659 O O . SER A 1 332 ? 21.128 -7.135 -10.097 1.00 65.62 332 SER A O 1
ATOM 2661 N N . ARG A 1 333 ? 19.896 -8.969 -10.517 1.00 68.75 333 ARG A N 1
ATOM 2662 C CA . ARG A 1 333 ? 20.516 -9.836 -9.501 1.00 68.75 333 ARG A CA 1
ATOM 2663 C C . ARG A 1 333 ? 21.618 -10.724 -10.069 1.00 68.75 333 ARG A C 1
ATOM 2665 O O . ARG A 1 333 ? 22.207 -11.501 -9.319 1.00 68.75 333 ARG A O 1
ATOM 2672 N N . SER A 1 334 ? 21.914 -10.635 -11.363 1.00 56.41 334 SER A N 1
ATOM 2673 C CA . SER A 1 334 ? 22.978 -11.413 -11.996 1.00 56.41 334 SER A CA 1
ATOM 2674 C C . SER A 1 334 ? 24.335 -11.212 -11.292 1.00 56.41 334 SER A C 1
ATOM 2676 O O . SER A 1 334 ? 24.677 -10.075 -10.958 1.00 56.41 334 SER A O 1
ATOM 2678 N N . PRO A 1 335 ? 25.157 -12.268 -11.114 1.00 69.88 335 PRO A N 1
ATOM 2679 C CA . PRO A 1 335 ? 24.951 -13.654 -11.551 1.00 69.88 335 PRO A CA 1
ATOM 2680 C C . PRO A 1 335 ? 24.333 -14.563 -10.464 1.00 69.88 335 PRO A C 1
ATOM 2682 O O . PRO A 1 335 ? 24.753 -15.707 -10.284 1.00 69.88 335 PRO A O 1
ATOM 2685 N N . SER A 1 336 ? 23.350 -14.083 -9.701 1.00 64.88 336 SER A N 1
ATOM 2686 C CA . SER A 1 336 ? 22.655 -14.915 -8.708 1.00 64.88 336 SER A CA 1
ATOM 2687 C C . SER A 1 336 ? 21.746 -15.935 -9.391 1.00 64.88 336 SER A C 1
ATOM 2689 O O . SER A 1 336 ? 21.135 -15.639 -10.415 1.00 64.88 336 SER A O 1
ATOM 2691 N N . TYR A 1 337 ? 21.672 -17.149 -8.838 1.00 77.19 337 TYR A N 1
ATOM 2692 C CA . TYR A 1 337 ? 20.832 -18.238 -9.364 1.00 77.19 337 TYR A CA 1
ATOM 2693 C C . TYR A 1 337 ? 21.128 -18.627 -10.833 1.00 77.19 337 TYR A C 1
ATOM 2695 O O . TYR A 1 337 ? 20.315 -19.253 -11.505 1.00 77.19 337 TYR A O 1
ATOM 2703 N N . GLY A 1 338 ? 22.312 -18.266 -11.346 1.00 81.19 338 GLY A N 1
ATOM 2704 C CA . GLY A 1 338 ? 22.708 -18.531 -12.730 1.00 81.19 338 GLY A CA 1
ATOM 2705 C C . GLY A 1 338 ? 22.002 -17.657 -13.771 1.00 81.19 338 GLY A C 1
ATOM 2706 O O . GLY A 1 338 ? 22.045 -17.993 -14.956 1.00 81.19 338 GLY A O 1
ATOM 2707 N N . TRP A 1 339 ? 21.351 -16.561 -13.367 1.00 83.94 339 TRP A N 1
ATOM 2708 C CA . TRP A 1 339 ? 20.746 -15.628 -14.316 1.00 83.94 339 TRP A CA 1
ATOM 2709 C C . TRP A 1 339 ? 21.803 -14.768 -15.016 1.00 83.94 339 TRP A C 1
ATOM 2711 O O . TRP A 1 339 ? 22.751 -14.312 -14.371 1.00 83.94 339 TRP A O 1
ATOM 2721 N N . PRO A 1 340 ? 21.646 -14.521 -16.324 1.00 75.38 340 PRO A N 1
ATOM 2722 C CA . PRO A 1 340 ? 22.495 -13.601 -17.069 1.00 75.38 340 PRO A CA 1
ATOM 2723 C C . PRO A 1 340 ? 22.132 -12.125 -16.790 1.00 75.38 340 PRO A C 1
ATOM 2725 O O . PRO A 1 340 ? 21.031 -11.836 -16.319 1.00 75.38 340 PRO A O 1
ATOM 2728 N N . PRO A 1 341 ? 23.025 -11.167 -17.103 1.00 71.00 341 PRO A N 1
ATOM 2729 C CA . PRO A 1 341 ? 22.871 -9.768 -16.691 1.00 71.00 341 PRO A CA 1
ATOM 2730 C C . PRO A 1 341 ? 21.938 -8.924 -17.568 1.00 71.00 341 PRO A C 1
ATOM 2732 O O . PRO A 1 341 ? 21.658 -7.782 -17.214 1.00 71.00 341 PRO A O 1
ATOM 2735 N N . THR A 1 342 ? 21.477 -9.434 -18.714 1.00 80.44 342 THR A N 1
ATOM 2736 C CA . THR A 1 342 ? 20.661 -8.658 -19.665 1.00 80.44 342 THR A CA 1
ATOM 2737 C C . THR A 1 342 ? 19.243 -9.202 -19.787 1.00 80.44 342 THR A C 1
ATOM 2739 O O . THR A 1 342 ? 19.001 -10.399 -19.622 1.00 80.44 342 THR A O 1
ATOM 2742 N N . ILE A 1 343 ? 18.304 -8.318 -20.129 1.00 87.81 343 ILE A N 1
ATOM 2743 C CA . ILE A 1 343 ? 16.879 -8.639 -20.270 1.00 87.81 343 ILE A CA 1
ATOM 2744 C C . ILE A 1 343 ? 16.675 -9.734 -21.313 1.00 87.81 343 ILE A C 1
ATOM 2746 O O . ILE A 1 343 ? 16.068 -10.764 -21.016 1.00 87.81 343 ILE A O 1
ATOM 2750 N N . ARG A 1 344 ? 17.256 -9.562 -22.507 1.00 90.06 344 ARG A N 1
ATOM 2751 C CA . ARG A 1 344 ? 17.187 -10.565 -23.574 1.00 90.06 344 ARG A CA 1
ATOM 2752 C C . ARG A 1 344 ? 17.722 -11.916 -23.135 1.00 90.06 344 ARG A C 1
ATOM 2754 O O . ARG A 1 344 ? 17.067 -12.928 -23.377 1.00 90.06 344 ARG A O 1
ATOM 2761 N N . GLN A 1 345 ? 18.890 -11.943 -22.494 1.00 85.94 345 GLN A N 1
ATOM 2762 C CA . GLN A 1 345 ? 19.484 -13.207 -22.074 1.00 85.94 345 GLN A CA 1
ATOM 2763 C C . GLN A 1 345 ? 18.638 -13.894 -21.001 1.00 85.94 345 GLN A C 1
ATOM 2765 O O . GLN A 1 345 ? 18.534 -15.111 -21.044 1.00 85.94 345 GLN A O 1
ATOM 2770 N N . VAL A 1 346 ? 18.012 -13.156 -20.075 1.00 90.56 346 VAL A N 1
ATOM 2771 C CA . VAL A 1 346 ? 17.108 -13.741 -19.069 1.00 90.56 346 VAL A CA 1
ATOM 2772 C C . VAL A 1 346 ? 15.871 -14.341 -19.736 1.00 90.56 346 VAL A C 1
ATOM 2774 O O . VAL A 1 346 ? 15.506 -15.475 -19.435 1.00 90.56 346 VAL A O 1
ATOM 2777 N N . CYS A 1 347 ? 15.239 -13.607 -20.656 1.00 95.44 347 CYS A N 1
ATOM 2778 C CA . CYS A 1 347 ? 14.070 -14.078 -21.403 1.00 95.44 347 CYS A CA 1
ATOM 2779 C C . CYS A 1 347 ? 14.364 -15.345 -22.214 1.00 95.44 347 CYS A C 1
ATOM 2781 O O . CYS A 1 347 ? 13.563 -16.273 -22.233 1.00 95.44 347 CYS A O 1
ATOM 2783 N N . GLN A 1 348 ? 15.516 -15.380 -22.883 1.00 93.50 348 GLN A N 1
ATOM 2784 C CA . GLN A 1 348 ? 15.902 -16.460 -23.794 1.00 93.50 348 GLN A CA 1
ATOM 2785 C C . GLN A 1 348 ? 16.762 -17.536 -23.120 1.00 93.50 348 GLN A C 1
ATOM 2787 O O . GLN A 1 348 ? 17.230 -18.459 -23.790 1.00 93.50 348 GLN A O 1
ATOM 2792 N N . GLN A 1 349 ? 16.985 -17.439 -21.805 1.00 92.12 349 GLN A N 1
ATOM 2793 C CA . GLN A 1 349 ? 17.717 -18.456 -21.067 1.00 92.12 349 GLN A CA 1
ATOM 2794 C C . GLN A 1 349 ? 16.941 -19.781 -21.145 1.00 92.12 349 GLN A C 1
ATOM 2796 O O . GLN A 1 349 ? 15.745 -19.802 -20.829 1.00 92.12 349 GLN A O 1
ATOM 2801 N N . PRO A 1 350 ? 17.598 -20.895 -21.530 1.00 90.50 350 PRO A N 1
ATOM 2802 C CA . PRO A 1 350 ? 16.925 -22.177 -21.689 1.00 90.50 350 PRO A CA 1
ATOM 2803 C C . PRO A 1 350 ? 16.083 -22.543 -20.464 1.00 90.50 350 PRO A C 1
ATOM 2805 O O . PRO A 1 350 ? 16.562 -22.467 -19.330 1.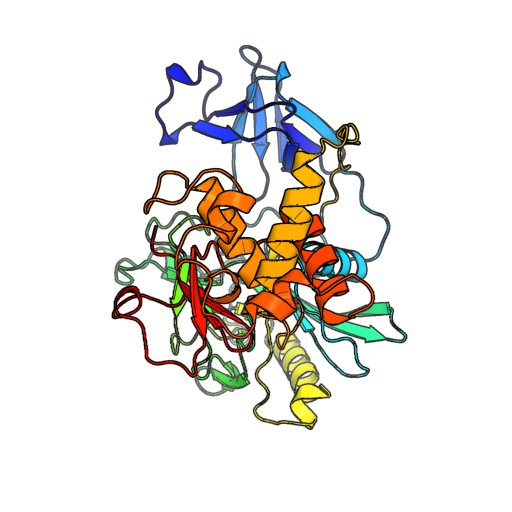00 90.50 350 PRO A O 1
ATOM 2808 N N . TRP A 1 351 ? 14.837 -22.958 -20.710 1.00 87.88 351 TRP A N 1
ATOM 2809 C CA . TRP A 1 351 ? 13.886 -23.436 -19.698 1.00 87.88 351 TRP A CA 1
ATOM 2810 C C . TRP A 1 351 ? 13.370 -22.400 -18.687 1.00 87.88 351 TRP A C 1
ATOM 2812 O O . TRP A 1 351 ? 12.569 -22.769 -17.833 1.00 87.88 351 TRP A O 1
ATOM 2822 N N . GLN A 1 352 ? 13.764 -21.122 -18.772 1.00 91.50 352 GLN A N 1
ATOM 2823 C CA . GLN A 1 352 ? 13.247 -20.083 -17.865 1.00 91.50 352 GLN A CA 1
ATOM 2824 C C . GLN A 1 352 ? 11.841 -19.600 -18.232 1.00 91.50 352 GLN A C 1
ATOM 2826 O O . GLN A 1 352 ? 11.072 -19.243 -17.341 1.00 91.50 352 GLN A O 1
ATOM 2831 N N . PHE A 1 353 ? 11.524 -19.596 -19.528 1.00 93.88 353 PHE A N 1
ATOM 2832 C CA . PHE A 1 353 ? 10.243 -19.176 -20.094 1.00 93.88 353 PHE A CA 1
ATOM 2833 C C . PHE A 1 353 ? 9.891 -20.132 -21.228 1.00 93.88 353 PHE A C 1
ATOM 2835 O O . PHE A 1 353 ? 10.603 -20.200 -22.235 1.00 93.88 353 PHE A O 1
ATOM 2842 N N . SER A 1 354 ? 8.833 -20.929 -21.050 1.00 88.94 354 SER A N 1
ATOM 2843 C CA . SER A 1 354 ? 8.581 -22.074 -21.936 1.00 88.94 354 SER A CA 1
ATOM 2844 C C . SER A 1 354 ? 8.311 -21.643 -23.371 1.00 88.94 354 SER A C 1
ATOM 2846 O O . SER A 1 354 ? 8.738 -22.319 -24.303 1.00 88.94 354 SER A O 1
ATOM 2848 N N . CYS A 1 355 ? 7.704 -20.466 -23.535 1.00 90.75 355 CYS A N 1
ATOM 2849 C CA . CYS A 1 355 ? 7.329 -19.892 -24.819 1.00 90.75 355 CYS A CA 1
ATOM 2850 C C . CYS A 1 355 ? 8.504 -19.677 -25.798 1.00 90.75 355 CYS A C 1
ATOM 2852 O O . CYS A 1 355 ? 8.268 -19.540 -27.000 1.00 90.75 355 CYS A O 1
ATOM 2854 N N . TRP A 1 356 ? 9.756 -19.690 -25.321 1.00 93.62 356 TRP A N 1
ATOM 2855 C CA . TRP A 1 356 ? 10.966 -19.593 -26.149 1.00 93.62 356 TRP A CA 1
ATOM 2856 C C . TRP A 1 356 ? 11.570 -20.946 -26.556 1.00 93.62 356 TRP A C 1
ATOM 2858 O O . TRP A 1 356 ? 12.384 -20.991 -27.485 1.00 93.62 356 TRP A O 1
ATOM 2868 N N . ASN A 1 357 ? 11.184 -22.044 -25.900 1.00 90.56 357 ASN A N 1
ATOM 2869 C CA . ASN A 1 357 ? 11.755 -23.371 -26.138 1.00 90.56 357 ASN A CA 1
ATOM 2870 C C . ASN A 1 357 ? 11.351 -23.912 -27.517 1.00 90.56 357 ASN A C 1
ATOM 2872 O O . ASN A 1 357 ? 10.194 -23.801 -27.914 1.00 90.56 357 ASN A O 1
ATOM 2876 N N . GLU A 1 358 ? 12.281 -24.559 -28.229 1.00 85.69 358 GLU A N 1
ATOM 2877 C CA . GLU A 1 358 ? 12.093 -25.007 -29.624 1.00 85.69 358 GLU A CA 1
ATOM 2878 C C . GLU A 1 358 ? 10.830 -25.850 -29.861 1.00 85.69 358 GLU A C 1
ATOM 2880 O O . GLU A 1 358 ? 10.212 -25.729 -30.913 1.00 85.69 358 GLU A O 1
ATOM 2885 N N . ASN A 1 359 ? 10.420 -26.651 -28.873 1.00 86.31 359 ASN A N 1
ATOM 2886 C CA . ASN A 1 359 ? 9.271 -27.555 -28.968 1.00 86.31 359 ASN A CA 1
ATOM 2887 C C . ASN A 1 359 ? 7.961 -26.978 -28.389 1.00 86.31 359 ASN A C 1
ATOM 2889 O O . ASN A 1 359 ? 6.973 -27.707 -28.299 1.00 86.31 359 ASN A O 1
ATOM 2893 N N . ASP A 1 360 ? 7.930 -25.714 -27.949 1.00 87.06 360 ASP A N 1
ATOM 2894 C CA . ASP A 1 360 ? 6.713 -25.107 -27.393 1.00 87.06 360 ASP A CA 1
ATOM 2895 C C . ASP A 1 360 ? 5.732 -24.718 -28.523 1.00 87.06 360 ASP A C 1
ATOM 2897 O O . ASP A 1 360 ? 6.094 -23.937 -29.410 1.00 87.06 360 ASP A O 1
ATOM 2901 N N . PRO A 1 361 ? 4.467 -25.188 -28.502 1.00 86.00 361 PRO A N 1
ATOM 2902 C CA . PRO A 1 361 ? 3.466 -24.852 -29.521 1.00 86.00 361 PRO A CA 1
ATOM 2903 C C . PRO A 1 361 ? 3.158 -23.350 -29.653 1.00 86.00 361 PRO A C 1
ATOM 2905 O O . PRO A 1 361 ? 2.541 -22.922 -30.633 1.00 86.00 361 PRO A O 1
ATOM 2908 N N . ASN A 1 362 ? 3.515 -22.536 -28.656 1.00 85.88 362 ASN A N 1
ATOM 2909 C CA . ASN A 1 362 ? 3.362 -21.087 -28.697 1.00 85.88 362 ASN A CA 1
ATOM 2910 C C . ASN A 1 362 ? 4.556 -20.374 -29.331 1.00 85.88 362 ASN A C 1
ATOM 2912 O O . ASN A 1 362 ? 4.402 -19.195 -29.646 1.00 85.88 362 ASN A O 1
ATOM 2916 N N . ARG A 1 363 ? 5.698 -21.036 -29.557 1.00 89.88 363 ARG A N 1
ATOM 2917 C CA . ARG A 1 363 ? 6.912 -20.381 -30.062 1.00 89.88 363 ARG A CA 1
ATOM 2918 C C . ARG A 1 363 ? 6.700 -19.739 -31.427 1.00 89.88 363 ARG A C 1
ATOM 2920 O O . ARG A 1 363 ? 7.004 -18.564 -31.594 1.00 89.88 363 ARG A O 1
ATOM 2927 N N . ASP A 1 364 ? 6.085 -20.444 -32.373 1.00 90.19 364 ASP A N 1
ATOM 2928 C CA . ASP A 1 364 ? 5.799 -19.881 -33.702 1.00 90.19 364 ASP A CA 1
ATOM 2929 C C . ASP A 1 364 ? 4.862 -18.670 -33.623 1.00 90.19 364 ASP A C 1
ATOM 2931 O O . ASP A 1 364 ? 5.051 -17.667 -34.314 1.00 90.19 364 ASP A O 1
ATOM 2935 N N . LYS A 1 365 ? 3.872 -18.718 -32.723 1.00 91.31 365 LYS A N 1
ATOM 2936 C CA . LYS A 1 365 ? 2.965 -17.588 -32.476 1.00 91.31 365 LYS A CA 1
ATOM 2937 C C . LYS A 1 365 ? 3.717 -16.412 -31.855 1.00 91.31 365 LYS A C 1
ATOM 2939 O O . LYS A 1 365 ? 3.509 -15.271 -32.250 1.00 91.31 365 LYS A O 1
ATOM 2944 N N . LEU A 1 366 ? 4.611 -16.695 -30.912 1.00 93.06 366 LEU A N 1
ATOM 2945 C CA . LEU A 1 366 ? 5.458 -15.711 -30.255 1.00 93.06 366 LEU A CA 1
ATOM 2946 C C . LEU A 1 366 ? 6.449 -15.067 -31.229 1.00 93.06 366 LEU A C 1
ATOM 2948 O O . LEU A 1 366 ? 6.711 -13.882 -31.088 1.00 93.06 366 LEU A O 1
ATOM 2952 N N . LEU A 1 367 ? 6.971 -15.789 -32.223 1.00 90.56 367 LEU A N 1
ATOM 2953 C CA . LEU A 1 367 ? 7.888 -15.244 -33.235 1.00 90.56 367 LEU A CA 1
ATOM 2954 C C . LEU A 1 367 ? 7.171 -14.417 -34.314 1.00 90.56 367 LEU A C 1
ATOM 2956 O O . LEU A 1 367 ? 7.767 -13.513 -34.892 1.00 90.56 367 LEU A O 1
ATOM 2960 N N . THR A 1 368 ? 5.895 -14.703 -34.581 1.00 91.19 368 THR A N 1
ATOM 2961 C CA . THR A 1 368 ? 5.117 -14.050 -35.653 1.00 91.19 368 THR A CA 1
ATOM 2962 C C . THR A 1 368 ? 4.221 -12.907 -35.173 1.00 91.19 368 THR A C 1
ATOM 2964 O O . THR A 1 368 ? 3.804 -12.076 -35.984 1.00 91.19 368 THR A O 1
ATOM 2967 N N . VAL A 1 369 ? 3.922 -12.827 -33.870 1.00 93.38 369 VAL A N 1
ATOM 2968 C CA . VAL A 1 369 ? 3.087 -11.757 -33.307 1.00 93.38 369 VAL A CA 1
ATOM 2969 C C . VAL A 1 369 ? 3.723 -10.377 -33.520 1.00 93.38 369 VAL A C 1
ATOM 2971 O O . VAL A 1 369 ? 4.946 -10.214 -33.480 1.00 93.38 369 VAL A O 1
ATOM 2974 N N . ASN A 1 370 ? 2.871 -9.381 -33.765 1.00 92.56 370 ASN A N 1
ATOM 2975 C CA . ASN A 1 370 ? 3.250 -7.988 -33.980 1.00 92.56 370 ASN A CA 1
ATOM 2976 C C . ASN A 1 370 ? 2.181 -7.032 -33.407 1.00 92.56 370 ASN A C 1
ATOM 2978 O O . ASN A 1 370 ? 1.151 -7.462 -32.885 1.00 92.56 370 ASN A O 1
ATOM 2982 N N . VAL A 1 371 ? 2.421 -5.722 -33.512 1.00 89.56 371 VAL A N 1
ATOM 2983 C CA . VAL A 1 371 ? 1.613 -4.649 -32.894 1.00 89.56 371 VAL A CA 1
ATOM 2984 C C . VAL A 1 371 ? 0.166 -4.535 -33.397 1.00 89.56 371 VAL A C 1
ATOM 2986 O O . VAL A 1 371 ? -0.629 -3.782 -32.820 1.00 89.56 371 VAL A O 1
ATOM 2989 N N . SER A 1 372 ? -0.216 -5.260 -34.454 1.00 90.44 372 SER A N 1
ATOM 2990 C CA . SER A 1 372 ? -1.617 -5.378 -34.868 1.00 90.44 372 SER A CA 1
ATOM 2991 C C . SER A 1 372 ? -2.452 -6.186 -33.868 1.00 90.44 372 SER A C 1
ATOM 2993 O O . SER A 1 372 ? -3.661 -5.983 -33.800 1.00 90.44 372 SER A O 1
ATOM 2995 N N . ASN A 1 373 ? -1.828 -7.065 -33.073 1.00 95.19 373 ASN A N 1
ATOM 2996 C CA . ASN A 1 373 ? -2.475 -7.755 -31.960 1.00 95.19 373 ASN A CA 1
ATOM 2997 C C . ASN A 1 373 ? -2.538 -6.830 -30.729 1.00 95.19 373 ASN A C 1
ATOM 2999 O O . ASN A 1 373 ? -1.516 -6.310 -30.279 1.00 95.19 373 ASN A O 1
ATOM 3003 N N . SER A 1 374 ? -3.739 -6.620 -30.187 1.00 91.69 374 SER A N 1
ATOM 3004 C CA . SER A 1 374 ? -3.984 -5.723 -29.049 1.00 91.69 374 SER A CA 1
ATOM 3005 C C . SER A 1 374 ? -3.224 -6.133 -27.790 1.00 91.69 374 SER A C 1
ATOM 3007 O O . SER A 1 374 ? -2.650 -5.287 -27.110 1.00 91.69 374 SER A O 1
ATOM 3009 N N . GLU A 1 375 ? -3.180 -7.430 -27.499 1.00 94.00 375 GLU A N 1
ATOM 3010 C CA . GLU A 1 375 ? -2.556 -7.984 -26.305 1.00 94.00 375 GLU A CA 1
ATOM 3011 C C . GLU A 1 375 ? -1.037 -7.847 -26.366 1.00 94.00 375 GLU A C 1
ATOM 3013 O O . GLU A 1 375 ? -0.416 -7.545 -25.351 1.00 94.00 375 GLU A O 1
ATOM 3018 N N . PHE A 1 376 ? -0.446 -8.035 -27.548 1.00 96.75 376 PHE A N 1
ATOM 3019 C CA . PHE A 1 376 ? 0.982 -7.844 -27.783 1.00 96.75 376 PHE A CA 1
ATOM 3020 C C . PHE A 1 376 ? 1.372 -6.370 -27.767 1.00 96.75 376 PHE A C 1
ATOM 3022 O O . PHE A 1 376 ? 2.393 -6.017 -27.184 1.00 96.75 376 PHE A O 1
ATOM 3029 N N . ARG A 1 377 ? 0.545 -5.494 -28.348 1.00 95.56 377 ARG A N 1
ATOM 3030 C CA . ARG A 1 377 ? 0.748 -4.043 -28.261 1.00 95.56 377 ARG A CA 1
ATOM 3031 C C . ARG A 1 377 ? 0.782 -3.578 -26.806 1.00 95.56 377 ARG A C 1
ATOM 3033 O O . ARG A 1 377 ? 1.649 -2.792 -26.441 1.00 95.56 377 ARG A O 1
ATOM 3040 N N . GLU A 1 378 ? -0.121 -4.095 -25.975 1.00 92.69 378 GLU A N 1
ATOM 3041 C CA . GLU A 1 378 ? -0.103 -3.828 -24.536 1.00 92.69 378 GLU A CA 1
ATOM 3042 C C . GLU A 1 378 ? 1.171 -4.380 -23.873 1.00 92.69 378 GLU A C 1
ATOM 3044 O O . GLU A 1 378 ? 1.819 -3.658 -23.119 1.00 92.69 378 GLU A O 1
ATOM 3049 N N . SER A 1 379 ? 1.586 -5.613 -24.187 1.00 97.25 379 SER A N 1
ATOM 3050 C CA . SER A 1 379 ? 2.847 -6.173 -23.675 1.00 97.25 379 SER A CA 1
ATOM 3051 C C . SER A 1 379 ? 4.069 -5.331 -24.057 1.00 97.25 379 SER A C 1
ATOM 3053 O O . SER A 1 379 ? 4.971 -5.171 -23.239 1.00 97.25 379 SER A O 1
ATOM 3055 N N . GLN A 1 380 ? 4.099 -4.761 -25.264 1.00 94.62 380 GLN A N 1
ATOM 3056 C CA . GLN A 1 380 ? 5.178 -3.881 -25.722 1.00 94.62 380 GLN A CA 1
ATOM 3057 C C . GLN A 1 380 ? 5.200 -2.552 -24.963 1.00 94.62 380 GLN A C 1
ATOM 3059 O O . GLN A 1 380 ? 6.265 -2.079 -24.567 1.00 94.62 380 GLN A O 1
ATOM 3064 N N . GLU A 1 381 ? 4.025 -1.972 -24.712 1.00 90.50 381 GLU A N 1
ATOM 3065 C CA . GLU A 1 381 ? 3.897 -0.769 -23.891 1.00 90.50 381 GLU A CA 1
ATOM 3066 C C . GLU A 1 381 ? 4.394 -1.019 -22.458 1.00 90.50 381 GLU A C 1
ATOM 3068 O O . GLU A 1 381 ? 5.163 -0.220 -21.922 1.00 90.50 381 GLU A O 1
ATOM 3073 N N . ILE A 1 382 ? 3.999 -2.146 -21.855 1.00 87.06 382 ILE A N 1
ATOM 3074 C CA . ILE A 1 382 ? 4.431 -2.550 -20.512 1.00 87.06 382 ILE A CA 1
ATOM 3075 C C . ILE A 1 382 ? 5.940 -2.786 -20.478 1.00 87.06 382 ILE A C 1
ATOM 3077 O O . ILE A 1 382 ? 6.605 -2.245 -19.600 1.00 87.06 382 ILE A O 1
ATOM 3081 N N . ALA A 1 383 ? 6.489 -3.546 -21.430 1.00 91.56 383 ALA A N 1
ATOM 3082 C CA . ALA A 1 383 ? 7.922 -3.822 -21.512 1.00 91.56 383 ALA A CA 1
ATOM 3083 C C . ALA A 1 383 ? 8.731 -2.520 -21.530 1.00 91.56 383 ALA A C 1
ATOM 3085 O O . ALA A 1 383 ? 9.608 -2.325 -20.690 1.00 91.56 383 ALA A O 1
ATOM 3086 N N . LYS A 1 384 ? 8.370 -1.589 -22.420 1.00 84.19 384 LYS A N 1
ATOM 3087 C CA . LYS A 1 384 ? 9.020 -0.279 -22.523 1.00 84.19 384 LYS A CA 1
ATOM 3088 C C . LYS A 1 384 ? 8.966 0.492 -21.204 1.00 84.19 384 LYS A C 1
ATOM 3090 O O . LYS A 1 384 ? 9.996 0.944 -20.710 1.00 84.19 384 LYS A O 1
ATOM 3095 N N . LYS A 1 385 ? 7.779 0.602 -20.609 1.00 67.94 385 LYS A N 1
ATOM 3096 C CA . LYS A 1 385 ? 7.586 1.336 -19.355 1.00 67.94 385 LYS A CA 1
ATOM 3097 C C . LYS A 1 385 ? 8.329 0.700 -18.174 1.00 67.94 385 LYS A C 1
ATOM 3099 O O . LYS A 1 385 ? 8.903 1.418 -17.363 1.00 67.94 385 LYS A O 1
ATOM 3104 N N . VAL A 1 386 ? 8.377 -0.630 -18.081 1.00 71.75 386 VAL A N 1
ATOM 3105 C CA . VAL A 1 386 ? 9.125 -1.337 -17.026 1.00 71.75 386 VAL A CA 1
ATOM 3106 C C . VAL A 1 386 ? 10.632 -1.145 -17.195 1.00 71.75 386 VAL A C 1
ATOM 3108 O O . VAL A 1 386 ? 11.310 -0.876 -16.204 1.00 71.75 386 VAL A O 1
ATOM 3111 N N . LEU A 1 387 ? 11.163 -1.226 -18.419 1.00 73.81 387 LEU A N 1
ATOM 3112 C CA . LEU A 1 387 ? 12.593 -1.009 -18.676 1.00 73.81 387 LEU A CA 1
ATOM 3113 C C . LEU A 1 387 ? 13.021 0.444 -18.447 1.00 73.81 387 LEU A C 1
ATOM 3115 O O . LEU A 1 387 ? 14.115 0.678 -17.940 1.00 73.81 387 LEU A O 1
ATOM 3119 N N . ASN A 1 388 ? 12.137 1.405 -18.716 1.00 64.44 388 ASN A N 1
ATOM 3120 C CA . ASN A 1 388 ? 12.352 2.815 -18.383 1.00 64.44 388 ASN A CA 1
ATOM 3121 C C . ASN A 1 388 ? 12.183 3.142 -16.895 1.00 64.44 388 ASN A C 1
ATOM 3123 O O . ASN A 1 388 ? 12.419 4.276 -16.488 1.00 64.44 388 ASN A O 1
ATOM 3127 N N . GLY A 1 389 ? 11.743 2.184 -16.074 1.00 52.03 389 GLY A N 1
ATOM 3128 C CA . GLY A 1 389 ? 11.424 2.443 -14.671 1.00 52.03 389 GLY A CA 1
ATOM 3129 C C . GLY A 1 389 ? 10.198 3.334 -14.459 1.00 52.03 389 GLY A C 1
ATOM 3130 O O . GLY A 1 389 ? 10.056 3.904 -13.384 1.00 52.03 389 GLY A O 1
ATOM 3131 N N . GLU A 1 390 ? 9.314 3.435 -15.454 1.00 57.22 390 GLU A N 1
ATOM 3132 C CA . GLU A 1 390 ? 8.066 4.206 -15.395 1.00 57.22 390 GLU A CA 1
ATOM 3133 C C . GLU A 1 390 ? 6.941 3.466 -14.653 1.00 57.22 390 GLU A C 1
ATOM 3135 O O . GLU A 1 390 ? 6.018 4.112 -14.170 1.00 57.22 390 GLU A O 1
ATOM 3140 N N . ILE A 1 391 ? 7.007 2.132 -14.573 1.00 55.88 391 ILE A N 1
ATOM 3141 C CA . ILE A 1 391 ? 6.052 1.277 -13.848 1.00 55.88 391 ILE A CA 1
ATOM 3142 C C . ILE A 1 391 ? 6.793 0.597 -12.690 1.00 55.88 391 ILE A C 1
ATOM 3144 O O . ILE A 1 391 ? 7.763 -0.099 -12.994 1.00 55.88 391 ILE A O 1
ATOM 3148 N N . PRO A 1 392 ? 6.383 0.743 -11.412 1.00 49.19 392 PRO A N 1
ATOM 3149 C CA . PRO A 1 392 ? 7.005 0.079 -10.259 1.00 49.19 392 PRO A CA 1
ATOM 3150 C C . PRO A 1 392 ? 6.689 -1.422 -10.185 1.00 49.19 392 PRO A C 1
ATOM 3152 O O . PRO A 1 392 ? 5.770 -1.905 -10.842 1.00 49.19 392 PRO A O 1
ATOM 3155 N N . ASP A 1 393 ? 7.455 -2.163 -9.378 1.00 64.56 393 ASP A N 1
ATOM 3156 C CA . ASP A 1 393 ? 7.318 -3.618 -9.227 1.00 64.56 393 ASP A CA 1
ATOM 3157 C C . ASP A 1 393 ? 6.077 -3.999 -8.397 1.00 64.56 393 ASP A C 1
ATOM 3159 O O . ASP A 1 393 ? 6.082 -3.782 -7.181 1.00 64.56 393 ASP A O 1
ATOM 3163 N N . PRO A 1 394 ? 5.029 -4.615 -8.986 1.00 65.12 394 PRO A N 1
ATOM 3164 C CA . PRO A 1 394 ? 3.849 -5.034 -8.235 1.00 65.12 394 PRO A CA 1
ATOM 3165 C C . PRO A 1 394 ? 4.061 -6.361 -7.486 1.00 65.12 394 PRO A C 1
ATOM 3167 O O . PRO A 1 394 ? 3.195 -6.783 -6.723 1.00 65.12 394 PRO A O 1
ATOM 3170 N N . THR A 1 395 ? 5.184 -7.049 -7.717 1.00 64.31 395 THR A N 1
ATOM 3171 C CA . THR A 1 395 ? 5.447 -8.415 -7.234 1.00 64.31 395 THR A CA 1
ATOM 3172 C C . THR A 1 395 ? 6.213 -8.469 -5.920 1.00 64.31 395 THR A C 1
ATOM 3174 O O . THR A 1 395 ? 6.474 -9.554 -5.406 1.00 64.31 395 THR A O 1
ATOM 3177 N N . ASN A 1 396 ? 6.578 -7.309 -5.369 1.00 57.09 396 ASN A N 1
ATOM 3178 C CA . ASN A 1 396 ? 7.406 -7.188 -4.170 1.00 57.09 396 ASN A CA 1
ATOM 3179 C C . ASN A 1 396 ? 8.802 -7.826 -4.335 1.00 57.09 396 ASN A C 1
ATOM 3181 O O . ASN A 1 396 ? 9.317 -8.488 -3.427 1.00 57.09 396 ASN A O 1
ATOM 3185 N N . GLY A 1 397 ? 9.437 -7.617 -5.492 1.00 61.50 397 GLY A N 1
ATOM 3186 C CA . GLY A 1 397 ? 10.777 -8.118 -5.774 1.00 61.50 397 GLY A CA 1
ATOM 3187 C C . GLY A 1 397 ? 10.809 -9.593 -6.163 1.00 61.50 397 GLY A C 1
ATOM 3188 O O . GLY A 1 397 ? 11.849 -10.227 -5.961 1.00 61.50 397 GLY A O 1
ATOM 3189 N N . ALA A 1 398 ? 9.709 -10.156 -6.666 1.00 72.00 398 ALA A N 1
ATOM 3190 C CA . ALA A 1 398 ? 9.666 -11.560 -7.040 1.00 72.00 398 ALA A CA 1
ATOM 3191 C C . ALA A 1 398 ? 10.663 -11.874 -8.161 1.00 72.00 398 ALA A C 1
ATOM 3193 O O . ALA A 1 398 ? 10.881 -11.081 -9.078 1.00 72.00 398 ALA A O 1
ATOM 3194 N 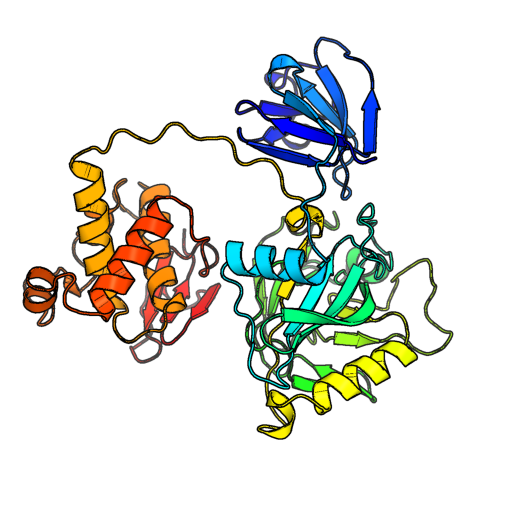N . ASP A 1 399 ? 11.256 -13.057 -8.080 1.00 83.00 399 ASP A N 1
ATOM 3195 C CA . ASP A 1 399 ? 12.157 -13.624 -9.085 1.00 83.00 399 ASP A CA 1
ATOM 3196 C C . ASP A 1 399 ? 11.663 -14.977 -9.615 1.00 83.00 399 ASP A C 1
ATOM 3198 O O . ASP A 1 399 ? 12.168 -15.477 -10.623 1.00 83.00 399 ASP A O 1
ATOM 3202 N N . HIS A 1 400 ? 10.630 -15.545 -8.998 1.00 89.81 400 HIS A N 1
ATOM 3203 C CA . HIS A 1 400 ? 9.980 -16.770 -9.433 1.00 89.81 400 HIS A CA 1
ATOM 3204 C C . HIS A 1 400 ? 8.467 -16.585 -9.444 1.00 89.81 400 HIS A C 1
ATOM 3206 O O . HIS A 1 400 ? 7.904 -15.842 -8.641 1.00 89.81 400 HIS A O 1
ATOM 3212 N N . PHE A 1 401 ? 7.798 -17.283 -10.353 1.00 96.00 401 PHE A N 1
ATOM 3213 C CA . PHE A 1 401 ? 6.348 -17.389 -10.353 1.00 96.00 401 PHE A CA 1
ATOM 3214 C C . PHE A 1 401 ? 5.915 -18.693 -11.012 1.00 96.00 401 PHE A C 1
ATOM 3216 O O . PHE A 1 401 ? 6.674 -19.300 -11.768 1.00 96.00 401 PHE A O 1
ATOM 3223 N N . PHE A 1 402 ? 4.699 -19.128 -10.708 1.00 95.44 402 PHE A N 1
ATOM 3224 C CA . PHE A 1 402 ? 4.024 -20.178 -11.459 1.00 95.44 402 PHE A CA 1
ATOM 3225 C C . PHE A 1 402 ? 2.510 -19.954 -11.437 1.00 95.44 402 PHE A C 1
ATOM 3227 O O . PHE A 1 402 ? 1.991 -19.238 -10.577 1.00 95.44 402 PHE A O 1
ATOM 3234 N N . ALA A 1 403 ? 1.795 -20.538 -12.395 1.00 93.00 403 ALA A N 1
ATOM 3235 C CA . ALA A 1 403 ? 0.344 -20.420 -12.454 1.00 93.00 403 ALA A CA 1
ATOM 3236 C C . ALA A 1 403 ? -0.335 -21.316 -11.402 1.00 93.00 403 ALA A C 1
ATOM 3238 O O . ALA A 1 403 ? -0.016 -22.492 -11.272 1.00 93.00 403 ALA A O 1
ATOM 3239 N N . ASN A 1 404 ? -1.319 -20.796 -10.675 1.00 91.56 404 ASN A N 1
ATOM 3240 C CA . ASN A 1 404 ? -1.986 -21.491 -9.570 1.00 91.56 404 ASN A CA 1
ATOM 3241 C C . ASN A 1 404 ? -2.761 -22.759 -9.983 1.00 91.56 404 ASN A C 1
ATOM 3243 O O . ASN A 1 404 ? -3.163 -23.535 -9.118 1.00 91.56 404 ASN A O 1
ATOM 3247 N N . TYR A 1 405 ? -2.952 -22.986 -11.286 1.00 89.56 405 TYR A N 1
ATOM 3248 C CA . TYR A 1 405 ? -3.591 -24.178 -11.839 1.00 89.56 405 TYR A CA 1
ATOM 3249 C C . TYR A 1 405 ? -2.606 -25.294 -12.227 1.00 89.56 405 TYR A C 1
ATOM 3251 O O . TYR A 1 405 ? -3.055 -26.373 -12.615 1.00 89.56 405 TYR A O 1
ATOM 3259 N N . ILE A 1 406 ? -1.286 -25.071 -12.144 1.00 90.75 406 ILE A N 1
ATOM 3260 C CA . ILE A 1 406 ? -0.289 -26.133 -12.355 1.00 90.75 406 ILE A CA 1
ATOM 3261 C C . ILE A 1 406 ? 0.174 -26.731 -11.022 1.00 90.75 406 ILE A C 1
ATOM 3263 O O . ILE A 1 406 ? 0.066 -26.111 -9.963 1.00 90.75 406 ILE A O 1
ATOM 3267 N N . SER A 1 407 ? 0.704 -27.955 -11.067 1.00 92.00 407 SER A N 1
ATOM 3268 C CA . SER A 1 407 ? 1.274 -28.609 -9.886 1.00 92.00 407 SER A CA 1
ATOM 3269 C C . SER A 1 407 ? 2.407 -27.774 -9.291 1.00 92.00 407 SER A C 1
ATOM 3271 O O . SER A 1 407 ? 3.281 -27.311 -10.021 1.00 92.00 407 SER A O 1
ATOM 3273 N N . THR A 1 408 ? 2.398 -27.612 -7.964 1.00 92.88 408 THR A N 1
ATOM 3274 C CA . THR A 1 408 ? 3.396 -26.819 -7.235 1.00 92.88 408 THR A CA 1
ATOM 3275 C C . THR A 1 408 ? 4.814 -27.309 -7.546 1.00 92.88 408 THR A C 1
ATOM 3277 O O . THR A 1 408 ? 5.141 -28.451 -7.203 1.00 92.88 408 THR A O 1
ATOM 3280 N N . PRO A 1 409 ? 5.664 -26.466 -8.160 1.00 92.69 409 PRO A N 1
ATOM 3281 C CA . PRO A 1 409 ? 7.040 -26.828 -8.462 1.00 92.69 409 PRO A CA 1
ATOM 3282 C C . PRO A 1 409 ? 7.856 -27.102 -7.199 1.00 92.69 409 PRO A C 1
ATOM 3284 O O . PRO A 1 409 ? 7.610 -26.522 -6.140 1.00 92.69 409 PRO A O 1
ATOM 3287 N N . ASP A 1 410 ? 8.889 -27.932 -7.326 1.00 93.69 410 ASP A N 1
ATOM 3288 C CA . ASP A 1 410 ? 9.762 -28.317 -6.213 1.00 93.69 410 ASP A CA 1
ATOM 3289 C C . ASP A 1 410 ? 10.387 -27.115 -5.494 1.00 93.69 410 ASP A C 1
ATOM 3291 O O . ASP A 1 410 ? 10.429 -27.095 -4.265 1.00 93.69 410 ASP A O 1
ATOM 3295 N N . TRP A 1 411 ? 10.795 -26.088 -6.245 1.00 91.38 411 TRP A N 1
ATOM 3296 C CA . TRP A 1 411 ? 11.372 -24.856 -5.700 1.00 91.38 411 TRP A CA 1
ATOM 3297 C C . TRP A 1 411 ? 10.374 -24.024 -4.884 1.00 91.38 411 TRP A C 1
ATOM 3299 O O . TRP A 1 411 ? 10.792 -23.238 -4.040 1.00 91.38 411 TRP A O 1
ATOM 3309 N N . ALA A 1 412 ? 9.066 -24.185 -5.110 1.00 91.88 412 ALA A N 1
ATOM 3310 C CA . ALA A 1 412 ? 8.023 -23.438 -4.408 1.00 91.88 412 ALA A CA 1
ATOM 3311 C C . ALA A 1 412 ? 7.608 -24.109 -3.089 1.00 91.88 412 ALA A C 1
ATOM 3313 O O . ALA A 1 412 ? 6.953 -23.488 -2.247 1.00 91.88 412 ALA A O 1
ATOM 3314 N N . ARG A 1 413 ? 7.957 -25.388 -2.885 1.00 88.62 413 ARG A N 1
ATOM 3315 C CA . ARG A 1 413 ? 7.547 -26.134 -1.690 1.00 88.62 413 ARG A CA 1
ATOM 3316 C C . ARG A 1 413 ? 8.207 -25.556 -0.439 1.00 88.62 413 ARG A C 1
ATOM 3318 O O . ARG A 1 413 ? 9.425 -25.460 -0.351 1.00 88.62 413 ARG A O 1
ATOM 3325 N N . GLY A 1 414 ? 7.380 -25.198 0.543 1.00 79.19 414 GLY A N 1
ATOM 3326 C CA . GLY A 1 414 ? 7.832 -24.595 1.801 1.00 79.19 414 GLY A CA 1
ATOM 3327 C C . GLY A 1 414 ? 8.222 -23.117 1.697 1.00 79.19 414 GLY A C 1
ATOM 3328 O O . GLY A 1 414 ? 8.616 -22.541 2.705 1.00 79.19 414 GLY A O 1
ATOM 3329 N N . GLN A 1 415 ? 8.093 -22.502 0.516 1.00 77.50 415 GLN A N 1
ATOM 3330 C CA . GLN A 1 415 ? 8.368 -21.083 0.306 1.00 77.50 415 GLN A CA 1
ATOM 3331 C C . GLN A 1 415 ? 7.100 -20.244 0.463 1.00 77.50 415 GLN A C 1
ATOM 3333 O O . GLN A 1 415 ? 5.989 -20.695 0.170 1.00 77.50 415 GLN A O 1
ATOM 3338 N N . SER A 1 416 ? 7.272 -19.002 0.909 1.00 71.94 416 SER A N 1
ATOM 3339 C CA . SER A 1 416 ? 6.170 -18.055 1.084 1.00 71.94 416 SER A CA 1
ATOM 3340 C C . SER A 1 416 ? 5.886 -17.295 -0.208 1.00 71.94 416 SER A C 1
ATOM 3342 O O . SER A 1 416 ? 6.795 -16.763 -0.843 1.00 71.94 416 SER A O 1
ATOM 3344 N N . ILE A 1 417 ? 4.606 -17.207 -0.564 1.00 72.38 417 ILE A N 1
ATOM 3345 C CA . ILE A 1 417 ? 4.125 -16.374 -1.670 1.00 72.38 417 ILE A CA 1
ATOM 3346 C C . ILE A 1 417 ? 4.289 -14.899 -1.278 1.00 72.38 417 ILE A C 1
ATOM 3348 O O . ILE A 1 417 ? 3.868 -14.505 -0.189 1.00 72.38 417 ILE A O 1
ATOM 3352 N N . VAL A 1 418 ? 4.875 -14.091 -2.165 1.00 59.19 418 VAL A N 1
ATOM 3353 C CA . VAL A 1 418 ? 5.081 -12.641 -1.972 1.00 59.19 418 VAL A CA 1
ATOM 3354 C C . VAL A 1 418 ? 4.093 -11.777 -2.758 1.00 59.19 418 VAL A C 1
ATOM 3356 O O . VAL A 1 418 ? 3.913 -10.606 -2.438 1.00 59.19 418 VAL A O 1
ATOM 3359 N N . ALA A 1 419 ? 3.428 -12.330 -3.773 1.00 66.19 419 ALA A N 1
ATOM 3360 C CA . ALA A 1 419 ? 2.286 -11.703 -4.433 1.00 66.19 419 ALA A CA 1
ATOM 3361 C C . ALA A 1 419 ? 1.409 -12.765 -5.111 1.00 66.19 419 ALA A C 1
ATOM 3363 O O . ALA A 1 419 ? 1.905 -13.787 -5.581 1.00 66.19 419 ALA A O 1
ATOM 3364 N N . GLU A 1 420 ? 0.108 -12.508 -5.184 1.00 83.12 420 GLU A N 1
ATOM 3365 C CA . GLU A 1 420 ? -0.846 -13.279 -5.984 1.00 83.12 420 GLU A CA 1
ATOM 3366 C C . GLU A 1 420 ? -1.543 -12.289 -6.916 1.00 83.12 420 GLU A C 1
ATOM 3368 O O . GLU A 1 420 ? -2.276 -11.408 -6.463 1.00 83.12 420 GLU A O 1
ATOM 3373 N N . ILE A 1 421 ? -1.230 -12.368 -8.210 1.00 75.12 421 ILE A N 1
ATOM 3374 C CA . ILE A 1 421 ? -1.710 -11.419 -9.218 1.00 75.12 421 ILE A CA 1
ATOM 3375 C C . ILE A 1 421 ? -2.285 -12.221 -10.374 1.00 75.12 421 ILE A C 1
ATOM 3377 O O . ILE A 1 421 ? -1.562 -12.933 -11.069 1.00 75.12 421 ILE A O 1
ATOM 3381 N N . GLY A 1 422 ? -3.600 -12.084 -10.555 1.00 89.25 422 GLY A N 1
ATOM 3382 C CA . GLY A 1 422 ? -4.360 -12.883 -11.508 1.00 89.25 422 GLY A CA 1
ATOM 3383 C C . GLY A 1 422 ? -4.214 -14.373 -11.208 1.00 89.25 422 GLY A C 1
ATOM 3384 O O . GLY A 1 422 ? -4.541 -14.797 -10.102 1.00 89.25 422 GLY A O 1
ATOM 3385 N N . VAL A 1 423 ? -3.743 -15.164 -12.171 1.00 91.69 423 VAL A N 1
ATOM 3386 C CA . VAL A 1 423 ? -3.545 -16.615 -11.972 1.00 91.69 423 VAL A CA 1
ATOM 3387 C C . VAL A 1 423 ? -2.150 -16.976 -11.465 1.00 91.69 423 VAL A C 1
ATOM 3389 O O . VAL A 1 423 ? -1.877 -18.152 -11.246 1.00 91.69 423 VAL A O 1
ATOM 3392 N N . HIS A 1 424 ? -1.249 -16.011 -11.284 1.00 94.88 424 HIS A N 1
ATOM 3393 C CA . HIS A 1 424 ? 0.141 -16.276 -10.921 1.00 94.88 424 HIS A CA 1
ATOM 3394 C C . HIS A 1 424 ? 0.410 -16.090 -9.424 1.00 94.88 424 HIS A C 1
ATOM 3396 O O . HIS A 1 424 ? 0.025 -15.087 -8.816 1.00 94.88 424 HIS A O 1
ATOM 3402 N N . LEU A 1 425 ? 1.145 -17.049 -8.857 1.00 88.31 425 LEU A N 1
ATOM 3403 C CA . LEU A 1 425 ? 1.727 -16.983 -7.519 1.00 88.31 425 LEU A CA 1
ATOM 3404 C C . LEU A 1 425 ? 3.204 -16.622 -7.648 1.00 88.31 425 LEU A C 1
ATOM 3406 O O . LEU A 1 425 ? 3.957 -17.334 -8.312 1.00 88.31 425 LEU A O 1
ATOM 3410 N N . PHE A 1 426 ? 3.612 -15.529 -7.014 1.00 83.19 426 PHE A N 1
ATOM 3411 C CA . PHE A 1 426 ? 4.958 -14.972 -7.092 1.00 83.19 426 PHE A CA 1
ATOM 3412 C C . PHE A 1 426 ? 5.751 -15.256 -5.818 1.00 83.19 426 PHE A C 1
ATOM 3414 O O . PHE A 1 426 ? 5.209 -15.221 -4.713 1.00 83.19 426 PHE A O 1
ATOM 3421 N N . TYR A 1 427 ? 7.050 -15.494 -5.978 1.00 83.06 427 TYR A N 1
ATOM 3422 C CA . TYR A 1 427 ? 7.993 -15.848 -4.922 1.00 83.06 427 TYR A CA 1
ATOM 3423 C C . TYR A 1 427 ? 9.284 -15.042 -5.081 1.00 83.06 427 TYR A C 1
ATOM 3425 O O . TYR A 1 427 ? 9.694 -14.712 -6.196 1.00 83.06 427 TYR A O 1
ATOM 3433 N N . ARG A 1 428 ? 9.936 -14.756 -3.953 1.00 80.56 428 ARG A N 1
ATOM 3434 C CA . ARG A 1 428 ? 11.284 -14.186 -3.895 1.00 80.56 428 ARG A CA 1
ATOM 3435 C C . ARG A 1 428 ? 12.188 -15.183 -3.183 1.00 80.56 428 ARG A C 1
ATOM 3437 O O . ARG A 1 428 ? 12.044 -15.362 -1.976 1.00 80.56 428 ARG A O 1
ATOM 3444 N N . LEU A 1 429 ? 13.048 -15.859 -3.938 1.00 78.31 429 LEU A N 1
ATOM 3445 C CA . LEU A 1 429 ? 13.910 -16.932 -3.424 1.00 78.31 429 LEU A CA 1
ATOM 3446 C C . LEU A 1 429 ? 15.373 -16.515 -3.270 1.00 78.31 429 LEU A C 1
ATOM 3448 O O . LEU A 1 429 ? 16.138 -17.242 -2.636 1.00 78.31 429 LEU A O 1
ATOM 3452 N N . VAL A 1 430 ? 15.751 -15.382 -3.866 1.00 65.06 430 VAL A N 1
ATOM 3453 C CA . VAL A 1 430 ? 17.114 -14.843 -3.866 1.00 65.06 430 VAL A CA 1
ATOM 3454 C C . VAL A 1 430 ? 17.170 -13.507 -3.146 1.00 65.06 430 VAL A C 1
ATOM 3456 O O . VAL A 1 430 ? 16.230 -12.690 -3.310 1.00 65.06 430 VAL A O 1
#

Organism: NCBI:txid582515

Solvent-accessible surface area (backbone atoms only — not comparable to full-atom values): 23280 Å² total; per-residue (Å²): 134,59,37,27,41,32,27,74,35,72,44,57,42,19,69,54,68,62,66,72,91,81,47,58,74,93,45,44,45,84,39,53,51,71,43,70,46,51,31,78,47,72,50,77,69,45,86,61,14,33,38,34,31,35,43,59,71,65,40,69,32,20,33,52,45,92,37,45,46,78,46,69,63,59,78,66,88,72,55,70,42,49,38,52,50,51,43,28,59,64,58,70,40,88,75,58,61,55,82,52,28,64,34,43,38,36,30,43,22,17,40,54,88,72,46,76,49,52,44,60,84,31,38,65,42,12,21,41,32,38,38,32,31,58,97,85,41,62,38,65,83,43,62,32,50,8,26,59,50,39,3,52,58,37,46,69,35,78,86,47,75,70,22,33,40,27,57,49,78,42,73,35,71,40,30,25,23,74,41,64,54,100,89,41,82,26,35,18,24,80,60,29,57,42,56,27,18,32,26,57,86,54,79,84,56,85,77,51,68,76,42,70,47,55,65,79,62,56,24,44,45,55,48,57,88,92,69,63,57,87,76,38,39,34,86,74,15,67,19,20,35,33,32,57,45,46,69,57,40,52,55,50,51,50,52,53,60,64,16,47,59,31,68,75,33,79,75,41,50,43,44,39,37,30,42,55,41,74,64,58,58,60,68,84,74,75,86,68,79,80,74,80,85,51,82,65,56,63,51,33,27,51,46,44,9,38,49,24,33,60,77,25,52,90,44,57,71,69,33,27,48,34,52,49,37,23,45,52,46,36,16,76,48,40,72,48,96,77,32,42,70,41,60,45,51,40,53,64,34,86,85,71,38,62,44,70,38,93,86,33,90,50,24,67,54,51,72,67,62,51,71,89,40,68,56,43,37,50,23,37,53,44,26,46,33,46,75,70,64,64,46,69,70,80,28,75,72,17,59,44,69,48,51,73,89,53,81,83,52,80,87,54,65,96,56,69,67,58,31,77,42,85,63,34,40,22,24,59,88,125

pLDDT: mean 83.16, std 15.4, range [26.33, 98.75]

Mean predicted aligned error: 15.17 Å

Nearest PDB structures (foldseek):
  4f55-assembly1_A  TM=8.413E-01  e=2.575E-07  Bacillus cereus ATCC 14579
  4fet-assembly2_A  TM=8.418E-01  e=1.173E-06  Bacillus anthracis
  3h0i-assembly2_B  TM=5.659E-01  e=1.832E-01  Homo sapiens
  3cqt-assembly1_A  TM=5.737E-01  e=5.324E-01  unclassified

Secondary structure (DSSP, 8-state):
--EEEEESSSEEEESSSS-GGGS-GGGEEEE-TT-EEEEEEEEEEETTEEEEEETTTTEEEEEEGGGEEEEE--PPSS-HHHHHHHHHHHTT-----STT--EEEEEETB-TTS-B----TTSS-EEEEEEEEETTEEEEEEEEEEESS--HHHHT-TT-TT-EEEEPSEEEEEEEEEEEETTEEEEE-SS--EEEEEESS-SS-S-S-EEEESSS---EEE--TTTS-TT--TTS-SS-EEES-HHHHHHHHHHHHTSHHHHH-TT-EEEEEEEEGGGGSPPPPP-PPPP---HHHHHHHHHHHHHHHHHHTTS-HHHHHHHHHHHHHHHHTTTGGG--SSHHHHHTSTTTSGGGSTT-TTHHHHHH--TTSHHHHHHHHHHHHHHTT-S--TTSS--EEEETTSPPPGGGTTPPEEEEETTEEEE---